Protein AF-A0A968BUV6-F1 (afdb_monomer_lite)

Secondary structure (DSSP, 8-state):
-HHHHHHHHHHHHHHHHH--SEEEETTGGG-GGGGSS-SHHHHHHHHHHTSTT-EEEE--S-SS-S---GGGTT--HHHHHHHHHHHHTTT-HHHHHHHHHHHHHHHHHHHTTTTS-HHHHHHHHHHHHHHHTTT-----GGGGSTT-STT-----TTGGG--HHHHHHHHHHHHHHHHTT----HHHHHH-S-HHHH--S-HHHHHHHHHHSSS--HHHHHHHHHHGGGS--HHHHHTT------SHHHHHHHHHHTTTTGGG-SSPPPSS-SSB--GGGTT--STT-S------S-THHHHHHHHHHHHHHHHHHHHTS---S-GGGHHHHS--SS--EEETTEEE-HHHHHHH---HHHHHH--HHHHHHTSSSSSPPBHHHHHHHHHHHHHHHHHHHHHTS------

Radius of gyration: 30.96 Å; chains: 1; bounding box: 92×74×78 Å

Structure (mmCIF, N/CA/C/O backbone):
data_AF-A0A968BUV6-F1
#
_entry.id   AF-A0A968BUV6-F1
#
loop_
_atom_site.group_PDB
_atom_site.id
_atom_site.type_symbol
_atom_site.label_atom_id
_atom_site.label_alt_id
_atom_site.label_comp_id
_atom_site.label_asym_id
_atom_site.label_entity_id
_atom_site.label_seq_id
_atom_site.pdbx_PDB_ins_code
_atom_site.Cartn_x
_atom_site.Cartn_y
_atom_site.Cartn_z
_atom_site.occupancy
_atom_site.B_iso_or_equiv
_atom_site.auth_seq_id
_atom_site.auth_comp_id
_atom_site.auth_asym_id
_atom_site.auth_atom_id
_atom_site.pdbx_PDB_model_num
ATOM 1 N N . GLU A 1 1 ? 24.540 28.937 16.102 1.00 71.31 1 GLU A N 1
ATOM 2 C CA . GLU A 1 1 ? 24.278 30.390 16.036 1.00 71.31 1 GLU A CA 1
ATOM 3 C C . GLU A 1 1 ? 24.901 31.056 14.808 1.00 71.31 1 GLU A C 1
ATOM 5 O O . GLU A 1 1 ? 24.162 31.350 13.883 1.00 71.31 1 GLU A O 1
ATOM 10 N N . LEU A 1 2 ? 26.233 31.179 14.701 1.00 83.31 2 LEU A N 1
ATOM 11 C CA . LEU A 1 2 ? 26.900 31.882 13.585 1.00 83.31 2 LEU A CA 1
ATOM 12 C C . LEU A 1 2 ? 26.496 31.395 12.177 1.00 83.31 2 LEU A C 1
ATOM 14 O O . LEU A 1 2 ? 26.167 32.197 11.310 1.00 83.31 2 LEU A O 1
ATOM 18 N N . VAL A 1 3 ? 26.476 30.077 11.956 1.00 80.81 3 VAL A N 1
ATOM 19 C CA . VAL A 1 3 ? 26.075 29.482 10.664 1.00 80.81 3 VAL A CA 1
ATOM 20 C C . VAL A 1 3 ? 24.600 29.754 10.339 1.00 80.81 3 VAL A C 1
ATOM 22 O O . VAL A 1 3 ? 24.257 29.924 9.173 1.00 80.81 3 VAL A O 1
ATOM 25 N N . GLY A 1 4 ? 23.734 29.823 11.355 1.00 77.75 4 GLY A N 1
ATOM 26 C CA . GLY A 1 4 ? 22.322 30.175 11.182 1.00 77.75 4 GLY A CA 1
ATOM 27 C C . GLY A 1 4 ? 22.169 31.621 10.719 1.00 77.75 4 GLY A C 1
ATOM 28 O O . GLY A 1 4 ? 21.537 31.869 9.697 1.00 77.75 4 GLY A O 1
ATOM 29 N N . ASN A 1 5 ? 22.860 32.546 11.388 1.00 81.19 5 ASN A N 1
ATOM 30 C CA . ASN A 1 5 ? 22.835 33.972 11.052 1.00 81.19 5 ASN A CA 1
ATOM 31 C C . ASN A 1 5 ? 23.388 34.240 9.642 1.00 81.19 5 ASN A C 1
ATOM 33 O O . ASN A 1 5 ? 22.816 35.027 8.894 1.00 81.19 5 ASN A O 1
ATOM 37 N N . LEU A 1 6 ? 24.463 33.548 9.240 1.00 85.06 6 LEU A N 1
ATOM 38 C CA . LEU A 1 6 ? 25.014 33.655 7.882 1.00 85.06 6 LEU A CA 1
ATOM 39 C C . LEU A 1 6 ? 24.054 33.110 6.815 1.00 85.06 6 LEU A C 1
ATOM 41 O O . LEU A 1 6 ? 23.941 33.699 5.744 1.00 85.06 6 LEU A O 1
ATOM 45 N N . ARG A 1 7 ? 23.342 32.010 7.098 1.00 81.31 7 ARG A N 1
ATOM 46 C CA . ARG A 1 7 ? 22.324 31.458 6.187 1.00 81.31 7 ARG A CA 1
ATOM 47 C C . ARG A 1 7 ? 21.114 32.377 6.052 1.00 81.31 7 ARG A C 1
ATOM 49 O O . ARG A 1 7 ? 20.647 32.567 4.937 1.00 81.31 7 ARG A O 1
ATOM 56 N N . GLN A 1 8 ? 20.640 32.962 7.152 1.00 78.00 8 GLN A N 1
ATOM 57 C CA . GLN A 1 8 ? 19.564 33.954 7.117 1.00 78.00 8 GLN A CA 1
ATOM 58 C C . GLN A 1 8 ? 19.980 35.198 6.328 1.00 78.00 8 GLN A C 1
ATOM 60 O O . GLN A 1 8 ? 19.232 35.643 5.463 1.00 78.00 8 GLN A O 1
ATOM 65 N N . LEU A 1 9 ? 21.188 35.724 6.565 1.00 83.19 9 LEU A N 1
ATOM 66 C CA . LEU A 1 9 ? 21.708 36.873 5.823 1.00 83.19 9 LEU A CA 1
ATOM 67 C C . LEU A 1 9 ? 21.809 36.572 4.322 1.00 83.19 9 LEU A C 1
ATOM 69 O O . LEU A 1 9 ? 21.345 37.366 3.511 1.00 83.19 9 LEU A O 1
ATOM 73 N N . LEU A 1 10 ? 22.344 35.402 3.954 1.00 85.12 10 LEU A N 1
ATOM 74 C CA . LEU A 1 10 ? 22.415 34.960 2.561 1.00 85.12 10 LEU A CA 1
ATOM 75 C C . LEU A 1 10 ? 21.022 34.833 1.931 1.00 85.12 10 LEU A C 1
ATOM 77 O O . LEU A 1 10 ? 20.834 35.278 0.801 1.00 85.12 10 LEU A O 1
ATOM 81 N N . ALA A 1 11 ? 20.057 34.245 2.643 1.00 79.75 11 ALA A N 1
ATOM 82 C CA . ALA A 1 11 ? 18.687 34.096 2.160 1.00 79.75 11 ALA A CA 1
ATOM 83 C C . ALA A 1 11 ? 18.034 35.462 1.909 1.00 79.75 11 ALA A C 1
ATOM 85 O O . ALA A 1 11 ? 17.520 35.688 0.818 1.00 79.75 11 ALA A O 1
ATOM 86 N N . ARG A 1 12 ? 18.151 36.399 2.857 1.00 78.12 12 ARG A N 1
ATOM 87 C CA . ARG A 1 12 ? 17.653 37.775 2.706 1.00 78.12 12 ARG A CA 1
ATOM 88 C C . ARG A 1 12 ? 18.298 38.504 1.535 1.00 78.12 12 ARG A C 1
ATOM 90 O O . ARG A 1 12 ? 17.595 39.050 0.696 1.00 78.12 12 ARG A O 1
ATOM 97 N N . SER A 1 13 ? 19.628 38.466 1.428 1.00 83.25 13 SER A N 1
ATOM 98 C CA . SER A 1 13 ? 20.336 39.092 0.304 1.00 83.25 13 SER A CA 1
ATOM 99 C C . SER A 1 13 ? 19.961 38.469 -1.043 1.00 83.25 13 SER A C 1
ATOM 101 O O . SER A 1 13 ? 19.875 39.184 -2.035 1.00 83.25 13 SER A O 1
ATOM 103 N N . SER A 1 14 ? 19.708 37.157 -1.080 1.00 82.19 14 SER A N 1
ATOM 104 C CA . SER A 1 14 ? 19.257 36.465 -2.293 1.00 82.19 14 SER A CA 1
ATOM 105 C C . SER A 1 14 ? 17.830 36.862 -2.673 1.00 82.19 14 SER A C 1
ATOM 107 O O . SER A 1 14 ? 17.570 37.084 -3.847 1.00 82.19 14 SER A O 1
ATOM 109 N N . LEU A 1 15 ? 16.928 36.999 -1.694 1.00 77.31 15 LEU A N 1
ATOM 110 C CA . LEU A 1 15 ? 15.557 37.473 -1.909 1.00 77.31 15 LEU A CA 1
ATOM 111 C C . LEU A 1 15 ? 15.533 38.911 -2.432 1.00 77.31 15 LEU A C 1
ATOM 113 O O . LEU A 1 15 ? 14.859 39.184 -3.419 1.00 77.31 15 LEU A O 1
ATOM 117 N N . SER A 1 16 ? 16.317 39.812 -1.830 1.00 76.88 16 SER A N 1
ATOM 118 C CA . SER A 1 16 ? 16.419 41.201 -2.295 1.00 76.88 16 SER A CA 1
ATOM 119 C C . SER A 1 16 ? 16.959 41.319 -3.721 1.00 76.88 16 SER A C 1
ATOM 121 O O . SER A 1 16 ? 16.607 42.262 -4.413 1.00 76.88 16 SER A O 1
ATOM 123 N N . ALA A 1 17 ? 17.803 40.383 -4.162 1.00 81.94 17 ALA A N 1
ATOM 124 C CA . ALA A 1 17 ? 18.331 40.355 -5.525 1.00 81.94 17 ALA A CA 1
ATOM 125 C C . ALA A 1 17 ? 17.408 39.648 -6.537 1.00 81.94 17 ALA A C 1
ATOM 127 O O . ALA A 1 17 ? 17.649 39.751 -7.736 1.00 81.94 17 ALA A O 1
ATOM 128 N N . LEU A 1 18 ? 16.411 38.885 -6.071 1.00 82.81 18 LEU A N 1
ATOM 129 C CA . LEU A 1 18 ? 15.547 38.069 -6.926 1.00 82.81 18 LEU A CA 1
ATOM 130 C C . LEU A 1 18 ? 14.497 38.908 -7.667 1.00 82.81 18 LEU A C 1
ATOM 132 O O . LEU A 1 18 ? 14.135 38.531 -8.776 1.00 82.81 18 LEU A O 1
ATOM 136 N N . GLU A 1 19 ? 14.014 39.992 -7.042 1.00 83.62 19 GLU A N 1
ATOM 137 C CA . GLU A 1 19 ? 12.964 40.891 -7.559 1.00 83.62 19 GLU A CA 1
ATOM 138 C C . GLU A 1 19 ? 11.811 40.136 -8.261 1.00 83.62 19 GLU A C 1
ATOM 140 O O . GLU A 1 19 ? 11.593 40.299 -9.460 1.00 83.62 19 GLU A O 1
ATOM 145 N N . PRO A 1 20 ? 11.100 39.232 -7.556 1.00 85.31 20 PRO A N 1
ATOM 146 C CA . PRO A 1 20 ? 10.149 38.336 -8.200 1.00 85.31 20 PRO A CA 1
ATOM 147 C C . PRO A 1 20 ? 8.853 39.051 -8.603 1.00 85.31 20 PRO A C 1
ATOM 149 O O . PRO A 1 20 ? 8.172 39.636 -7.767 1.00 85.31 20 PRO A O 1
ATOM 152 N N . ASP A 1 21 ? 8.433 38.875 -9.857 1.00 89.56 21 ASP A N 1
ATOM 153 C CA . ASP A 1 21 ? 7.099 39.290 -10.319 1.00 89.56 21 ASP A CA 1
ATOM 154 C C . ASP A 1 21 ? 5.995 38.283 -9.927 1.00 89.56 21 ASP A C 1
ATOM 156 O O . ASP A 1 21 ? 4.824 38.637 -9.762 1.00 89.56 21 ASP A O 1
ATOM 160 N N . LEU A 1 22 ? 6.348 36.996 -9.803 1.00 91.38 22 LEU A N 1
ATOM 161 C CA . LEU A 1 22 ? 5.418 35.893 -9.547 1.00 91.38 22 LEU A CA 1
ATOM 162 C C . LEU A 1 22 ? 6.063 34.811 -8.677 1.00 91.38 22 LEU A C 1
ATOM 164 O O . LEU A 1 22 ? 7.124 34.278 -8.997 1.00 91.38 22 LEU A O 1
ATOM 168 N N . VAL A 1 23 ? 5.356 34.416 -7.624 1.00 89.75 23 VAL A N 1
ATOM 169 C CA . VAL A 1 23 ? 5.723 33.327 -6.720 1.00 89.75 23 VAL A CA 1
ATOM 170 C C . VAL A 1 23 ? 4.679 32.225 -6.834 1.00 89.75 23 VAL A C 1
ATOM 172 O O . VAL A 1 23 ? 3.488 32.461 -6.638 1.00 89.75 23 VAL A O 1
ATOM 175 N N . ILE A 1 24 ? 5.125 31.007 -7.144 1.00 91.25 24 ILE A N 1
ATOM 176 C CA . ILE A 1 24 ? 4.258 29.830 -7.253 1.00 91.25 24 ILE A CA 1
ATOM 177 C C . ILE A 1 24 ? 4.613 28.853 -6.137 1.00 91.25 24 ILE A C 1
ATOM 179 O O . ILE A 1 24 ? 5.753 28.402 -6.035 1.00 91.25 24 ILE A O 1
ATOM 183 N N . LEU A 1 25 ? 3.619 28.506 -5.327 1.00 89.12 25 LEU A N 1
ATOM 184 C CA . LEU A 1 25 ? 3.721 27.480 -4.297 1.00 89.12 25 LEU A CA 1
ATOM 185 C C . LEU A 1 25 ? 2.950 26.248 -4.746 1.00 89.12 25 LEU A C 1
ATOM 187 O O . LEU A 1 25 ? 1.721 26.224 -4.681 1.00 89.12 25 LEU A O 1
ATOM 191 N N . ASP A 1 26 ? 3.681 25.232 -5.196 1.00 89.31 26 ASP A N 1
ATOM 192 C CA . ASP A 1 26 ? 3.105 23.925 -5.492 1.00 89.31 26 ASP A CA 1
ATOM 193 C C . ASP A 1 26 ? 2.977 23.075 -4.223 1.00 89.31 26 ASP A C 1
ATOM 195 O O . ASP A 1 26 ? 3.784 23.192 -3.297 1.00 89.31 26 ASP A O 1
ATOM 199 N N . GLU A 1 27 ? 1.949 22.228 -4.169 1.00 85.75 27 GLU A N 1
ATOM 200 C CA . GLU A 1 27 ? 1.622 21.402 -3.001 1.00 85.75 27 GLU A CA 1
ATOM 201 C C . GLU A 1 27 ? 1.502 22.218 -1.694 1.00 85.75 27 GLU A C 1
ATOM 203 O O . GLU A 1 27 ? 1.965 21.792 -0.628 1.00 85.75 27 GLU A O 1
ATOM 208 N N . PHE A 1 28 ? 0.855 23.392 -1.765 1.00 84.12 28 PHE A N 1
ATOM 209 C CA . PHE A 1 28 ? 0.742 24.369 -0.668 1.00 84.12 28 PHE A CA 1
ATOM 210 C C . PHE A 1 28 ? 0.330 23.757 0.687 1.00 84.12 28 PHE A C 1
ATOM 212 O O . PHE A 1 28 ? 0.788 24.201 1.739 1.00 84.12 28 PHE A O 1
ATOM 219 N N . GLN A 1 29 ? -0.467 22.686 0.693 1.00 79.31 29 GLN A N 1
ATOM 220 C CA . GLN A 1 29 ? -0.887 21.991 1.912 1.00 79.31 29 GLN A CA 1
ATOM 221 C C . GLN A 1 29 ? 0.275 21.448 2.765 1.00 79.31 29 GLN A C 1
ATOM 223 O O . GLN A 1 29 ? 0.089 21.218 3.958 1.00 79.31 29 GLN A O 1
ATOM 228 N N . ARG A 1 30 ? 1.466 21.248 2.182 1.00 77.88 30 ARG A N 1
ATOM 229 C CA . ARG A 1 30 ? 2.692 20.851 2.901 1.00 77.88 30 ARG A CA 1
ATOM 230 C C . ARG A 1 30 ? 3.387 22.024 3.591 1.00 77.88 30 ARG A C 1
ATOM 232 O O . ARG A 1 30 ? 4.223 21.806 4.461 1.00 77.88 30 ARG A O 1
ATOM 239 N N . PHE A 1 31 ? 3.039 23.245 3.203 1.00 75.12 31 PHE A N 1
ATOM 240 C CA . PHE A 1 31 ? 3.723 24.479 3.569 1.00 75.12 31 PHE A CA 1
ATOM 241 C C . PHE A 1 31 ? 2.801 25.474 4.278 1.00 75.12 31 PHE A C 1
ATOM 243 O O . PHE A 1 31 ? 3.067 26.671 4.275 1.00 75.12 31 PHE A O 1
ATOM 250 N N . LYS A 1 32 ? 1.722 24.994 4.910 1.00 73.81 32 LYS A N 1
ATOM 251 C CA . LYS A 1 32 ? 0.769 25.848 5.641 1.00 73.81 32 LYS A CA 1
ATOM 252 C C . LYS A 1 32 ? 1.446 26.736 6.689 1.00 73.81 32 LYS A C 1
ATOM 254 O O . LYS A 1 32 ? 1.074 27.895 6.820 1.00 73.81 32 LYS A O 1
ATOM 259 N N . TYR A 1 33 ? 2.491 26.222 7.340 1.00 74.25 33 TYR A N 1
ATOM 260 C CA . TYR A 1 33 ? 3.303 26.956 8.314 1.00 74.25 33 TYR A CA 1
ATOM 261 C C . TYR A 1 33 ? 3.993 28.201 7.727 1.00 74.25 33 TYR A C 1
ATOM 263 O O . TYR A 1 33 ? 4.359 29.102 8.469 1.00 74.25 33 TYR A O 1
ATOM 271 N N . LEU A 1 34 ? 4.159 28.302 6.399 1.00 77.00 34 LEU A N 1
ATOM 272 C CA . LEU A 1 34 ? 4.688 29.515 5.758 1.00 77.00 34 LEU A CA 1
ATOM 273 C C . LEU A 1 34 ? 3.711 30.693 5.823 1.00 77.00 34 LEU A C 1
ATOM 275 O O . LEU A 1 34 ? 4.118 31.830 5.601 1.00 77.00 34 LEU A O 1
ATOM 279 N N . LEU A 1 35 ? 2.429 30.427 6.089 1.00 70.56 35 LEU A N 1
ATOM 280 C CA . LEU A 1 35 ? 1.427 31.470 6.296 1.00 70.56 35 LEU A CA 1
ATOM 281 C C . LEU A 1 35 ? 1.339 31.920 7.758 1.00 70.56 35 LEU A C 1
ATOM 283 O O . LEU A 1 35 ? 0.692 32.930 8.031 1.00 70.56 35 LEU A O 1
ATOM 287 N N . GLU A 1 36 ? 1.961 31.179 8.676 1.00 68.06 36 GLU A N 1
ATOM 288 C CA . GLU A 1 36 ? 1.933 31.439 10.115 1.00 68.06 36 GLU A CA 1
ATOM 289 C C . GLU A 1 36 ? 2.983 32.489 10.513 1.00 68.06 36 GLU A C 1
ATOM 291 O O . GLU A 1 36 ? 3.922 32.785 9.775 1.00 68.06 36 GLU A O 1
ATOM 296 N N . ASP A 1 37 ? 2.809 33.090 11.689 1.00 59.44 37 ASP A N 1
ATOM 297 C CA . ASP A 1 37 ? 3.673 34.164 12.204 1.00 59.44 37 ASP A CA 1
ATOM 298 C C . ASP A 1 37 ? 4.916 33.634 12.939 1.00 59.44 37 ASP A C 1
ATOM 300 O O . ASP A 1 37 ? 5.738 34.417 13.416 1.00 59.44 37 ASP A O 1
ATOM 304 N N . GLU A 1 38 ? 5.071 32.312 13.039 1.00 61.25 38 GLU A N 1
ATOM 305 C CA . GLU A 1 38 ? 6.060 31.681 13.907 1.00 61.25 38 GLU A CA 1
ATOM 306 C C . GLU A 1 38 ? 7.159 30.959 13.111 1.00 61.25 38 GLU A C 1
ATOM 308 O O . GLU A 1 38 ? 6.922 30.004 12.374 1.00 61.25 38 GLU A O 1
ATOM 313 N N . GLY A 1 39 ? 8.406 31.401 13.307 1.00 67.69 39 GLY A N 1
ATOM 314 C CA . GLY A 1 39 ? 9.615 30.720 12.836 1.00 67.69 39 GLY A CA 1
ATOM 315 C C . GLY A 1 39 ? 10.375 31.428 11.708 1.00 67.69 39 GLY A C 1
ATOM 316 O O . GLY A 1 39 ? 9.814 32.108 10.851 1.00 67.69 39 GLY A O 1
ATOM 317 N N . ASP A 1 40 ? 11.693 31.214 11.682 1.00 67.50 40 ASP A N 1
ATOM 318 C CA . ASP A 1 40 ? 12.629 31.878 10.759 1.00 67.50 40 ASP A CA 1
ATOM 319 C C . ASP A 1 40 ? 12.298 31.664 9.272 1.00 67.50 40 ASP A C 1
ATOM 321 O O . ASP A 1 40 ? 12.561 32.524 8.432 1.00 67.50 40 ASP A O 1
ATOM 325 N N . VAL A 1 41 ? 11.721 30.508 8.932 1.00 71.50 41 VAL A N 1
ATOM 326 C CA . VAL A 1 41 ? 11.357 30.156 7.551 1.00 71.50 41 VAL A CA 1
ATOM 327 C C . VAL A 1 41 ? 10.097 30.901 7.102 1.00 71.50 41 VAL A C 1
ATOM 329 O O . VAL A 1 41 ? 10.026 31.331 5.953 1.00 71.50 41 VAL A O 1
ATOM 332 N N . ALA A 1 42 ? 9.130 31.099 8.001 1.00 73.50 42 ALA A N 1
ATOM 333 C CA . ALA A 1 42 ? 7.914 31.852 7.707 1.00 73.50 42 ALA A CA 1
ATOM 334 C C . ALA A 1 42 ? 8.217 33.346 7.498 1.00 73.50 42 ALA A C 1
ATOM 336 O O . ALA A 1 42 ? 7.659 33.971 6.598 1.00 73.50 42 ALA A O 1
ATOM 337 N N . LEU A 1 43 ? 9.180 33.900 8.246 1.00 72.50 43 LEU A N 1
ATOM 338 C CA . LEU A 1 43 ? 9.655 35.277 8.061 1.00 72.50 43 LEU A CA 1
ATOM 339 C C . LEU A 1 43 ? 10.269 35.505 6.671 1.00 72.50 43 LEU A C 1
ATOM 341 O O . LEU A 1 43 ? 9.940 36.484 6.009 1.00 72.50 43 LEU A O 1
ATOM 345 N N . LEU A 1 44 ? 11.114 34.583 6.201 1.00 74.62 44 LEU A N 1
ATOM 346 C CA . LEU A 1 44 ? 11.689 34.656 4.851 1.00 74.62 44 LEU A CA 1
ATOM 347 C C . LEU A 1 44 ? 10.622 34.491 3.760 1.00 74.62 44 LEU A C 1
ATOM 349 O O . LEU A 1 44 ? 10.686 35.151 2.727 1.00 74.62 44 LEU A O 1
ATOM 353 N N . ALA A 1 45 ? 9.632 33.625 3.982 1.00 79.56 45 ALA A N 1
ATOM 354 C CA . ALA A 1 45 ? 8.520 33.459 3.053 1.00 79.56 45 ALA A CA 1
ATOM 355 C C . ALA A 1 45 ? 7.637 34.716 2.984 1.00 79.56 45 ALA A C 1
ATOM 357 O O . ALA A 1 45 ? 7.217 35.098 1.897 1.00 79.56 45 ALA A O 1
ATOM 358 N N . ARG A 1 46 ? 7.422 35.415 4.106 1.00 78.25 46 ARG A N 1
ATOM 359 C CA . ARG A 1 46 ? 6.754 36.726 4.122 1.00 78.25 46 ARG A CA 1
ATOM 360 C C . ARG A 1 46 ? 7.511 37.770 3.325 1.00 78.25 46 ARG A C 1
ATOM 362 O O . ARG A 1 46 ? 6.906 38.414 2.483 1.00 78.25 46 ARG A O 1
ATOM 369 N N . GLU A 1 47 ? 8.824 37.883 3.521 1.00 78.56 47 GLU A N 1
ATOM 370 C CA . GLU A 1 47 ? 9.651 38.805 2.728 1.00 78.56 47 GLU A CA 1
ATOM 371 C C . GLU A 1 47 ? 9.534 38.533 1.215 1.00 78.56 47 GLU A C 1
ATOM 373 O O . GLU A 1 47 ? 9.608 39.462 0.416 1.00 78.56 47 GLU A O 1
ATOM 378 N N . LEU A 1 48 ? 9.296 37.277 0.822 1.00 83.25 48 LEU A N 1
ATOM 379 C CA . LEU A 1 48 ? 9.038 36.890 -0.564 1.00 83.25 48 LEU A CA 1
ATOM 380 C C . LEU A 1 48 ? 7.604 37.221 -1.033 1.00 83.25 48 LEU A C 1
ATOM 382 O O . LEU A 1 48 ? 7.429 37.648 -2.171 1.00 83.25 48 LEU A O 1
ATOM 386 N N . PHE A 1 49 ? 6.579 37.010 -0.198 1.00 85.38 49 PHE A N 1
ATOM 387 C CA . PHE A 1 49 ? 5.169 37.266 -0.551 1.00 85.38 49 PHE A CA 1
ATOM 388 C C . PHE A 1 49 ? 4.769 38.739 -0.473 1.00 85.38 49 PHE A C 1
ATOM 390 O O . PHE A 1 49 ? 3.819 39.137 -1.138 1.00 85.38 49 PHE A O 1
ATOM 397 N N . ASP A 1 50 ? 5.470 39.520 0.344 1.00 82.44 50 ASP A N 1
ATOM 398 C CA . ASP A 1 50 ? 5.208 40.941 0.573 1.00 82.44 50 ASP A CA 1
ATOM 399 C C . ASP A 1 50 ? 6.141 41.826 -0.280 1.00 82.44 50 ASP A C 1
ATOM 401 O O . ASP A 1 50 ? 6.221 43.041 -0.079 1.00 82.44 50 ASP A O 1
ATOM 405 N N . PHE A 1 51 ? 6.865 41.226 -1.234 1.00 84.81 51 PHE A N 1
ATOM 406 C CA . PHE A 1 51 ? 7.686 41.962 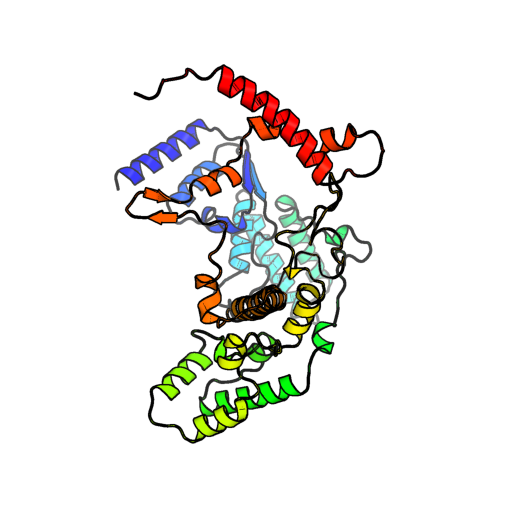-2.189 1.00 84.81 51 PHE A CA 1
ATOM 407 C C . PHE A 1 51 ? 6.795 42.904 -3.025 1.00 84.81 51 PHE A C 1
ATOM 409 O O . PHE A 1 51 ? 5.701 42.499 -3.427 1.00 84.81 51 PHE A O 1
ATOM 416 N N . PRO A 1 52 ? 7.205 44.160 -3.293 1.00 81.62 52 PRO A N 1
ATOM 417 C CA . PRO A 1 52 ? 6.366 45.102 -4.030 1.00 81.62 52 PRO A CA 1
ATOM 418 C C . PRO A 1 52 ? 5.878 44.531 -5.368 1.00 81.62 52 PRO A C 1
ATOM 420 O O . PRO A 1 52 ? 6.664 43.982 -6.132 1.00 81.62 52 PRO A O 1
ATOM 423 N N . ASP A 1 53 ? 4.574 44.658 -5.627 1.00 83.38 53 ASP A N 1
ATOM 424 C CA . ASP A 1 53 ? 3.879 44.220 -6.849 1.00 83.38 53 ASP A CA 1
ATOM 425 C C . ASP A 1 53 ? 3.904 42.711 -7.176 1.00 83.38 53 ASP A C 1
ATOM 427 O O . ASP A 1 53 ? 3.317 42.297 -8.185 1.00 83.38 53 ASP A O 1
ATOM 431 N N . VAL A 1 54 ? 4.461 41.867 -6.299 1.00 89.62 54 VAL A N 1
ATOM 432 C CA . VAL A 1 54 ? 4.524 40.415 -6.513 1.00 89.62 54 VAL A CA 1
ATOM 433 C C . VAL A 1 54 ? 3.135 39.783 -6.581 1.00 89.62 54 VAL A C 1
ATOM 435 O O . VAL A 1 54 ? 2.209 40.124 -5.839 1.00 89.62 54 VAL A O 1
ATOM 438 N N . LYS A 1 55 ? 2.970 38.810 -7.477 1.00 90.75 55 LYS A N 1
ATOM 439 C CA . LYS A 1 55 ? 1.783 37.948 -7.524 1.00 90.75 55 LYS A CA 1
ATOM 440 C C . LYS A 1 55 ? 2.086 36.615 -6.859 1.00 90.75 55 LYS A C 1
ATOM 442 O O . LYS A 1 55 ? 3.115 36.009 -7.130 1.00 90.75 55 LYS A O 1
ATOM 447 N N . VAL A 1 56 ? 1.179 36.124 -6.016 1.00 90.62 56 VAL A N 1
ATOM 448 C CA . VAL A 1 56 ? 1.326 34.819 -5.355 1.00 90.62 56 VAL A CA 1
ATOM 449 C C . VAL A 1 56 ? 0.252 33.861 -5.860 1.00 90.62 56 VAL A C 1
ATOM 451 O O . VAL A 1 56 ? -0.939 34.163 -5.800 1.00 90.62 56 VAL A O 1
ATOM 454 N N . LEU A 1 57 ? 0.674 32.695 -6.348 1.00 91.75 57 LEU A N 1
ATOM 455 C CA . LEU A 1 57 ? -0.197 31.620 -6.814 1.00 91.75 57 LEU A CA 1
ATOM 456 C C . LEU A 1 57 ? -0.005 30.374 -5.944 1.00 91.75 57 LEU A C 1
ATOM 458 O O . LEU A 1 57 ? 1.082 29.799 -5.896 1.00 91.75 57 LEU A O 1
ATOM 462 N N . LEU A 1 58 ? -1.082 29.937 -5.288 1.00 91.06 58 LEU A N 1
ATOM 463 C CA . LEU A 1 58 ? -1.107 28.712 -4.488 1.00 91.06 58 LEU A CA 1
ATOM 464 C C . LEU A 1 58 ? -1.725 27.571 -5.301 1.00 91.06 58 LEU A C 1
ATOM 466 O O . LEU A 1 58 ? -2.883 27.660 -5.713 1.00 91.06 58 LEU A O 1
ATOM 470 N N . LEU A 1 59 ? -0.974 26.489 -5.502 1.00 90.56 59 LEU A N 1
ATOM 471 C CA . LEU A 1 59 ? -1.446 25.274 -6.158 1.00 90.56 59 LEU A CA 1
ATOM 472 C C . LEU A 1 59 ? -1.581 24.158 -5.119 1.00 90.56 59 LEU A C 1
ATOM 474 O O . LEU A 1 59 ? -0.656 23.848 -4.369 1.00 90.56 59 LEU A O 1
ATOM 478 N N . SER A 1 60 ? -2.772 23.569 -5.041 1.00 87.12 60 SER A N 1
ATOM 479 C CA . SER A 1 60 ? -3.049 22.452 -4.143 1.00 87.12 60 SER A CA 1
ATOM 480 C C . SER A 1 60 ? -4.285 21.685 -4.591 1.00 87.12 60 SER A C 1
ATOM 482 O O . SER A 1 60 ? -5.299 22.283 -4.951 1.00 87.12 60 SER A O 1
ATOM 484 N N . ALA A 1 61 ? -4.227 20.357 -4.505 1.00 80.75 61 ALA A N 1
ATOM 485 C CA . ALA A 1 61 ? -5.406 19.509 -4.659 1.00 80.75 61 ALA A CA 1
ATOM 486 C C . ALA A 1 61 ? -6.347 19.589 -3.438 1.00 80.75 61 ALA A C 1
ATOM 488 O O . ALA A 1 61 ? -7.560 19.433 -3.573 1.00 80.75 61 ALA A O 1
ATOM 489 N N . THR A 1 62 ? -5.797 19.838 -2.244 1.00 77.06 62 THR A N 1
ATOM 490 C CA . THR A 1 62 ? -6.519 19.863 -0.961 1.00 77.06 62 THR A CA 1
ATOM 491 C C . THR A 1 62 ? -5.892 20.908 -0.021 1.00 77.06 62 THR A C 1
ATOM 493 O O . THR A 1 62 ? -5.148 20.538 0.893 1.00 77.06 62 THR A O 1
ATOM 496 N N . PRO A 1 63 ? -6.144 22.216 -0.237 1.00 72.94 63 PRO A N 1
ATOM 497 C CA . PRO A 1 63 ? -5.434 23.293 0.469 1.00 72.94 63 PRO A CA 1
ATOM 498 C C . PRO A 1 63 ? -5.722 23.334 1.976 1.00 72.94 63 PRO A C 1
ATOM 500 O O . PRO A 1 63 ? -4.900 23.796 2.762 1.00 72.94 63 PRO A O 1
ATOM 503 N N . TYR A 1 64 ? -6.864 22.795 2.392 1.00 76.31 64 TYR A N 1
ATOM 504 C CA . TYR A 1 64 ? -7.290 22.629 3.778 1.00 76.31 64 TYR A CA 1
ATOM 505 C C . TYR A 1 64 ? -7.976 21.264 3.926 1.00 76.31 64 TYR A C 1
ATOM 507 O O . TYR A 1 64 ? -8.439 20.678 2.942 1.00 76.31 64 TYR A O 1
ATOM 515 N N . LYS A 1 65 ? -8.024 20.728 5.150 1.00 67.88 65 LYS A N 1
ATOM 516 C CA . LYS A 1 65 ? -8.753 19.482 5.416 1.00 67.88 65 LYS A CA 1
ATOM 517 C C . LYS A 1 65 ? -10.258 19.769 5.346 1.00 67.88 65 LYS A C 1
ATOM 519 O O . LYS A 1 65 ? -10.730 20.721 5.952 1.00 67.88 65 LYS A O 1
ATOM 524 N N . MET A 1 66 ? -11.010 18.978 4.577 1.00 58.38 66 MET A N 1
ATOM 525 C CA . MET A 1 66 ? -12.454 19.203 4.375 1.00 58.38 66 MET A CA 1
ATOM 526 C C . MET A 1 66 ? -13.324 18.592 5.484 1.00 58.38 66 MET A C 1
ATOM 528 O O . MET A 1 66 ? -14.477 18.986 5.628 1.00 58.38 66 MET A O 1
ATOM 532 N N . TYR A 1 67 ? -12.810 17.617 6.243 1.00 52.44 67 TYR A N 1
ATOM 533 C CA . TYR A 1 67 ? -13.591 16.877 7.235 1.00 52.44 67 TYR A CA 1
ATOM 534 C C . TYR A 1 67 ? -12.695 16.196 8.275 1.00 52.44 67 TYR A C 1
ATOM 536 O O . TYR A 1 67 ? -11.735 15.527 7.896 1.00 52.44 67 TYR A O 1
ATOM 544 N N . THR A 1 68 ? -13.025 16.362 9.560 1.00 51.12 68 THR A N 1
ATOM 545 C CA . THR A 1 68 ? -12.289 15.784 10.693 1.00 51.12 68 THR A CA 1
ATOM 546 C C . THR A 1 68 ? -12.970 14.489 11.090 1.00 51.12 68 THR A C 1
ATOM 548 O O . THR A 1 68 ? -14.146 14.485 11.456 1.00 51.12 68 THR A O 1
ATOM 551 N N . LEU A 1 69 ? -12.244 13.373 11.044 1.00 53.16 69 LEU A N 1
ATOM 552 C CA . LEU A 1 69 ? -12.720 12.135 11.657 1.00 53.16 69 LEU A CA 1
ATOM 553 C C . LEU A 1 69 ? -12.610 12.250 13.183 1.00 53.16 69 LEU A C 1
ATOM 555 O O . LEU A 1 69 ? -11.758 12.962 13.703 1.00 53.16 69 LEU A O 1
ATOM 559 N N . GLN A 1 70 ? -13.440 11.512 13.921 1.00 46.03 70 GLN A N 1
ATOM 560 C CA . GLN A 1 70 ? -13.499 11.563 15.392 1.00 46.03 70 GLN A CA 1
ATOM 561 C C . GLN A 1 70 ? -12.151 11.231 16.078 1.00 46.03 70 GLN A C 1
ATOM 563 O O . GLN A 1 70 ? -11.920 11.627 17.217 1.00 46.03 70 GLN A O 1
ATOM 568 N N . ALA A 1 71 ? -11.237 10.554 15.371 1.00 47.75 71 ALA A N 1
ATOM 569 C CA . ALA A 1 71 ? -9.867 10.273 15.808 1.00 47.75 71 ALA A CA 1
ATOM 570 C C . ALA A 1 71 ? -8.883 11.457 15.642 1.00 47.75 71 ALA A C 1
ATOM 572 O O . ALA A 1 71 ? -7.781 11.409 16.180 1.00 47.75 71 ALA A O 1
ATOM 573 N N . GLU A 1 72 ? -9.275 12.512 14.922 1.00 47.22 72 GLU A N 1
ATOM 574 C CA . GLU A 1 72 ? -8.492 13.725 14.630 1.00 47.22 72 GLU A CA 1
ATOM 575 C C . GLU A 1 72 ? -9.031 14.960 15.385 1.00 47.22 72 GLU A C 1
ATOM 577 O O . GLU A 1 72 ? -8.744 16.094 15.020 1.00 47.22 72 GLU A O 1
ATOM 582 N N . ALA A 1 73 ? -9.803 14.757 16.463 1.00 46.19 73 ALA A N 1
ATOM 583 C CA . ALA A 1 73 ? -10.543 15.794 17.200 1.00 46.19 73 ALA A CA 1
ATOM 584 C C . ALA A 1 73 ? -9.706 16.958 17.786 1.00 46.19 73 ALA A C 1
ATOM 586 O O . ALA A 1 73 ? -10.277 17.899 18.331 1.00 46.19 73 ALA A O 1
ATOM 587 N N . ALA A 1 74 ? -8.376 16.906 17.691 1.00 48.91 74 ALA A N 1
ATOM 588 C CA . ALA A 1 74 ? -7.479 17.992 18.084 1.00 48.91 74 ALA A CA 1
ATOM 589 C C . ALA A 1 74 ? -7.207 19.013 16.957 1.00 48.91 74 ALA A C 1
ATOM 591 O O . ALA A 1 74 ? -6.562 20.026 17.215 1.00 48.91 74 ALA A O 1
ATOM 592 N N . GLU A 1 75 ? -7.663 18.769 15.722 1.00 53.22 75 GLU A N 1
ATOM 593 C CA . GLU A 1 75 ? -7.386 19.642 14.576 1.00 53.22 75 GLU A CA 1
ATOM 594 C C . GLU A 1 75 ? -8.608 20.475 14.151 1.00 53.22 75 GLU A C 1
ATOM 596 O O . GLU A 1 75 ? -9.651 19.946 13.762 1.00 53.22 75 GLU A O 1
ATOM 601 N N . ASP A 1 76 ? -8.460 21.804 14.165 1.00 64.50 76 ASP A N 1
ATOM 602 C CA . ASP A 1 76 ? -9.473 22.752 13.691 1.00 64.50 76 ASP A CA 1
ATOM 603 C C . ASP A 1 76 ? -9.357 22.979 12.174 1.00 64.50 76 ASP A C 1
ATOM 605 O O . ASP A 1 76 ? -8.607 23.828 11.682 1.00 64.50 76 ASP A O 1
ATOM 609 N N . HIS A 1 77 ? -10.111 22.195 11.408 1.00 68.56 77 HIS A N 1
ATOM 610 C CA . HIS A 1 77 ? -10.142 22.291 9.948 1.00 68.56 77 HIS A CA 1
ATOM 611 C C . HIS A 1 77 ? -10.781 23.578 9.419 1.00 68.56 77 HIS A C 1
ATOM 613 O O . HIS A 1 77 ? -10.426 24.034 8.329 1.00 68.56 77 HIS A O 1
ATOM 619 N N . TYR A 1 78 ? -11.697 24.182 10.179 1.00 71.31 78 TYR A N 1
ATOM 620 C CA . TYR A 1 78 ? -12.251 25.486 9.824 1.00 71.31 78 TYR A CA 1
ATOM 621 C C . TYR A 1 78 ? -11.200 26.578 10.016 1.00 71.31 78 TYR A C 1
ATOM 623 O O . TYR A 1 78 ? -11.061 27.442 9.151 1.00 71.31 78 TYR A O 1
ATOM 631 N N . GLY A 1 79 ? -10.396 26.488 11.078 1.00 77.06 79 GLY A N 1
ATOM 632 C CA . GLY A 1 79 ? -9.233 27.347 11.286 1.00 77.06 79 GLY A CA 1
ATOM 633 C C . GLY A 1 79 ? -8.255 27.313 10.107 1.00 77.06 79 GLY A C 1
ATOM 634 O O . GLY A 1 79 ? -7.852 28.362 9.611 1.00 77.06 79 GLY A O 1
ATOM 635 N N . ASP A 1 80 ? -7.933 26.124 9.589 1.00 78.25 80 ASP A N 1
ATOM 636 C CA . ASP A 1 80 ? -7.086 25.962 8.395 1.00 78.25 80 ASP A CA 1
ATOM 637 C C . ASP A 1 80 ? -7.656 26.656 7.149 1.00 78.25 80 ASP A C 1
ATOM 639 O O . ASP A 1 80 ? -6.934 27.332 6.405 1.00 78.25 80 ASP A O 1
ATOM 643 N N . PHE A 1 81 ? -8.958 26.483 6.913 1.00 85.88 81 PHE A N 1
ATOM 644 C CA . PHE A 1 81 ? -9.655 27.129 5.807 1.00 85.88 81 PHE A CA 1
ATOM 645 C C . PHE A 1 81 ? -9.596 28.655 5.935 1.00 85.88 81 PHE A C 1
ATOM 647 O O . PHE A 1 81 ? -9.171 29.334 4.996 1.00 85.88 81 PHE A O 1
ATOM 654 N N . TYR A 1 82 ? -9.958 29.195 7.101 1.00 87.06 82 TYR A N 1
ATOM 655 C CA . TYR A 1 82 ? -9.978 30.638 7.323 1.00 87.06 82 TYR A CA 1
ATOM 656 C C . TYR A 1 82 ? -8.586 31.259 7.257 1.00 87.06 82 TYR A C 1
ATOM 658 O O . TYR A 1 82 ? -8.454 32.309 6.638 1.00 87.06 82 TYR A O 1
ATOM 666 N N . ARG A 1 83 ? -7.541 30.601 7.777 1.00 85.25 83 ARG A N 1
ATOM 667 C CA . ARG A 1 83 ? -6.146 31.057 7.620 1.00 85.25 83 ARG A CA 1
ATOM 668 C C . ARG A 1 83 ? -5.749 31.184 6.150 1.00 85.25 83 ARG A C 1
ATOM 670 O O . ARG A 1 83 ? -5.183 32.193 5.734 1.00 85.25 83 ARG A O 1
ATOM 677 N N . THR A 1 84 ? -6.090 30.179 5.345 1.00 87.25 84 THR A N 1
ATOM 678 C CA . THR A 1 84 ? -5.784 30.183 3.907 1.00 87.25 84 THR A CA 1
ATOM 679 C C . THR A 1 84 ? -6.523 31.314 3.189 1.00 87.25 84 THR A C 1
ATOM 681 O O . THR A 1 84 ? -5.935 32.046 2.395 1.00 87.25 84 THR A O 1
ATOM 684 N N . VAL A 1 85 ? -7.813 31.497 3.476 1.00 89.44 85 VAL A N 1
ATOM 685 C CA . VAL A 1 85 ? -8.614 32.552 2.841 1.00 89.44 85 VAL A CA 1
ATOM 686 C C . VAL A 1 85 ? -8.214 33.944 3.332 1.00 89.44 85 VAL A C 1
ATOM 688 O O . VAL A 1 85 ? -8.193 34.874 2.532 1.00 89.44 85 VAL A O 1
ATOM 691 N N . GLN A 1 86 ? -7.826 34.090 4.599 1.00 90.06 86 GLN A N 1
ATOM 692 C CA . GLN A 1 86 ? -7.283 35.331 5.152 1.00 90.06 86 GLN A CA 1
ATOM 693 C C . GLN A 1 86 ? -6.020 35.761 4.406 1.00 90.06 86 GLN A C 1
ATOM 695 O O . GLN A 1 86 ? -5.891 36.931 4.062 1.00 90.06 86 GLN A O 1
ATOM 700 N N . PHE A 1 87 ? -5.118 34.822 4.104 1.00 88.56 87 PHE A N 1
ATOM 701 C CA . PHE A 1 87 ? -3.951 35.095 3.268 1.00 88.56 87 PHE A CA 1
ATOM 702 C C . PHE A 1 87 ? -4.346 35.579 1.864 1.00 88.56 87 PHE A C 1
ATOM 704 O O . PHE A 1 87 ? -3.807 36.562 1.365 1.00 88.56 87 PHE A O 1
ATOM 711 N N . LEU A 1 88 ? -5.314 34.918 1.231 1.00 89.62 88 LEU A N 1
ATOM 712 C CA . LEU A 1 88 ? -5.754 35.265 -0.122 1.00 89.62 88 LEU A CA 1
ATOM 713 C C . LEU A 1 88 ? -6.536 36.590 -0.194 1.00 89.62 88 LEU A C 1
ATOM 715 O O . LEU A 1 88 ? -6.527 37.255 -1.225 1.00 89.62 88 LEU A O 1
ATOM 719 N N . LEU A 1 89 ? -7.216 36.973 0.889 1.00 90.50 89 LEU A N 1
ATOM 720 C CA . LEU A 1 89 ? -8.003 38.203 1.010 1.00 90.50 89 LEU A CA 1
ATOM 721 C C . LEU A 1 89 ? -7.283 39.289 1.827 1.00 90.50 89 LEU A C 1
ATOM 723 O O . LEU A 1 89 ? -7.948 40.176 2.356 1.00 90.50 89 LEU A O 1
ATOM 727 N N . ARG A 1 90 ? -5.945 39.259 1.921 1.00 85.50 90 ARG A N 1
ATOM 728 C CA . ARG A 1 90 ? -5.141 40.236 2.691 1.00 85.50 90 ARG A CA 1
ATOM 729 C C . ARG A 1 90 ? -5.498 41.700 2.399 1.00 85.50 90 ARG A C 1
ATOM 731 O O . ARG A 1 90 ? -5.518 42.514 3.313 1.00 85.50 90 ARG A O 1
ATOM 738 N N . GLU A 1 91 ? -5.824 42.022 1.148 1.00 85.81 91 GLU A N 1
ATOM 739 C CA . GLU A 1 91 ? -6.202 43.378 0.714 1.00 85.81 91 GLU A CA 1
ATOM 740 C C . GLU A 1 91 ? -7.692 43.721 0.946 1.00 85.81 91 GLU A C 1
ATOM 742 O O . GLU A 1 91 ? -8.107 44.857 0.730 1.00 85.81 91 GLU A O 1
ATOM 747 N N . GLN A 1 92 ? -8.524 42.755 1.357 1.00 89.69 92 GLN A N 1
ATOM 748 C CA . GLN A 1 92 ? -9.978 42.893 1.548 1.00 89.69 92 GLN A CA 1
ATOM 749 C C . GLN A 1 92 ? -10.430 42.254 2.882 1.00 89.69 92 GLN A C 1
ATOM 751 O O . GLN A 1 92 ? -11.208 41.295 2.864 1.00 89.69 92 GLN A O 1
ATOM 756 N N . PRO A 1 93 ? -9.995 42.772 4.048 1.00 89.00 93 PRO A N 1
ATOM 757 C CA . PRO A 1 93 ? -10.327 42.185 5.352 1.00 89.00 93 PRO A CA 1
ATOM 758 C C . PRO A 1 93 ? -11.840 42.118 5.616 1.00 89.00 93 PRO A C 1
ATOM 760 O O . PRO A 1 93 ? -12.335 41.106 6.099 1.00 89.00 93 PRO A O 1
ATOM 763 N N . GLU A 1 94 ? -12.607 43.122 5.184 1.00 92.94 94 GLU A N 1
ATOM 764 C CA . GLU A 1 94 ? -14.075 43.138 5.319 1.00 92.94 94 GLU A CA 1
ATOM 765 C C . GLU A 1 94 ? -14.759 41.964 4.590 1.00 92.94 94 GLU A C 1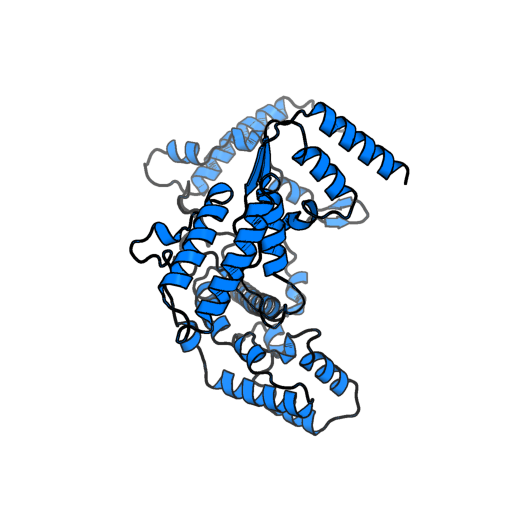
ATOM 767 O O . GLU A 1 94 ? -15.826 41.493 4.991 1.00 92.94 94 GLU A O 1
ATOM 772 N N . ALA A 1 95 ? -14.152 41.465 3.506 1.00 92.62 95 ALA A N 1
ATOM 773 C CA . ALA A 1 95 ? -14.675 40.315 2.777 1.00 92.62 95 ALA A CA 1
ATOM 774 C C . ALA A 1 95 ? -14.496 39.009 3.566 1.00 92.62 95 ALA A C 1
ATOM 776 O O . ALA A 1 95 ? -15.316 38.104 3.416 1.00 92.62 95 ALA A O 1
ATOM 777 N N . LEU A 1 96 ? -13.462 38.911 4.408 1.00 92.38 96 LEU A N 1
ATOM 778 C CA . LEU A 1 96 ? -13.257 37.765 5.292 1.00 92.38 96 LEU A CA 1
ATOM 779 C C . LEU A 1 96 ? -14.330 37.719 6.387 1.00 92.38 96 LEU A C 1
ATOM 781 O O . LEU A 1 96 ? -14.925 36.663 6.600 1.00 92.38 96 LEU A O 1
ATOM 785 N N . ASP A 1 97 ? -14.630 38.855 7.016 1.00 93.06 97 ASP A N 1
ATOM 786 C CA . ASP A 1 97 ? -15.666 38.948 8.055 1.00 93.06 97 ASP A CA 1
ATOM 787 C C . ASP A 1 97 ? -17.051 38.596 7.491 1.00 93.06 97 ASP A C 1
ATOM 789 O O . ASP A 1 97 ? -17.805 37.805 8.067 1.00 93.06 97 ASP A O 1
ATOM 793 N N . LEU A 1 98 ? -17.370 39.125 6.304 1.00 94.75 98 LEU A N 1
ATOM 794 C CA . LEU A 1 98 ? -18.613 38.801 5.606 1.00 94.75 98 LEU A CA 1
ATOM 795 C C . LEU A 1 98 ? -18.693 37.313 5.233 1.00 94.75 98 LEU A C 1
ATOM 797 O O . LEU A 1 98 ? -19.772 36.719 5.301 1.00 94.75 98 LEU A O 1
ATOM 801 N N . LEU A 1 99 ? -17.569 36.706 4.839 1.00 94.19 99 LEU A N 1
ATOM 802 C CA . LEU A 1 99 ? -17.496 35.283 4.523 1.00 94.19 99 LEU A CA 1
ATOM 803 C C . LEU A 1 99 ? -17.757 34.418 5.761 1.00 94.19 99 LEU A C 1
ATOM 805 O O . LEU A 1 99 ? -18.543 33.478 5.665 1.00 94.19 99 LEU A O 1
ATOM 809 N N . GLN A 1 100 ? -17.138 34.738 6.903 1.00 92.56 100 GLN A N 1
ATOM 810 C CA . GLN A 1 100 ? -17.354 34.022 8.166 1.00 92.56 100 GLN A CA 1
ATOM 811 C C . GLN A 1 100 ? -18.835 34.041 8.557 1.00 92.56 100 GLN A C 1
ATOM 813 O O . GLN A 1 100 ? -19.446 32.986 8.737 1.00 92.56 100 GLN A O 1
ATOM 818 N N . LEU A 1 101 ? -19.451 35.228 8.551 1.00 93.31 101 LEU A N 1
ATOM 819 C CA . LEU A 1 101 ? -20.874 35.382 8.849 1.00 93.31 101 LEU A CA 1
ATOM 820 C C . LEU A 1 101 ? -21.765 34.588 7.879 1.00 93.31 101 LEU A C 1
ATOM 822 O O . LEU A 1 101 ? -22.753 33.979 8.293 1.00 93.31 101 LEU A O 1
ATOM 826 N N . ALA A 1 102 ? -21.441 34.593 6.583 1.00 93.44 102 ALA A N 1
ATOM 827 C CA . ALA A 1 102 ? -22.203 33.857 5.580 1.00 93.44 102 ALA A CA 1
ATOM 828 C C . ALA A 1 102 ? -22.079 32.334 5.756 1.00 93.44 102 ALA A C 1
ATOM 830 O O . ALA A 1 102 ? -23.082 31.630 5.633 1.00 93.44 102 ALA A O 1
ATOM 831 N N . ILE A 1 103 ? -20.889 31.821 6.089 1.00 91.44 103 ILE A N 1
ATOM 832 C CA . ILE A 1 103 ? -20.669 30.396 6.380 1.00 91.44 103 ILE A CA 1
ATOM 833 C C . ILE A 1 103 ? -21.453 29.968 7.622 1.00 91.44 103 ILE A C 1
ATOM 835 O O . ILE A 1 103 ? -22.127 28.936 7.583 1.00 91.44 103 ILE A O 1
ATOM 839 N N . ASP A 1 104 ? -21.435 30.767 8.687 1.00 89.00 104 ASP A N 1
ATOM 840 C CA . ASP A 1 104 ? -22.170 30.468 9.920 1.00 89.00 104 ASP A CA 1
ATOM 841 C C . ASP A 1 104 ? -23.687 30.456 9.698 1.00 89.00 104 ASP A C 1
ATOM 843 O O . ASP A 1 104 ? -24.384 29.556 10.181 1.00 89.00 104 ASP A O 1
ATOM 847 N N . ARG A 1 105 ? -24.202 31.400 8.899 1.00 87.94 105 ARG A N 1
ATOM 848 C CA . ARG A 1 105 ? -25.612 31.427 8.474 1.00 87.94 105 ARG A CA 1
ATOM 849 C C . ARG A 1 105 ? -25.971 30.210 7.633 1.00 87.94 105 ARG A C 1
ATOM 851 O O . ARG A 1 105 ? -26.976 29.559 7.907 1.00 87.94 105 ARG A O 1
ATOM 858 N N . TYR A 1 106 ? -25.139 29.872 6.649 1.00 89.62 106 TYR A N 1
ATOM 859 C CA . TYR A 1 106 ? -25.352 28.704 5.797 1.00 89.62 106 TYR A CA 1
ATOM 860 C C . TYR A 1 106 ? -25.382 27.412 6.625 1.00 89.62 106 TYR A C 1
ATOM 862 O O . TYR A 1 106 ? -26.288 26.594 6.478 1.00 89.62 106 TYR A O 1
ATOM 870 N N . ARG A 1 107 ? -24.436 27.250 7.557 1.00 85.88 107 ARG A N 1
ATOM 871 C CA . ARG A 1 107 ? -24.371 26.103 8.470 1.00 85.88 107 ARG A CA 1
ATOM 872 C C . ARG A 1 107 ? -25.597 26.022 9.381 1.00 85.88 107 ARG A C 1
ATOM 874 O O . ARG A 1 107 ? -26.188 24.951 9.497 1.00 85.88 107 ARG A O 1
ATOM 881 N N . SER A 1 108 ? -25.979 27.130 10.012 1.00 84.00 108 SER A N 1
ATOM 882 C CA . SER A 1 108 ? -27.140 27.184 10.912 1.00 84.00 108 SER A CA 1
ATOM 883 C C . SER A 1 108 ? -28.433 26.853 10.168 1.00 84.00 108 SER A C 1
ATOM 885 O O . SER A 1 108 ? -29.197 25.999 10.610 1.00 84.00 108 SER A O 1
ATOM 887 N N . GLY A 1 109 ? -28.623 27.426 8.976 1.00 85.12 109 GLY A N 1
ATOM 888 C CA . GLY A 1 109 ? -29.772 27.119 8.126 1.00 85.12 109 GLY A CA 1
ATOM 889 C C . GLY A 1 109 ? -29.808 25.658 7.660 1.00 85.12 109 GLY A C 1
ATOM 890 O O . GLY A 1 109 ? -30.888 25.090 7.522 1.00 85.12 109 GLY A O 1
ATOM 891 N N . MET A 1 110 ? -28.650 25.013 7.461 1.00 83.75 110 MET A N 1
ATOM 892 C CA . MET A 1 110 ? -28.589 23.589 7.103 1.00 83.75 110 MET A CA 1
ATOM 893 C C . MET A 1 110 ? -28.976 22.669 8.265 1.00 83.75 110 MET A C 1
ATOM 895 O O . MET A 1 110 ? -29.627 21.649 8.043 1.00 83.75 110 MET A O 1
ATOM 899 N N . LEU A 1 111 ? -28.606 23.031 9.496 1.00 82.19 111 LEU A N 1
ATOM 900 C CA . LEU A 1 111 ? -28.967 22.287 10.709 1.00 82.19 111 LEU A CA 1
ATOM 901 C C . LEU A 1 111 ? -30.439 22.477 11.102 1.00 82.19 111 LEU A C 1
ATOM 903 O O . LEU A 1 111 ? -31.031 21.597 11.724 1.00 82.19 111 LEU A O 1
ATOM 907 N N . HIS A 1 112 ? -31.036 23.605 10.720 1.00 81.69 112 HIS A N 1
ATOM 908 C CA . HIS A 1 112 ? -32.399 23.996 11.078 1.00 81.69 112 HIS A CA 1
ATOM 909 C C . HIS A 1 112 ? -33.282 24.151 9.832 1.00 81.69 112 HIS A C 1
ATOM 911 O O . HIS A 1 112 ? -34.080 25.079 9.716 1.00 81.69 112 HIS A O 1
ATOM 917 N N . LEU A 1 113 ? -33.152 23.207 8.893 1.00 70.81 113 LEU A N 1
ATOM 918 C CA . LEU A 1 113 ? -33.781 23.248 7.567 1.00 70.81 113 LEU A CA 1
ATOM 919 C C . LEU A 1 113 ? -35.311 23.442 7.577 1.00 70.81 113 LEU A C 1
ATOM 921 O O . LEU A 1 113 ? -35.885 23.836 6.567 1.00 70.81 113 LEU A O 1
ATOM 925 N N . GLY A 1 114 ? -35.974 23.106 8.690 1.00 67.75 114 GLY A N 1
ATOM 926 C CA . GLY A 1 114 ? -37.418 23.269 8.878 1.00 67.75 114 GLY A CA 1
ATOM 927 C C . GLY A 1 114 ? -37.854 24.644 9.399 1.00 67.75 114 GLY A C 1
ATOM 928 O O . GLY A 1 114 ? -39.028 24.977 9.272 1.00 67.75 114 GLY A O 1
ATOM 929 N N . GLU A 1 115 ? -36.940 25.436 9.966 1.00 66.50 115 GLU A N 1
ATOM 930 C CA . GLU A 1 115 ? -37.216 26.758 10.557 1.00 66.50 115 GLU A CA 1
ATOM 931 C C . GLU A 1 115 ? -36.725 27.905 9.664 1.00 66.50 115 GLU A C 1
ATOM 933 O O . GLU A 1 115 ? -37.335 28.973 9.629 1.00 66.50 115 GLU A O 1
ATOM 938 N N . TYR A 1 116 ? -35.657 27.671 8.896 1.00 62.44 116 TYR A N 1
ATOM 939 C CA . TYR A 1 116 ? -35.079 28.650 7.980 1.00 62.44 116 TYR A CA 1
ATOM 940 C C . TYR A 1 116 ? -35.636 28.496 6.563 1.00 62.44 116 TYR A C 1
ATOM 942 O O . TYR A 1 116 ? -35.700 27.402 5.998 1.00 62.44 116 TYR A O 1
ATOM 950 N N . GLY A 1 117 ? -36.011 29.618 5.946 1.00 70.44 117 GLY A N 1
ATOM 951 C CA . GLY A 1 117 ? -36.462 29.638 4.559 1.00 70.44 117 GLY A CA 1
ATOM 952 C C . GLY A 1 117 ? -35.324 29.314 3.586 1.00 70.44 117 GLY A C 1
ATOM 953 O O . GLY A 1 117 ? -34.211 29.818 3.716 1.00 70.44 117 GLY A O 1
ATOM 954 N N . ARG A 1 118 ? -35.620 28.539 2.532 1.00 79.75 118 ARG A N 1
ATOM 955 C CA . ARG A 1 118 ? -34.673 28.220 1.440 1.00 79.75 118 ARG A CA 1
ATOM 956 C C . ARG A 1 118 ? -33.996 29.462 0.830 1.00 79.75 118 ARG A C 1
ATOM 958 O O . ARG A 1 118 ? -32.895 29.339 0.304 1.00 79.75 118 ARG A O 1
ATOM 965 N N . GLY A 1 119 ? -34.641 30.630 0.895 1.00 82.38 119 GLY A N 1
ATOM 966 C CA . GLY A 1 119 ? -34.090 31.907 0.429 1.00 82.38 119 GLY A CA 1
ATOM 967 C C . GLY A 1 119 ? -32.828 32.335 1.183 1.00 82.38 119 GLY A C 1
ATOM 968 O O . GLY A 1 119 ? -31.820 32.613 0.546 1.00 82.38 119 GLY A O 1
ATOM 969 N N . GLU A 1 120 ? -32.830 32.274 2.516 1.00 81.75 120 GLU A N 1
ATOM 970 C CA . GLU A 1 120 ? -31.678 32.691 3.335 1.00 81.75 120 GLU A CA 1
ATOM 971 C C . GLU A 1 120 ? -30.445 31.808 3.091 1.00 81.75 120 GLU A C 1
ATOM 973 O O . GLU A 1 120 ? -29.312 32.290 3.048 1.00 81.75 120 GLU A O 1
ATOM 978 N N . LEU A 1 121 ? -30.663 30.510 2.855 1.00 87.62 121 LEU A N 1
ATOM 979 C CA . LEU A 1 121 ? -29.603 29.576 2.469 1.00 87.62 121 LEU A CA 1
ATOM 980 C C . LEU A 1 121 ? -28.995 29.915 1.105 1.00 87.62 121 LEU A C 1
ATOM 982 O O . LEU A 1 121 ? -27.779 29.818 0.930 1.00 87.62 121 LEU A O 1
ATOM 986 N N . LEU A 1 122 ? -29.829 30.296 0.134 1.00 89.50 122 LEU A N 1
ATOM 987 C CA . LEU A 1 122 ? -29.367 30.691 -1.195 1.00 89.50 122 LEU A CA 1
ATOM 988 C C . LEU A 1 122 ? -28.594 32.010 -1.143 1.00 89.50 122 LEU A C 1
ATOM 990 O O . LEU A 1 122 ? -27.524 32.089 -1.737 1.00 89.50 122 LEU A O 1
ATOM 994 N N . GLU A 1 123 ? -29.061 32.990 -0.372 1.00 91.56 123 GLU A N 1
ATOM 995 C CA . GLU A 1 123 ? -28.353 34.259 -0.173 1.00 91.56 123 GLU A CA 1
ATOM 996 C C . GLU A 1 123 ? -26.980 34.046 0.476 1.00 91.56 123 GLU A C 1
ATOM 998 O O . GLU A 1 123 ? -25.964 34.531 -0.028 1.00 91.56 123 GLU A O 1
ATOM 1003 N N . ALA A 1 124 ? -26.913 33.261 1.559 1.00 92.25 124 ALA A N 1
ATOM 1004 C CA . ALA A 1 124 ? -25.648 32.928 2.210 1.00 92.25 124 ALA A CA 1
ATOM 1005 C C . ALA A 1 124 ? -24.689 32.208 1.244 1.00 92.25 124 ALA A C 1
ATOM 1007 O O . ALA A 1 124 ? -23.510 32.557 1.154 1.00 92.25 124 ALA A O 1
ATOM 1008 N N . LYS A 1 125 ? -25.205 31.256 0.455 1.00 94.25 125 LYS A N 1
ATOM 1009 C CA . LYS A 1 125 ? -24.444 30.554 -0.586 1.00 94.25 125 LYS A CA 1
ATOM 1010 C C . LYS A 1 125 ? -23.895 31.509 -1.646 1.00 94.25 125 LYS A C 1
ATOM 1012 O O . LYS A 1 125 ? -22.724 31.410 -2.001 1.00 94.25 125 LYS A O 1
ATOM 1017 N N . GLU A 1 126 ? -24.713 32.420 -2.162 1.00 95.75 126 GLU A N 1
ATOM 1018 C CA . GLU A 1 126 ? -24.302 33.391 -3.181 1.00 95.75 126 GLU A CA 1
ATOM 1019 C C . GLU A 1 126 ? -23.208 34.330 -2.667 1.00 95.75 126 GLU A C 1
ATOM 1021 O O . GLU A 1 126 ? -22.251 34.620 -3.391 1.00 95.75 126 GLU A O 1
ATOM 1026 N N . ILE A 1 127 ? -23.295 34.754 -1.401 1.00 95.69 127 ILE A N 1
ATOM 1027 C CA . ILE A 1 127 ? -22.250 35.553 -0.752 1.00 95.69 127 ILE A CA 1
ATOM 1028 C C . ILE A 1 127 ? -20.934 34.768 -0.690 1.00 95.69 127 ILE A C 1
ATOM 1030 O O . ILE A 1 127 ? -19.903 35.296 -1.117 1.00 95.69 127 ILE A O 1
ATOM 1034 N N . ILE A 1 128 ? -20.974 33.513 -0.226 1.00 94.62 128 ILE A N 1
ATOM 1035 C CA . ILE A 1 128 ? -19.800 32.630 -0.152 1.00 94.62 128 ILE A CA 1
ATOM 1036 C C . ILE A 1 128 ? -19.178 32.446 -1.542 1.00 94.62 128 ILE A C 1
ATOM 1038 O O . ILE A 1 128 ? -17.980 32.673 -1.720 1.00 94.62 128 ILE A O 1
ATOM 1042 N N . GLU A 1 129 ? -19.981 32.085 -2.549 1.00 94.56 129 GLU A N 1
ATOM 1043 C CA . GLU A 1 129 ? -19.505 31.862 -3.920 1.00 94.56 129 GLU A CA 1
ATOM 1044 C C . GLU A 1 129 ? -18.866 33.119 -4.513 1.00 94.56 129 GLU A C 1
ATOM 1046 O O . GLU A 1 129 ? -17.796 33.043 -5.116 1.00 94.56 129 GLU A O 1
ATOM 1051 N N . ARG A 1 130 ? -19.499 34.283 -4.336 1.00 95.50 130 ARG A N 1
ATOM 1052 C CA . ARG A 1 130 ? -19.006 35.559 -4.864 1.00 95.50 130 ARG A CA 1
ATOM 1053 C C . ARG A 1 130 ? -17.657 35.947 -4.265 1.00 95.50 130 ARG A C 1
ATOM 1055 O O . ARG A 1 130 ? -16.819 36.476 -4.990 1.00 95.50 130 ARG A O 1
ATOM 1062 N N . ILE A 1 131 ? -17.455 35.723 -2.966 1.00 95.88 131 ILE A N 1
ATOM 1063 C CA . ILE A 1 131 ? -16.193 36.050 -2.291 1.00 95.88 131 ILE A CA 1
ATOM 1064 C C . ILE A 1 131 ? -15.106 35.062 -2.717 1.00 95.88 131 ILE A C 1
ATOM 1066 O O . ILE A 1 131 ? -14.059 35.481 -3.209 1.00 95.88 131 ILE A O 1
ATOM 1070 N N . LEU A 1 132 ? -15.367 33.755 -2.609 1.00 93.56 132 LEU A N 1
ATOM 1071 C CA . LEU A 1 132 ? -14.357 32.733 -2.889 1.00 93.56 132 LEU A CA 1
ATOM 1072 C C . LEU A 1 132 ? -13.936 32.698 -4.363 1.00 93.56 132 LEU A C 1
ATOM 1074 O O . LEU A 1 132 ? -12.751 32.529 -4.639 1.00 93.56 132 LEU A O 1
ATOM 1078 N N . ARG A 1 133 ? -14.846 32.940 -5.320 1.00 93.25 133 ARG A N 1
ATOM 1079 C CA . ARG A 1 133 ? -14.512 32.964 -6.761 1.00 93.25 133 ARG A CA 1
ATOM 1080 C C . ARG A 1 133 ? -13.532 34.069 -7.166 1.00 93.25 133 ARG A C 1
ATOM 1082 O O . ARG A 1 133 ? -12.986 33.994 -8.261 1.00 93.25 133 ARG A O 1
ATOM 1089 N N . LYS A 1 134 ? -13.303 35.083 -6.324 1.00 92.88 134 LYS A N 1
ATOM 1090 C CA . LYS A 1 134 ? -12.292 36.120 -6.591 1.00 92.88 134 LYS A CA 1
ATOM 1091 C C . LYS A 1 134 ? -10.862 35.617 -6.402 1.00 92.88 134 LYS A C 1
ATOM 1093 O O . LYS A 1 134 ? -9.958 36.149 -7.032 1.00 92.88 134 LYS A O 1
ATOM 1098 N N . VAL A 1 135 ? -10.668 34.636 -5.522 1.00 91.69 135 VAL A N 1
ATOM 1099 C CA . VAL A 1 135 ? -9.337 34.199 -5.069 1.00 91.69 135 VAL A CA 1
ATOM 1100 C C . VAL A 1 135 ? -9.076 32.711 -5.260 1.00 91.69 135 VAL A C 1
ATOM 1102 O O . VAL A 1 135 ? -7.941 32.261 -5.146 1.00 91.69 135 VAL A O 1
ATOM 1105 N N . MET A 1 136 ? -10.118 31.930 -5.535 1.00 90.19 136 MET A N 1
ATOM 1106 C CA . MET A 1 136 ? -10.040 30.483 -5.628 1.00 90.19 136 MET A CA 1
ATOM 1107 C C . MET A 1 136 ? -10.779 29.987 -6.865 1.00 90.19 136 MET A C 1
ATOM 1109 O O . MET A 1 136 ? -11.942 30.314 -7.105 1.00 90.19 136 MET A O 1
ATOM 1113 N N . VAL A 1 137 ? -10.103 29.120 -7.612 1.00 89.62 137 VAL A N 1
ATOM 1114 C CA . VAL A 1 137 ? -10.686 28.341 -8.701 1.00 89.62 137 VAL A CA 1
ATOM 1115 C C . VAL A 1 137 ? -10.391 26.875 -8.426 1.00 89.62 137 VAL A C 1
ATOM 1117 O O . VAL A 1 137 ? -9.247 26.497 -8.194 1.00 89.62 137 VAL A O 1
ATOM 1120 N N . ARG A 1 138 ? -11.433 26.042 -8.455 1.00 85.25 138 ARG A N 1
ATOM 1121 C CA . ARG A 1 138 ? -11.326 24.594 -8.277 1.00 85.25 138 ARG A CA 1
ATOM 1122 C C . ARG A 1 138 ? -11.937 23.906 -9.484 1.00 85.25 138 ARG A C 1
ATOM 1124 O O . ARG A 1 138 ? -13.097 24.143 -9.813 1.00 85.25 138 ARG A O 1
ATOM 1131 N N . THR A 1 139 ? -11.149 23.064 -10.140 1.00 77.31 139 THR A N 1
ATOM 1132 C CA . THR A 1 139 ? -11.625 22.207 -11.227 1.00 77.31 139 THR A CA 1
ATOM 1133 C C . THR A 1 139 ? -11.751 20.785 -10.703 1.00 77.31 139 THR A C 1
ATOM 1135 O O . THR A 1 139 ? -10.828 20.247 -10.100 1.00 77.31 139 THR A O 1
ATOM 1138 N N . GLU A 1 140 ? -12.922 20.186 -10.893 1.00 70.75 140 GLU A N 1
ATOM 1139 C CA . GLU A 1 140 ? -13.185 18.807 -10.493 1.00 70.75 140 GLU A CA 1
ATOM 1140 C C . GLU A 1 140 ? -13.152 17.899 -11.713 1.00 70.75 140 GLU A C 1
ATOM 1142 O O . GLU A 1 140 ? -13.824 18.169 -12.711 1.00 70.75 140 GLU A O 1
ATOM 1147 N N . ARG A 1 141 ? -12.428 16.777 -11.621 1.00 63.81 141 ARG A N 1
ATOM 1148 C CA . ARG A 1 141 ? -12.406 15.765 -12.695 1.00 63.81 141 ARG A CA 1
ATOM 1149 C C . ARG A 1 141 ? -13.791 15.171 -12.952 1.00 63.81 141 ARG A C 1
ATOM 1151 O O . ARG A 1 141 ? -14.094 14.793 -14.079 1.00 63.81 141 ARG A O 1
ATOM 1158 N N . LEU A 1 142 ? -14.647 15.156 -11.931 1.00 62.25 142 LEU A N 1
ATOM 1159 C CA . LEU A 1 142 ? -16.028 14.683 -12.016 1.00 62.25 142 LEU A CA 1
ATOM 1160 C C . LEU A 1 142 ? -16.874 15.495 -13.009 1.00 62.25 142 LEU A C 1
ATOM 1162 O O . LEU A 1 142 ? -17.849 14.981 -13.530 1.00 62.25 142 LEU A O 1
ATOM 1166 N N . ALA A 1 143 ? -16.510 16.739 -13.335 1.00 57.38 143 ALA A N 1
ATOM 1167 C CA . ALA A 1 143 ? -17.257 17.523 -14.321 1.00 57.38 143 ALA A CA 1
ATOM 1168 C C . ALA A 1 143 ? -17.090 17.015 -15.771 1.00 57.38 143 ALA A C 1
ATOM 1170 O O . ALA A 1 143 ? -17.823 17.468 -16.648 1.00 57.38 143 ALA A O 1
ATOM 1171 N N . ALA A 1 144 ? -16.144 16.100 -16.028 1.00 60.25 144 ALA A N 1
ATOM 1172 C CA . ALA A 1 144 ? -15.849 15.583 -17.364 1.00 60.25 144 ALA A CA 1
ATOM 1173 C C . ALA A 1 144 ? -16.700 14.369 -17.785 1.00 60.25 144 ALA A C 1
ATOM 1175 O O . ALA A 1 144 ? -16.818 14.120 -18.984 1.00 60.25 144 ALA A O 1
ATOM 1176 N N . SER A 1 145 ? -17.295 13.618 -16.847 1.00 62.09 145 SER A N 1
ATOM 1177 C CA . SER A 1 145 ? -18.195 12.502 -17.170 1.00 62.09 145 SER A CA 1
ATOM 1178 C C . SER A 1 145 ? -19.661 12.925 -17.043 1.00 62.09 145 SER A C 1
ATOM 1180 O O . SER A 1 145 ? -20.021 13.738 -16.191 1.00 62.09 145 SER A O 1
ATOM 1182 N N . ALA A 1 146 ? -20.526 12.383 -17.905 1.00 64.50 146 ALA A N 1
ATOM 1183 C CA . ALA A 1 146 ? -21.944 12.758 -17.967 1.00 64.50 146 ALA A CA 1
ATOM 1184 C C . ALA A 1 146 ? -22.708 12.466 -16.661 1.00 64.50 146 ALA A C 1
ATOM 1186 O O . ALA A 1 146 ? -23.655 13.169 -16.318 1.00 64.50 146 ALA A O 1
ATOM 1187 N N . ASP A 1 147 ? -22.265 11.453 -15.925 1.00 71.25 147 ASP A N 1
ATOM 1188 C CA . ASP A 1 147 ? -22.802 11.010 -14.637 1.00 71.25 147 ASP A CA 1
ATOM 1189 C C . ASP A 1 147 ? -22.077 11.624 -13.427 1.00 71.25 147 ASP A C 1
ATOM 1191 O O . ASP A 1 147 ? -22.492 11.416 -12.289 1.00 71.25 147 ASP A O 1
ATOM 1195 N N . ARG A 1 148 ? -20.995 12.379 -13.660 1.00 68.06 148 ARG A N 1
ATOM 1196 C CA . ARG A 1 148 ? -20.109 12.930 -12.632 1.00 68.06 148 ARG A CA 1
ATOM 1197 C C . ARG A 1 148 ? -19.588 11.902 -11.620 1.00 68.06 148 ARG A C 1
ATOM 1199 O O . ARG A 1 148 ? -19.268 12.273 -10.493 1.00 68.06 148 ARG A O 1
ATOM 1206 N N . ASN A 1 149 ? -19.471 10.629 -12.008 1.00 69.69 149 ASN A N 1
ATOM 1207 C CA . ASN A 1 149 ? -18.982 9.558 -11.129 1.00 69.69 149 ASN A CA 1
ATOM 1208 C C . ASN A 1 149 ? -17.454 9.383 -11.158 1.00 69.69 149 ASN A C 1
ATOM 1210 O O . ASN A 1 149 ? -16.919 8.559 -10.422 1.00 69.69 149 ASN A O 1
ATOM 1214 N N . GLY A 1 150 ? -16.745 10.127 -12.015 1.00 70.06 150 GLY A N 1
ATOM 1215 C CA . GLY A 1 150 ? -15.284 10.092 -12.070 1.00 70.06 150 GLY A CA 1
ATOM 1216 C C . GLY A 1 150 ? -14.697 8.827 -12.680 1.00 70.06 150 GLY A C 1
ATOM 1217 O O . GLY A 1 150 ? -13.549 8.512 -12.378 1.00 70.06 150 GLY A O 1
ATOM 1218 N N . MET A 1 151 ? -15.459 8.122 -13.527 1.00 73.44 151 MET A N 1
ATOM 1219 C CA . MET A 1 151 ? -15.087 6.817 -14.091 1.00 73.44 151 MET A CA 1
ATOM 1220 C C . MET A 1 151 ? -14.852 5.750 -13.009 1.00 73.44 151 MET A C 1
ATOM 1222 O O . MET A 1 151 ? -14.027 4.853 -13.180 1.00 73.44 151 MET A O 1
ATOM 1226 N N . LEU A 1 152 ? -15.555 5.861 -11.879 1.00 80.19 152 LEU A N 1
ATOM 1227 C CA . LEU A 1 152 ? -15.501 4.891 -10.791 1.00 80.19 152 LEU A CA 1
ATOM 1228 C C . LEU A 1 152 ? -16.605 3.843 -10.959 1.00 80.19 152 LEU A C 1
ATOM 1230 O O . LEU A 1 152 ? -17.755 4.178 -11.234 1.00 80.19 152 LEU A O 1
ATOM 1234 N N . SER A 1 153 ? -16.252 2.579 -10.736 1.00 81.50 153 SER A N 1
ATOM 1235 C CA . SER A 1 153 ? -17.201 1.478 -10.574 1.00 81.50 153 SER A CA 1
ATOM 1236 C C . SER A 1 153 ? -17.060 0.929 -9.164 1.00 81.50 153 SER A C 1
ATOM 1238 O O . SER A 1 153 ? -15.956 0.589 -8.740 1.00 81.50 153 SER A O 1
ATOM 1240 N N . GLU A 1 154 ? -18.172 0.823 -8.444 1.00 83.69 154 GLU A N 1
ATOM 1241 C CA . GLU A 1 154 ? -18.198 0.125 -7.162 1.00 83.69 154 GLU A CA 1
ATOM 1242 C C . GLU A 1 154 ? -18.270 -1.385 -7.405 1.00 83.69 154 GLU A C 1
ATOM 1244 O O . GLU A 1 154 ? -18.956 -1.850 -8.317 1.00 83.69 154 GLU A O 1
ATOM 1249 N N . THR A 1 155 ? -17.534 -2.156 -6.605 1.00 83.12 155 THR A N 1
ATOM 1250 C CA . THR A 1 155 ? -17.550 -3.621 -6.658 1.00 83.12 155 THR A CA 1
ATOM 1251 C C . THR A 1 155 ? -17.684 -4.155 -5.239 1.00 83.12 155 THR A C 1
ATOM 1253 O O . THR A 1 155 ? -17.054 -3.625 -4.321 1.00 83.12 155 THR A O 1
ATOM 1256 N N . LEU A 1 156 ? -18.484 -5.208 -5.067 1.00 85.94 156 LEU A N 1
ATOM 1257 C CA . LEU A 1 156 ? -18.688 -5.879 -3.778 1.00 85.94 156 LEU A CA 1
ATOM 1258 C C . LEU A 1 156 ? -17.940 -7.219 -3.683 1.00 85.94 156 LEU A C 1
ATOM 1260 O O . LEU A 1 156 ? -18.226 -8.049 -2.827 1.00 85.94 156 LEU A O 1
ATOM 1264 N N . PHE A 1 157 ? -16.956 -7.426 -4.557 1.00 86.62 157 PHE A N 1
ATOM 1265 C CA . PHE A 1 157 ? -16.266 -8.705 -4.691 1.00 86.62 157 PHE A CA 1
ATOM 1266 C C . PHE A 1 157 ? -15.592 -9.166 -3.393 1.00 86.62 157 PHE A C 1
ATOM 1268 O O . PHE A 1 157 ? -15.606 -10.349 -3.066 1.00 86.62 157 PHE A O 1
ATOM 1275 N N . ALA A 1 158 ? -15.040 -8.229 -2.619 1.00 85.12 158 ALA A N 1
ATOM 1276 C CA . ALA A 1 158 ? -14.395 -8.532 -1.348 1.00 85.12 158 ALA A CA 1
ATOM 1277 C C . ALA A 1 158 ? -15.368 -9.059 -0.286 1.00 85.12 158 ALA A C 1
ATOM 1279 O O . ALA A 1 158 ? -14.971 -9.861 0.555 1.00 85.12 158 ALA A O 1
ATOM 1280 N N . GLN A 1 159 ? -16.625 -8.617 -0.306 1.00 85.00 159 GLN A N 1
ATOM 1281 C CA . GLN A 1 159 ? -17.665 -9.072 0.614 1.00 85.00 159 GLN A CA 1
ATOM 1282 C C . GLN A 1 159 ? -18.049 -10.529 0.329 1.00 85.00 159 GLN A C 1
ATOM 1284 O O . GLN A 1 159 ? -18.329 -11.277 1.264 1.00 85.00 159 GLN A O 1
ATOM 1289 N N . ASP A 1 160 ? -17.970 -10.949 -0.934 1.00 87.94 160 ASP A N 1
ATOM 1290 C CA . ASP A 1 160 ? -18.275 -12.317 -1.359 1.00 87.94 160 ASP A CA 1
ATOM 1291 C C . ASP A 1 160 ? -17.175 -13.329 -0.977 1.00 87.94 160 ASP A C 1
ATOM 1293 O O . ASP A 1 160 ? -17.379 -14.535 -1.092 1.00 87.94 160 ASP A O 1
ATOM 1297 N N . GLN A 1 161 ? -16.015 -12.866 -0.489 1.00 93.44 161 GLN A N 1
ATOM 1298 C CA . GLN A 1 161 ? -14.895 -13.727 -0.075 1.00 93.44 161 GLN A CA 1
ATOM 1299 C C . GLN A 1 161 ? -14.912 -14.099 1.421 1.00 93.44 161 GLN A C 1
ATOM 1301 O O . GLN A 1 161 ? -13.916 -14.627 1.929 1.00 93.44 161 GLN A O 1
ATOM 1306 N N . VAL A 1 162 ? -15.985 -13.787 2.158 1.00 94.12 162 VAL A N 1
ATOM 1307 C CA . VAL A 1 162 ? -16.115 -14.152 3.581 1.00 94.12 162 VAL A CA 1
ATOM 1308 C C . VAL A 1 162 ? -16.397 -15.648 3.709 1.00 94.12 162 VAL A C 1
ATOM 1310 O O . VAL A 1 162 ? -17.332 -16.170 3.105 1.00 94.12 162 VAL A O 1
ATOM 1313 N N . LEU A 1 163 ? -15.603 -16.335 4.527 1.00 94.62 163 LEU A N 1
ATOM 1314 C CA . LEU A 1 163 ? -15.721 -17.767 4.795 1.00 94.62 163 LEU A CA 1
ATOM 1315 C C . LEU A 1 163 ? -16.168 -18.017 6.245 1.00 94.62 163 LEU A C 1
ATOM 1317 O O . LEU A 1 163 ? -15.876 -17.202 7.123 1.00 94.62 163 LEU A O 1
ATOM 1321 N N . PRO A 1 164 ? -16.812 -19.165 6.547 1.00 94.62 164 PRO A N 1
ATOM 1322 C CA . PRO A 1 164 ? -17.179 -19.524 7.921 1.00 94.62 164 PRO A CA 1
ATOM 1323 C C . PRO A 1 164 ? -15.997 -19.470 8.902 1.00 94.62 164 PRO A C 1
ATOM 1325 O O . PRO A 1 164 ? -16.143 -18.957 10.010 1.00 94.62 164 PRO A O 1
ATOM 1328 N N . GLY A 1 165 ? -14.810 -19.894 8.455 1.00 93.19 165 GLY A N 1
ATOM 1329 C CA . GLY A 1 165 ? -13.583 -19.849 9.254 1.00 93.19 165 GLY A CA 1
ATOM 1330 C C . GLY A 1 165 ? -13.156 -18.437 9.676 1.00 93.19 165 GLY A C 1
ATOM 1331 O O . GLY A 1 165 ? -12.507 -18.289 10.710 1.00 93.19 165 GLY A O 1
ATOM 1332 N N . ASP A 1 166 ? -13.559 -17.385 8.952 1.00 94.25 166 ASP A N 1
ATOM 1333 C CA . ASP A 1 166 ? -13.277 -16.003 9.365 1.00 94.25 166 ASP A CA 1
ATOM 1334 C C . ASP A 1 166 ? -14.105 -15.608 10.591 1.00 94.25 166 ASP A C 1
ATOM 1336 O O . ASP A 1 166 ? -13.624 -14.879 11.460 1.00 94.25 166 ASP A O 1
ATOM 1340 N N . LEU A 1 167 ? -15.362 -16.066 10.641 1.00 94.56 167 LEU A N 1
ATOM 1341 C CA . LEU A 1 167 ? -16.286 -15.798 11.742 1.00 94.56 167 LEU A CA 1
ATOM 1342 C C . LEU A 1 167 ? -15.892 -16.607 12.979 1.00 94.56 167 LEU A C 1
ATOM 1344 O O . LEU A 1 167 ? -15.911 -16.079 14.087 1.00 94.56 167 LEU A O 1
ATOM 1348 N N . GLU A 1 168 ? -15.477 -17.859 12.793 1.00 95.06 168 GLU A N 1
ATOM 1349 C CA . GLU A 1 168 ? -14.905 -18.683 13.865 1.00 95.06 168 GLU A CA 1
ATOM 1350 C C . GLU A 1 168 ? -13.626 -18.044 14.427 1.00 95.06 168 GLU A C 1
ATOM 1352 O O . GLU A 1 168 ? -13.497 -17.867 15.642 1.00 95.06 168 GLU A O 1
ATOM 1357 N N . GLY A 1 169 ? -12.730 -17.580 13.548 1.00 94.56 169 GLY A N 1
ATOM 1358 C CA . GLY A 1 169 ? -11.536 -16.831 13.936 1.00 94.56 169 GLY A CA 1
ATOM 1359 C C . GLY A 1 169 ? -11.862 -15.553 14.717 1.00 94.56 169 GLY A C 1
ATOM 1360 O O . GLY A 1 169 ? -11.195 -15.253 15.710 1.00 94.56 169 GLY A O 1
ATOM 1361 N N . PHE A 1 170 ? -12.918 -14.828 14.330 1.00 95.75 170 PHE A N 1
ATOM 1362 C CA . PHE A 1 170 ? -13.405 -13.669 15.082 1.00 95.75 170 PHE A CA 1
ATOM 1363 C C . PHE A 1 170 ? -13.902 -14.046 16.479 1.00 95.75 170 PHE A C 1
ATOM 1365 O O . PHE A 1 170 ? -13.516 -13.395 17.446 1.00 95.75 170 PHE A O 1
ATOM 1372 N N . VAL A 1 171 ? -14.707 -15.104 16.609 1.00 96.12 171 VAL A N 1
ATOM 1373 C CA . VAL A 1 171 ? -15.209 -15.568 17.914 1.00 96.12 171 VAL A CA 1
ATOM 1374 C C . VAL A 1 171 ? -14.050 -15.903 18.853 1.00 96.12 171 VAL A C 1
ATOM 1376 O O . VAL A 1 171 ? -14.068 -15.520 20.022 1.00 96.12 171 VAL A O 1
ATOM 1379 N N . HIS A 1 172 ? -13.011 -16.573 18.353 1.00 95.81 172 HIS A N 1
ATOM 1380 C CA . HIS A 1 172 ? -11.819 -16.867 19.147 1.00 95.81 172 HIS A CA 1
ATOM 1381 C C . HIS A 1 172 ? -11.045 -15.608 19.548 1.00 95.81 172 HIS A C 1
ATOM 1383 O O . HIS A 1 172 ? -10.631 -15.483 20.703 1.00 95.81 172 HIS A O 1
ATOM 1389 N N . LEU A 1 173 ? -10.874 -14.662 18.623 1.00 95.62 173 LEU A N 1
ATOM 1390 C CA . LEU A 1 173 ? -10.245 -13.375 18.906 1.00 95.62 173 LEU A CA 1
ATOM 1391 C C . LEU A 1 173 ? -11.008 -12.592 19.981 1.00 95.62 173 LEU A C 1
ATOM 1393 O O . LEU A 1 173 ? -10.382 -12.046 20.888 1.00 95.62 173 LEU A O 1
ATOM 1397 N N . ASP A 1 174 ? -12.335 -12.550 19.889 1.00 95.62 174 ASP A N 1
ATOM 1398 C CA . ASP A 1 174 ? -13.210 -11.827 20.811 1.00 95.62 174 ASP A CA 1
ATOM 1399 C C . ASP A 1 174 ? -13.192 -12.436 22.221 1.00 95.62 174 ASP A C 1
ATOM 1401 O O . ASP A 1 174 ? -13.074 -11.719 23.216 1.00 95.62 174 ASP A O 1
ATOM 1405 N N . GLN A 1 175 ? -13.186 -13.770 22.323 1.00 95.69 175 GLN A N 1
ATOM 1406 C CA . GLN A 1 175 ? -13.029 -14.474 23.601 1.00 95.69 175 GLN A CA 1
ATOM 1407 C C . GLN A 1 175 ? -11.681 -14.165 24.265 1.00 95.69 175 GLN A C 1
ATOM 1409 O O . GLN A 1 175 ? -11.634 -13.870 25.459 1.00 95.69 175 GLN A O 1
ATOM 1414 N N . ILE A 1 176 ? -10.587 -14.183 23.495 1.00 95.56 176 ILE A N 1
ATOM 1415 C CA . ILE A 1 176 ? -9.249 -13.832 23.998 1.00 95.56 176 ILE A CA 1
ATOM 1416 C C . ILE A 1 176 ? -9.204 -12.358 24.415 1.00 95.56 176 ILE A C 1
ATOM 1418 O O . ILE A 1 176 ? -8.687 -12.025 25.479 1.00 95.56 176 ILE A O 1
ATOM 1422 N N . ALA A 1 177 ? -9.766 -11.461 23.606 1.00 95.38 177 ALA A N 1
ATOM 1423 C CA . ALA A 1 177 ? -9.816 -10.039 23.918 1.00 95.38 177 ALA A CA 1
ATOM 1424 C C . ALA A 1 177 ? -10.643 -9.750 25.176 1.00 95.38 177 ALA A C 1
ATOM 1426 O O . ALA A 1 177 ? -10.249 -8.894 25.967 1.00 95.38 177 ALA A O 1
ATOM 1427 N N . SER A 1 178 ? -11.738 -10.482 25.384 1.00 94.50 178 SER A N 1
ATOM 1428 C CA . SER A 1 178 ? -12.572 -10.400 26.584 1.00 94.50 178 SER A CA 1
ATOM 1429 C C . SER A 1 178 ? -11.816 -10.859 27.830 1.00 94.50 178 SER A C 1
ATOM 1431 O O . SER A 1 178 ? -11.797 -10.130 28.818 1.00 94.50 178 SER A O 1
ATOM 1433 N N . ALA A 1 179 ? -11.117 -11.999 27.764 1.00 93.62 179 ALA A N 1
ATOM 1434 C CA . ALA A 1 179 ? -10.278 -12.489 28.863 1.00 93.62 179 ALA A CA 1
ATOM 1435 C C . ALA A 1 179 ? -9.165 -11.489 29.238 1.00 93.62 179 ALA A C 1
ATOM 1437 O O . ALA A 1 179 ? -8.826 -11.326 30.406 1.00 93.62 179 ALA A O 1
ATOM 1438 N N . LEU A 1 180 ? -8.638 -10.759 28.251 1.00 93.31 180 LEU A N 1
ATOM 1439 C CA . LEU A 1 180 ? -7.624 -9.721 28.450 1.00 93.31 180 LEU A CA 1
ATOM 1440 C C . LEU A 1 180 ? -8.211 -8.338 28.790 1.00 93.31 180 LEU A C 1
ATOM 1442 O O . LEU A 1 180 ? -7.452 -7.391 28.995 1.00 93.31 180 LEU A O 1
ATOM 1446 N N . ASP A 1 181 ? -9.534 -8.146 28.802 1.00 91.81 181 ASP A N 1
ATOM 1447 C CA . ASP A 1 181 ? -10.170 -6.822 28.926 1.00 91.81 181 ASP A CA 1
ATOM 1448 C C . ASP A 1 181 ? -9.655 -5.813 27.851 1.00 91.81 181 ASP A C 1
ATOM 1450 O O . ASP A 1 181 ? -9.387 -4.622 28.069 1.00 91.81 181 ASP A O 1
ATOM 1454 N N . ALA A 1 182 ? -9.399 -6.299 26.637 1.00 90.81 182 ALA A N 1
ATOM 1455 C CA . ALA A 1 182 ? -8.835 -5.504 25.546 1.00 90.81 182 ALA A CA 1
ATOM 1456 C C . ALA A 1 182 ? -9.879 -4.639 24.811 1.00 90.81 182 ALA A C 1
ATOM 1458 O O . ALA A 1 182 ? -9.486 -3.726 24.077 1.00 90.81 182 ALA A O 1
ATOM 1459 N N . GLY A 1 183 ? -11.172 -4.851 25.075 1.00 90.62 183 GLY A N 1
ATOM 1460 C CA . GLY A 1 183 ? -12.297 -4.184 24.412 1.00 90.62 183 GLY A CA 1
ATOM 1461 C C . GLY A 1 183 ? -12.701 -4.867 23.103 1.00 90.62 183 GLY A C 1
ATOM 1462 O O . GLY A 1 183 ? -12.242 -5.967 22.808 1.00 90.62 183 GLY A O 1
ATOM 1463 N N . ASP A 1 184 ? -13.534 -4.192 22.313 1.00 91.00 184 ASP A N 1
ATOM 1464 C CA . ASP A 1 184 ? -14.042 -4.688 21.028 1.00 91.00 184 ASP A CA 1
ATOM 1465 C C . ASP A 1 184 ? -12.932 -4.776 19.958 1.00 91.00 184 ASP A C 1
ATOM 1467 O O . ASP A 1 184 ? -12.116 -3.859 19.811 1.00 91.00 184 ASP A O 1
ATOM 1471 N N . GLN A 1 185 ? -12.897 -5.889 19.216 1.00 92.94 185 GLN A N 1
ATOM 1472 C CA . GLN A 1 185 ? -11.929 -6.165 18.149 1.00 92.94 185 GLN A CA 1
ATOM 1473 C C . GLN A 1 185 ? -12.536 -6.211 16.737 1.00 92.94 185 GLN A C 1
ATOM 1475 O O . GLN A 1 185 ? -11.805 -6.470 15.777 1.00 92.94 185 GLN A O 1
ATOM 1480 N N . VAL A 1 186 ? -13.836 -5.937 16.574 1.00 93.56 186 VAL A N 1
ATOM 1481 C CA . VAL A 1 186 ? -14.554 -6.027 15.289 1.00 93.56 186 VAL A CA 1
ATOM 1482 C C . VAL A 1 186 ? -13.867 -5.220 14.185 1.00 93.56 186 VAL A C 1
ATOM 1484 O O . VAL A 1 186 ? -13.666 -5.721 13.078 1.00 93.56 186 VAL A O 1
ATOM 1487 N N . GLU A 1 187 ? -13.457 -3.983 14.468 1.00 91.25 187 GLU A N 1
ATOM 1488 C CA . GLU A 1 187 ? -12.832 -3.119 13.458 1.00 91.25 187 GLU A CA 1
ATOM 1489 C C . GLU A 1 187 ? -11.443 -3.602 13.023 1.00 91.25 187 GLU A C 1
ATOM 1491 O O . GLU A 1 187 ? -11.049 -3.410 11.867 1.00 91.25 187 GLU A O 1
ATOM 1496 N N . TYR A 1 188 ? -10.718 -4.280 13.915 1.00 91.88 188 TYR A N 1
ATOM 1497 C CA . TYR A 1 188 ? -9.448 -4.905 13.566 1.00 91.88 188 TYR A CA 1
ATOM 1498 C C . TYR A 1 188 ? -9.659 -6.156 12.722 1.00 91.88 188 TYR A C 1
ATOM 1500 O O . TYR A 1 188 ? -9.012 -6.287 11.687 1.00 91.88 188 TYR A O 1
ATOM 1508 N N . TRP A 1 189 ? -10.600 -7.022 13.107 1.00 93.50 189 TRP A N 1
ATOM 1509 C CA . TRP A 1 189 ? -10.945 -8.229 12.350 1.00 93.50 189 TRP A CA 1
ATOM 1510 C C . TRP A 1 189 ? -11.419 -7.910 10.922 1.00 93.50 189 TRP A C 1
ATOM 1512 O O . TRP A 1 189 ? -10.967 -8.529 9.959 1.00 93.50 189 TRP A O 1
ATOM 1522 N N . LYS A 1 190 ? -12.247 -6.870 10.748 1.00 92.06 190 LYS A N 1
ATOM 1523 C CA . LYS A 1 190 ? -12.673 -6.398 9.414 1.00 92.06 190 LYS A CA 1
ATOM 1524 C C . LYS A 1 190 ? -11.506 -5.933 8.536 1.00 92.06 190 LYS A C 1
ATOM 1526 O O . LYS A 1 190 ? -11.629 -5.911 7.309 1.00 92.06 190 LYS A O 1
ATOM 1531 N N . SER A 1 191 ? -10.405 -5.502 9.148 1.00 91.69 191 SER A N 1
ATOM 1532 C CA . SER A 1 191 ? -9.336 -4.770 8.466 1.00 91.69 191 SER A CA 1
ATOM 1533 C C . SER A 1 191 ? -8.051 -5.573 8.278 1.00 91.69 191 SER A C 1
ATOM 1535 O O . SER A 1 191 ? -7.314 -5.289 7.337 1.00 91.69 191 SER A O 1
ATOM 1537 N N . SER A 1 192 ? -7.753 -6.546 9.143 1.00 92.88 192 SER A N 1
ATOM 1538 C CA . SER A 1 192 ? -6.541 -7.363 9.059 1.00 92.88 192 SER A CA 1
ATOM 1539 C C . SER A 1 192 ? -6.811 -8.831 9.367 1.00 92.88 192 SER A C 1
ATOM 1541 O O . SER A 1 192 ? -7.764 -9.184 10.054 1.00 92.88 192 SER A O 1
ATOM 1543 N N . ALA A 1 193 ? -5.910 -9.679 8.884 1.00 93.25 193 ALA A N 1
ATOM 1544 C CA . ALA A 1 193 ? -5.816 -11.078 9.259 1.00 93.25 193 ALA A CA 1
ATOM 1545 C C . ALA A 1 193 ? -4.854 -11.259 10.440 1.00 93.25 193 ALA A C 1
ATOM 1547 O O . ALA A 1 193 ? -4.016 -10.388 10.702 1.00 93.25 193 ALA A O 1
ATOM 1548 N N . TYR A 1 194 ? -4.986 -12.385 11.145 1.00 94.69 194 TYR A N 1
ATOM 1549 C CA . TYR A 1 194 ? -4.084 -12.834 12.215 1.00 94.69 194 TYR A CA 1
ATOM 1550 C C . TYR A 1 194 ? -3.630 -11.729 13.192 1.00 94.69 194 TYR A C 1
ATOM 1552 O O . TYR A 1 194 ? -2.427 -11.548 13.422 1.00 94.69 194 TYR A O 1
ATOM 1560 N N . PRO A 1 195 ? -4.561 -10.955 13.786 1.00 93.56 195 PRO A N 1
ATOM 1561 C CA . PRO A 1 195 ? -4.216 -9.779 14.582 1.00 93.56 195 PRO A CA 1
ATOM 1562 C C . PRO A 1 195 ? -3.312 -10.111 15.775 1.00 93.56 195 PRO A C 1
ATOM 1564 O O . PRO A 1 195 ? -2.390 -9.353 16.065 1.00 93.56 195 PRO A O 1
ATOM 1567 N N . LEU A 1 196 ? -3.488 -11.268 16.422 1.00 92.50 196 LEU A N 1
ATOM 1568 C CA . LEU A 1 196 ? -2.616 -11.695 17.523 1.00 92.50 196 LEU A CA 1
ATOM 1569 C C . LEU A 1 196 ? -1.170 -11.955 17.071 1.00 92.50 196 LEU A C 1
ATOM 1571 O O . LEU A 1 196 ? -0.238 -11.620 17.806 1.00 92.50 196 LEU A O 1
ATOM 1575 N N . ASN A 1 197 ? -0.959 -12.495 15.867 1.00 94.06 197 ASN A N 1
ATOM 1576 C CA . ASN A 1 197 ? 0.377 -12.729 15.314 1.00 94.06 197 ASN A CA 1
ATOM 1577 C C . ASN A 1 197 ? 1.027 -11.424 14.828 1.00 94.06 197 ASN A C 1
ATOM 1579 O O . ASN A 1 197 ? 2.215 -11.207 15.059 1.00 94.06 197 ASN A O 1
ATOM 1583 N N . LEU A 1 198 ? 0.260 -10.554 14.160 1.00 94.56 198 LEU A N 1
ATOM 1584 C CA . LEU A 1 198 ? 0.819 -9.473 13.342 1.00 94.56 198 LEU A CA 1
ATOM 1585 C C . LEU A 1 198 ? 0.721 -8.076 13.962 1.00 94.56 198 LEU A C 1
ATOM 1587 O O . LEU A 1 198 ? 1.506 -7.206 13.576 1.00 94.56 198 LEU A O 1
ATOM 1591 N N . MET A 1 199 ? -0.179 -7.830 14.918 1.00 93.31 199 MET A N 1
ATOM 1592 C CA . MET A 1 199 ? -0.241 -6.534 15.601 1.00 93.31 199 MET A CA 1
ATOM 1593 C C . MET A 1 199 ? 1.013 -6.267 16.429 1.00 93.31 199 MET A C 1
ATOM 1595 O O . MET A 1 199 ? 1.491 -7.140 17.146 1.00 93.31 199 MET A O 1
ATOM 1599 N N . ASP A 1 200 ? 1.445 -5.004 16.427 1.00 88.56 200 ASP A N 1
ATOM 1600 C CA . ASP A 1 200 ? 2.485 -4.483 17.311 1.00 88.56 200 ASP A CA 1
ATOM 1601 C C . ASP A 1 200 ? 1.966 -3.246 18.046 1.00 88.56 200 ASP A C 1
ATOM 1603 O O . ASP A 1 200 ? 1.338 -2.376 17.444 1.00 88.56 200 ASP A O 1
ATOM 1607 N N . ARG A 1 201 ? 2.262 -3.120 19.344 1.00 86.69 201 ARG A N 1
ATOM 1608 C CA . ARG A 1 201 ? 1.978 -1.919 20.166 1.00 86.69 201 ARG A CA 1
ATOM 1609 C C . ARG A 1 201 ? 0.490 -1.552 20.346 1.00 86.69 201 ARG A C 1
ATOM 1611 O O . ARG A 1 201 ? 0.179 -0.622 21.094 1.00 86.69 201 ARG A O 1
ATOM 1618 N N . TYR A 1 202 ? -0.440 -2.292 19.747 1.00 91.81 202 TYR A N 1
ATOM 1619 C CA . TYR A 1 202 ? -1.877 -2.179 20.020 1.00 91.81 202 TYR A CA 1
ATOM 1620 C C . TYR A 1 202 ? -2.201 -2.570 21.467 1.00 91.81 202 TYR A C 1
ATOM 1622 O O . TYR A 1 202 ? -1.458 -3.331 22.086 1.00 91.81 202 TYR A O 1
ATOM 1630 N N . LYS A 1 203 ? -3.305 -2.044 22.022 1.00 91.44 203 LYS A N 1
ATOM 1631 C CA . LYS A 1 203 ? -3.744 -2.366 23.396 1.00 91.44 203 LYS A CA 1
ATOM 1632 C C . LYS A 1 203 ? -3.912 -3.879 23.578 1.00 91.44 203 LYS A C 1
ATOM 1634 O O . LYS A 1 203 ? -3.358 -4.414 24.529 1.00 91.44 203 LYS A O 1
ATOM 1639 N N . LEU A 1 204 ? -4.580 -4.547 22.630 1.00 92.69 204 LEU A N 1
ATOM 1640 C CA . LEU A 1 204 ? -4.731 -6.006 22.607 1.00 92.69 204 LEU A CA 1
ATOM 1641 C C . LEU A 1 204 ? -3.373 -6.714 22.699 1.00 92.69 204 LEU A C 1
ATOM 1643 O O . LEU A 1 204 ? -3.164 -7.520 23.596 1.00 92.69 204 LEU A O 1
ATOM 1647 N N . LYS A 1 205 ? -2.428 -6.371 21.813 1.00 93.62 205 LYS A N 1
ATOM 1648 C CA . LYS A 1 205 ? -1.103 -7.006 21.776 1.00 93.62 205 LYS A CA 1
ATOM 1649 C C . LYS A 1 205 ? -0.296 -6.769 23.053 1.00 93.62 205 LYS A C 1
ATOM 1651 O O . LYS A 1 205 ? 0.362 -7.691 23.513 1.00 93.62 205 LYS A O 1
ATOM 1656 N N . ARG A 1 206 ? -0.337 -5.554 23.611 1.00 93.31 206 ARG A N 1
ATOM 1657 C CA . ARG A 1 206 ? 0.349 -5.228 24.873 1.00 93.31 206 ARG A CA 1
ATOM 1658 C C . ARG A 1 206 ? -0.185 -6.083 26.014 1.00 93.31 206 ARG A C 1
ATOM 1660 O O . ARG A 1 206 ? 0.582 -6.835 26.588 1.00 93.31 206 ARG A O 1
ATOM 1667 N N . LYS A 1 207 ? -1.504 -6.070 26.221 1.00 93.06 207 LYS A N 1
ATOM 1668 C CA . LYS A 1 207 ? -2.149 -6.897 27.244 1.00 93.06 207 LYS A CA 1
ATOM 1669 C C . LYS A 1 207 ? -1.884 -8.391 27.053 1.00 93.06 207 LYS A C 1
ATOM 1671 O O . LYS A 1 207 ? -1.704 -9.104 28.028 1.00 93.06 207 LYS A O 1
ATOM 1676 N N . PHE A 1 208 ? -1.842 -8.854 25.804 1.00 92.19 208 PHE A N 1
ATOM 1677 C CA . PHE A 1 208 ? -1.504 -10.237 25.491 1.00 92.19 208 PHE A CA 1
ATOM 1678 C C . PHE A 1 208 ? -0.072 -10.595 25.911 1.00 92.19 208 PHE A C 1
ATOM 1680 O O . PHE A 1 208 ? 0.122 -11.623 26.543 1.00 92.19 208 PHE A O 1
ATOM 1687 N N . ILE A 1 209 ? 0.918 -9.750 25.601 1.00 91.31 209 ILE A N 1
ATOM 1688 C CA . ILE A 1 209 ? 2.311 -9.962 26.030 1.00 91.31 209 ILE A CA 1
ATOM 1689 C C . ILE A 1 209 ? 2.419 -9.892 27.558 1.00 91.31 209 ILE A C 1
ATOM 1691 O O . ILE A 1 209 ? 3.001 -10.788 28.157 1.00 91.31 209 ILE A O 1
ATOM 1695 N N . ASP A 1 210 ? 1.785 -8.899 28.188 1.00 91.38 210 ASP A N 1
ATOM 1696 C CA . ASP A 1 210 ? 1.790 -8.742 29.648 1.00 91.38 210 ASP A CA 1
ATOM 1697 C C . ASP A 1 210 ? 1.209 -9.983 30.358 1.00 91.38 210 ASP A C 1
ATOM 1699 O O . ASP A 1 210 ? 1.703 -10.392 31.406 1.00 91.38 210 ASP A O 1
ATOM 1703 N N . ALA A 1 211 ? 0.178 -10.612 29.778 1.00 89.94 211 ALA A N 1
ATOM 1704 C CA . ALA A 1 211 ? -0.410 -11.846 30.298 1.00 89.94 211 ALA A CA 1
ATOM 1705 C C . ALA A 1 211 ? 0.497 -13.077 30.113 1.00 89.94 211 ALA A C 1
ATOM 1707 O O . ALA A 1 211 ? 0.439 -13.994 30.927 1.00 89.94 211 ALA A O 1
ATOM 1708 N N . LEU A 1 212 ? 1.341 -13.103 29.074 1.00 86.50 212 LEU A N 1
ATOM 1709 C CA . LEU A 1 212 ? 2.319 -14.176 28.855 1.00 86.50 212 LEU A CA 1
ATOM 1710 C C . LEU A 1 212 ? 3.522 -14.078 29.802 1.00 86.50 212 LEU A C 1
ATOM 1712 O O . LEU A 1 212 ? 4.058 -15.109 30.200 1.00 86.50 212 LEU A O 1
ATOM 1716 N N . ASP A 1 213 ? 3.927 -12.860 30.166 1.00 87.06 213 ASP A N 1
ATOM 1717 C CA . ASP A 1 213 ? 5.014 -12.613 31.126 1.00 87.06 213 ASP A CA 1
ATOM 1718 C C . ASP A 1 213 ? 4.550 -12.748 32.595 1.00 87.06 213 ASP A C 1
ATOM 1720 O O . ASP A 1 213 ? 5.363 -12.747 33.525 1.00 87.06 213 ASP A O 1
ATOM 1724 N N . GLY A 1 214 ? 3.236 -12.843 32.812 1.00 83.62 214 GLY A N 1
ATOM 1725 C CA . GLY A 1 214 ? 2.599 -13.006 34.114 1.00 83.62 214 GLY A CA 1
ATOM 1726 C C . GLY A 1 214 ? 2.545 -14.456 34.626 1.00 83.62 214 GLY A C 1
ATOM 1727 O O . GLY A 1 214 ? 3.106 -15.375 34.028 1.00 83.62 214 GLY A O 1
ATOM 1728 N N . PRO A 1 215 ? 1.873 -14.692 35.770 1.00 80.38 215 PRO A N 1
ATOM 1729 C CA . PRO A 1 215 ? 1.602 -16.045 36.255 1.00 80.38 215 PRO A CA 1
ATOM 1730 C C . PRO A 1 215 ? 0.735 -16.829 35.259 1.00 80.38 215 PRO A C 1
ATOM 1732 O O . PRO A 1 215 ? -0.114 -16.244 34.592 1.00 80.38 215 PRO A O 1
ATOM 1735 N N . GLU A 1 216 ? 0.920 -18.154 35.192 1.00 81.25 216 GLU A N 1
ATOM 1736 C CA . GLU A 1 216 ? 0.194 -19.018 34.251 1.00 81.25 216 GLU A CA 1
ATOM 1737 C C . GLU A 1 216 ? -1.328 -18.819 34.318 1.00 81.25 216 GLU A C 1
ATOM 1739 O O . GLU A 1 216 ? -1.993 -19.222 35.278 1.00 81.25 216 GLU A O 1
ATOM 1744 N N . ASP A 1 217 ? -1.884 -18.268 33.242 1.00 85.06 217 ASP A N 1
ATOM 1745 C CA . ASP A 1 217 ? -3.319 -18.153 33.035 1.00 85.06 217 ASP A CA 1
ATOM 1746 C C . ASP A 1 217 ? -3.839 -19.379 32.264 1.00 85.06 217 ASP A C 1
ATOM 1748 O O . ASP A 1 217 ? -3.709 -19.507 31.040 1.00 85.06 217 ASP A O 1
ATOM 1752 N N . ARG A 1 218 ? -4.437 -20.320 33.007 1.00 87.44 218 ARG A N 1
ATOM 1753 C CA . ARG A 1 218 ? -5.015 -21.551 32.443 1.00 87.44 218 ARG A CA 1
ATOM 1754 C C . ARG A 1 218 ? -6.187 -21.280 31.503 1.00 87.44 218 ARG A C 1
ATOM 1756 O O . ARG A 1 218 ? -6.419 -22.084 30.599 1.00 87.44 218 ARG A O 1
ATOM 1763 N N . GLU A 1 219 ? -6.935 -20.203 31.723 1.00 90.56 219 GLU A N 1
ATOM 1764 C CA . GLU A 1 219 ? -8.067 -19.836 30.878 1.00 90.56 219 GLU A CA 1
ATOM 1765 C C . GLU A 1 219 ? -7.560 -19.328 29.529 1.00 90.56 219 GLU A C 1
ATOM 1767 O O . GLU A 1 219 ? -7.940 -19.870 28.487 1.00 90.56 219 GLU A O 1
ATOM 1772 N N . LEU A 1 220 ? -6.612 -18.387 29.544 1.00 91.69 220 LEU A N 1
ATOM 1773 C CA . LEU A 1 220 ? -5.980 -17.874 28.331 1.00 91.69 220 LEU A CA 1
ATOM 1774 C C . LEU A 1 220 ? -5.293 -18.990 27.529 1.00 91.69 220 LEU A C 1
ATOM 1776 O O . LEU A 1 220 ? -5.462 -19.070 26.311 1.00 91.69 220 LEU A O 1
ATOM 1780 N N . ALA A 1 221 ? -4.583 -19.907 28.194 1.00 91.50 221 ALA A N 1
ATOM 1781 C CA . ALA A 1 221 ? -3.960 -21.057 27.537 1.00 91.50 221 ALA A CA 1
ATOM 1782 C C . ALA A 1 221 ? -4.992 -21.979 26.856 1.00 91.50 221 ALA A C 1
ATOM 1784 O O . ALA A 1 221 ? -4.771 -22.456 25.738 1.00 91.50 221 ALA A O 1
ATOM 1785 N N . ALA A 1 222 ? -6.142 -22.218 27.497 1.00 94.44 222 ALA A N 1
ATOM 1786 C CA . ALA A 1 222 ? -7.221 -23.010 26.913 1.00 94.44 222 ALA A CA 1
ATOM 1787 C C . ALA A 1 222 ? -7.865 -22.310 25.705 1.00 94.44 222 ALA A C 1
ATOM 1789 O O . ALA A 1 222 ? -8.178 -22.976 24.715 1.00 94.44 222 ALA A O 1
ATOM 1790 N N . LEU A 1 223 ? -8.033 -20.985 25.763 1.00 95.25 223 LEU A N 1
ATOM 1791 C CA . LEU A 1 223 ? -8.535 -20.180 24.647 1.00 95.25 223 LEU A CA 1
ATOM 1792 C C . LEU A 1 223 ? -7.569 -20.203 23.458 1.00 95.25 223 LEU A C 1
ATOM 1794 O O . LEU A 1 223 ? -7.992 -20.489 22.340 1.00 95.25 223 LEU A O 1
ATOM 1798 N N . LEU A 1 224 ? -6.269 -20.012 23.696 1.00 93.38 224 LEU A N 1
ATOM 1799 C CA . LEU A 1 224 ? -5.238 -20.091 22.655 1.00 93.38 224 LEU A CA 1
ATOM 1800 C C . LEU A 1 224 ? -5.185 -21.471 21.997 1.00 93.38 224 LEU A C 1
ATOM 1802 O O . LEU A 1 224 ? -5.078 -21.572 20.777 1.00 93.38 224 LEU A O 1
ATOM 1806 N N . LYS A 1 225 ? -5.323 -22.545 22.784 1.00 94.12 225 LYS A N 1
ATOM 1807 C CA . LYS A 1 225 ? -5.363 -23.910 22.247 1.00 94.12 225 LYS A CA 1
ATOM 1808 C C . LYS A 1 225 ? -6.545 -24.124 21.298 1.00 94.12 225 LYS A C 1
ATOM 1810 O O . LYS A 1 225 ? -6.388 -24.821 20.301 1.00 94.12 225 LYS A O 1
ATOM 1815 N N . LYS A 1 226 ? -7.710 -23.535 21.595 1.00 94.81 226 LYS A N 1
ATOM 1816 C CA . LYS A 1 226 ? -8.885 -23.575 20.707 1.00 94.81 226 LYS A CA 1
ATOM 1817 C C . LYS A 1 226 ? -8.686 -22.707 19.464 1.00 94.81 226 LYS A C 1
ATOM 1819 O O . LYS A 1 226 ? -9.048 -23.128 18.377 1.00 94.81 226 LYS A O 1
ATOM 1824 N N . ALA A 1 227 ? -8.065 -21.541 19.627 1.00 94.69 227 ALA A N 1
ATOM 1825 C CA . ALA A 1 227 ? -7.815 -20.592 18.548 1.00 94.69 227 ALA A CA 1
ATOM 1826 C C . ALA A 1 227 ? -6.702 -21.024 17.580 1.00 94.69 227 ALA A C 1
ATOM 1828 O O . ALA A 1 227 ? -6.550 -20.396 16.538 1.00 94.69 227 ALA A O 1
ATOM 1829 N N . ARG A 1 228 ? -5.921 -22.068 17.905 1.00 92.12 228 ARG A N 1
ATOM 1830 C CA . ARG A 1 228 ? -4.716 -22.484 17.168 1.00 92.12 228 ARG A CA 1
ATOM 1831 C C . ARG A 1 228 ? -4.918 -22.576 15.649 1.00 92.12 228 ARG A C 1
ATOM 1833 O O . ARG A 1 228 ? -4.088 -22.056 14.918 1.00 92.12 228 ARG A O 1
ATOM 1840 N N . GLY A 1 229 ? -6.036 -23.142 15.188 1.00 90.81 229 GLY A N 1
ATOM 1841 C CA . GLY A 1 229 ? -6.350 -23.264 13.754 1.00 90.81 229 GLY A CA 1
ATOM 1842 C C . GLY A 1 229 ? -6.604 -21.939 13.019 1.00 90.81 229 GLY A C 1
ATOM 1843 O O . GLY A 1 229 ? -6.687 -21.931 11.798 1.00 90.81 229 GLY A O 1
ATOM 1844 N N . HIS A 1 230 ? -6.711 -20.824 13.745 1.00 93.12 230 HIS A N 1
ATOM 1845 C CA . HIS A 1 230 ? -6.899 -19.470 13.213 1.00 93.12 230 HIS A CA 1
ATOM 1846 C C . HIS A 1 230 ? -5.705 -18.549 13.526 1.00 93.12 230 HIS A C 1
ATOM 1848 O O . HIS A 1 230 ? -5.810 -17.325 13.419 1.00 93.12 230 HIS A O 1
ATOM 1854 N N . LEU A 1 231 ? -4.574 -19.119 13.947 1.00 94.12 231 LEU A N 1
ATOM 1855 C CA . LEU A 1 231 ? -3.313 -18.415 14.166 1.00 94.12 231 LEU A CA 1
ATOM 1856 C C . LEU A 1 231 ? -2.296 -18.839 13.105 1.00 94.12 231 LEU A C 1
ATOM 1858 O O . LEU A 1 231 ? -2.362 -19.944 12.576 1.00 94.12 231 LEU A O 1
ATOM 1862 N N . LEU A 1 232 ? -1.323 -17.972 12.822 1.00 94.19 232 LEU A N 1
ATOM 1863 C CA . LEU A 1 232 ? -0.192 -18.358 11.975 1.00 94.19 232 LEU A CA 1
ATOM 1864 C C . LEU A 1 232 ? 0.733 -19.301 12.745 1.00 94.19 232 LEU A C 1
ATOM 1866 O O . LEU A 1 232 ? 1.286 -18.911 13.779 1.00 94.19 232 LEU A O 1
ATOM 1870 N N . GLU A 1 233 ? 0.922 -20.508 12.217 1.00 94.06 233 GLU A N 1
ATOM 1871 C CA . GLU A 1 233 ? 1.890 -21.478 12.724 1.00 94.06 233 GLU A CA 1
ATOM 1872 C C . GLU A 1 233 ? 3.240 -21.298 12.026 1.00 94.06 233 GLU A C 1
ATOM 1874 O O . GLU A 1 233 ? 3.327 -21.239 10.800 1.00 94.06 233 GLU A O 1
ATOM 1879 N N . TRP A 1 234 ? 4.311 -21.198 12.817 1.00 93.75 234 TRP A N 1
ATOM 1880 C CA . TRP A 1 234 ? 5.650 -20.990 12.267 1.00 93.75 234 TRP A CA 1
ATOM 1881 C C . TRP A 1 234 ? 6.138 -22.203 11.468 1.00 93.75 234 TRP A C 1
ATOM 1883 O O . TRP A 1 234 ? 6.783 -22.021 10.443 1.00 93.75 234 TRP A O 1
ATOM 1893 N N . ASP A 1 235 ? 5.760 -23.419 11.870 1.00 94.75 235 ASP A N 1
ATOM 1894 C CA . ASP A 1 235 ? 6.142 -24.652 11.172 1.00 94.75 235 ASP A CA 1
ATOM 1895 C C . ASP A 1 235 ? 5.571 -24.704 9.740 1.00 94.75 235 ASP A C 1
ATOM 1897 O O . ASP A 1 235 ? 6.291 -25.054 8.807 1.00 94.75 235 ASP A O 1
ATOM 1901 N N . THR A 1 236 ? 4.323 -24.260 9.540 1.00 94.31 236 THR A N 1
ATOM 1902 C CA . THR A 1 236 ? 3.693 -24.101 8.213 1.00 94.31 236 THR A CA 1
ATOM 1903 C C . THR A 1 236 ? 4.479 -23.115 7.345 1.00 94.31 236 THR A C 1
ATOM 1905 O O . THR A 1 236 ? 4.749 -23.375 6.170 1.00 94.31 236 THR A O 1
ATOM 1908 N N . VAL A 1 237 ? 4.909 -21.993 7.934 1.00 94.38 237 VAL A N 1
ATOM 1909 C CA . VAL A 1 237 ? 5.727 -20.988 7.241 1.00 94.38 237 VAL A CA 1
ATOM 1910 C C . VAL A 1 237 ? 7.087 -21.570 6.855 1.00 94.38 237 VAL A C 1
ATOM 1912 O O . VAL A 1 237 ? 7.469 -21.474 5.689 1.00 94.38 237 VAL A O 1
ATOM 1915 N N . GLU A 1 238 ? 7.781 -22.217 7.796 1.00 94.75 238 GLU A N 1
ATOM 1916 C CA . GLU A 1 238 ? 9.091 -22.852 7.594 1.00 94.75 238 GLU A CA 1
ATOM 1917 C C . GLU A 1 238 ? 9.064 -23.932 6.509 1.00 94.75 238 GLU A C 1
ATOM 1919 O O . GLU A 1 238 ? 10.013 -24.035 5.728 1.00 94.75 238 GLU A O 1
ATOM 1924 N N . ALA A 1 239 ? 7.964 -24.684 6.423 1.00 93.44 239 ALA A N 1
ATOM 1925 C CA . ALA A 1 239 ? 7.740 -25.727 5.427 1.00 93.44 239 ALA A CA 1
ATOM 1926 C C . ALA A 1 239 ? 7.254 -25.200 4.063 1.00 93.44 239 ALA A C 1
ATOM 1928 O O . ALA A 1 239 ? 7.092 -25.990 3.132 1.00 93.44 239 ALA A O 1
ATOM 1929 N N . TYR A 1 240 ? 7.064 -23.882 3.903 1.00 93.94 240 TYR A N 1
ATOM 1930 C CA . TYR A 1 240 ? 6.504 -23.268 2.690 1.00 93.94 240 TYR A CA 1
ATOM 1931 C C . TYR A 1 240 ? 5.121 -23.827 2.308 1.00 93.94 240 TYR A C 1
ATOM 1933 O O . TYR A 1 240 ? 4.817 -24.009 1.123 1.00 93.94 240 TYR A O 1
ATOM 1941 N N . GLU A 1 241 ? 4.294 -24.129 3.302 1.00 94.25 241 GLU A N 1
ATOM 1942 C CA . GLU A 1 241 ? 2.926 -24.591 3.094 1.00 94.25 241 GLU A CA 1
ATOM 1943 C C . GLU A 1 241 ? 1.983 -23.429 2.749 1.00 94.25 241 GLU A C 1
ATOM 1945 O O . GLU A 1 241 ? 2.261 -22.259 3.001 1.00 94.25 241 GLU A O 1
ATOM 1950 N N . SER A 1 242 ? 0.849 -23.731 2.117 1.00 94.00 242 SER A N 1
ATOM 1951 C CA . SER A 1 242 ? -0.130 -22.691 1.794 1.00 94.00 242 SER A CA 1
ATOM 1952 C C . SER A 1 242 ? -0.773 -22.143 3.071 1.00 94.00 242 SER A C 1
ATOM 1954 O O . SER A 1 242 ? -1.207 -22.907 3.933 1.00 94.00 242 SER A O 1
ATOM 1956 N N . VAL A 1 243 ? -0.856 -20.816 3.172 1.00 94.94 243 VAL A N 1
ATOM 1957 C CA . VAL A 1 243 ? -1.482 -20.104 4.291 1.00 94.94 243 VAL A CA 1
ATOM 1958 C C . VAL A 1 243 ? -2.723 -19.384 3.775 1.00 94.94 243 VAL A C 1
ATOM 1960 O O . VAL A 1 243 ? -2.634 -18.590 2.838 1.00 94.94 243 VAL A O 1
ATOM 1963 N N . ASP A 1 244 ? -3.880 -19.629 4.397 1.00 94.00 244 ASP A N 1
ATOM 1964 C CA . ASP A 1 244 ? -5.098 -18.874 4.085 1.00 94.00 244 ASP A CA 1
ATOM 1965 C C . ASP A 1 244 ? -4.890 -17.391 4.432 1.00 94.00 244 ASP A C 1
ATOM 1967 O O . ASP A 1 244 ? -4.415 -17.081 5.529 1.00 94.00 244 ASP A O 1
ATOM 1971 N N . PRO A 1 245 ? -5.270 -16.438 3.564 1.00 93.81 245 PRO A N 1
ATOM 1972 C CA . PRO A 1 24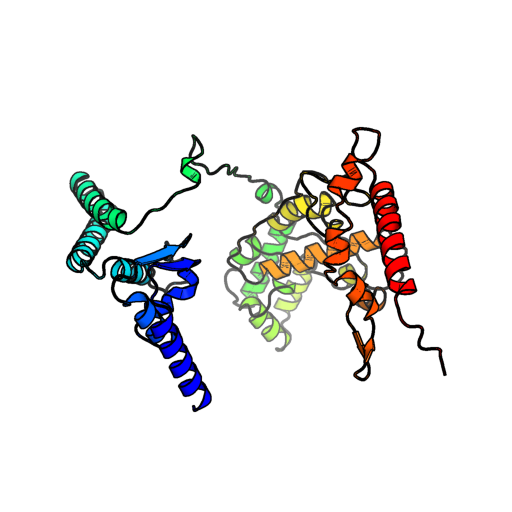5 ? -5.122 -15.029 3.894 1.00 93.81 245 PRO A CA 1
ATOM 1973 C C . PRO A 1 245 ? -5.948 -14.572 5.104 1.00 93.81 245 PRO A C 1
ATOM 1975 O O . PRO A 1 245 ? -5.675 -13.491 5.614 1.00 93.81 245 PRO A O 1
ATOM 1978 N N . GLY A 1 246 ? -6.942 -15.342 5.572 1.00 92.12 246 GLY A N 1
ATOM 1979 C CA . GLY A 1 246 ? -7.635 -15.117 6.850 1.00 92.12 246 GLY A CA 1
ATOM 1980 C C . GLY A 1 246 ? -8.462 -13.827 6.930 1.00 92.12 246 GLY A C 1
ATOM 1981 O O . GLY A 1 246 ? -8.815 -13.374 8.018 1.00 92.12 246 GLY A O 1
ATOM 1982 N N . ASN A 1 247 ? -8.716 -13.182 5.790 1.00 94.50 247 ASN A N 1
ATOM 1983 C CA . ASN A 1 247 ? -9.545 -11.988 5.671 1.00 94.50 247 ASN A CA 1
ATOM 1984 C C . ASN A 1 247 ? -10.090 -11.874 4.239 1.00 94.50 247 ASN A C 1
ATOM 1986 O O . ASN A 1 247 ? -9.339 -11.976 3.268 1.00 94.50 247 ASN A O 1
ATOM 1990 N N . ALA A 1 248 ? -11.386 -11.595 4.109 1.00 94.19 248 ALA A N 1
ATOM 1991 C CA . ALA A 1 248 ? -12.080 -11.542 2.823 1.00 94.19 248 ALA A CA 1
ATOM 1992 C C . ALA A 1 248 ? -11.525 -10.473 1.859 1.00 94.19 248 ALA A C 1
ATOM 1994 O O . ALA A 1 248 ? -11.319 -10.739 0.675 1.00 94.19 248 ALA A O 1
ATOM 1995 N N . ARG A 1 249 ? -11.187 -9.277 2.366 1.00 93.62 249 ARG A N 1
ATOM 1996 C CA . ARG A 1 249 ? -10.587 -8.206 1.547 1.00 93.62 249 ARG A CA 1
ATOM 1997 C C . ARG A 1 249 ? -9.186 -8.576 1.084 1.00 93.62 249 ARG A C 1
ATOM 1999 O O . ARG A 1 249 ? -8.826 -8.282 -0.053 1.00 93.62 249 ARG A O 1
ATOM 2006 N N . LEU A 1 250 ? -8.407 -9.229 1.949 1.00 94.56 250 LEU A N 1
ATOM 2007 C CA . LEU A 1 250 ? -7.088 -9.715 1.566 1.00 94.56 250 LEU A CA 1
ATOM 2008 C C . LEU A 1 250 ? -7.186 -10.845 0.538 1.00 94.56 250 LEU A C 1
ATOM 2010 O O . LEU A 1 250 ? -6.421 -10.817 -0.416 1.00 94.56 250 LEU A O 1
ATOM 2014 N N . ARG A 1 251 ? -8.142 -11.776 0.664 1.00 95.00 251 ARG A N 1
ATOM 2015 C CA . ARG A 1 251 ? -8.394 -12.817 -0.350 1.00 95.00 251 ARG A CA 1
ATOM 2016 C C . ARG A 1 251 ? -8.778 -12.234 -1.708 1.00 95.00 251 ARG A C 1
ATOM 2018 O O . ARG A 1 251 ? -8.229 -12.666 -2.714 1.00 95.00 251 ARG A O 1
ATOM 2025 N N . ALA A 1 252 ? -9.640 -11.220 -1.743 1.00 92.75 252 ALA A N 1
ATOM 2026 C CA . ALA A 1 252 ? -9.959 -10.524 -2.989 1.00 92.75 252 ALA A CA 1
ATOM 2027 C C . ALA A 1 252 ? -8.710 -9.880 -3.613 1.00 92.75 252 ALA A C 1
ATOM 2029 O O . ALA A 1 252 ? -8.418 -10.084 -4.787 1.00 92.75 252 ALA A O 1
ATOM 2030 N N . PHE A 1 253 ? -7.910 -9.174 -2.808 1.00 92.12 253 PHE A N 1
ATOM 2031 C CA . PHE A 1 253 ? -6.670 -8.575 -3.304 1.00 92.12 253 PHE A CA 1
ATOM 2032 C C . PHE A 1 253 ? -5.635 -9.624 -3.743 1.00 92.12 253 PHE A C 1
ATOM 2034 O O . PHE A 1 253 ? -4.889 -9.410 -4.696 1.00 92.12 253 PHE A O 1
ATOM 2041 N N . TRP A 1 254 ? -5.598 -10.773 -3.075 1.00 93.56 254 TRP A N 1
ATOM 2042 C CA . TRP A 1 254 ? -4.750 -11.910 -3.418 1.00 93.56 254 TRP A CA 1
ATOM 2043 C C . TRP A 1 254 ? -5.121 -12.522 -4.767 1.00 93.56 254 TRP A C 1
ATOM 2045 O O . TRP A 1 254 ? -4.237 -12.824 -5.567 1.00 93.56 254 TRP A O 1
ATOM 2055 N N . GLN A 1 255 ? -6.418 -12.653 -5.049 1.00 91.69 255 GLN A N 1
ATOM 2056 C CA . GLN A 1 255 ? -6.916 -13.118 -6.342 1.00 91.69 255 GLN A CA 1
ATOM 2057 C C . GLN A 1 255 ? -6.497 -12.172 -7.473 1.00 91.69 255 GLN A C 1
ATOM 2059 O O . GLN A 1 255 ? -6.020 -12.639 -8.503 1.00 91.69 255 GLN A O 1
ATOM 2064 N N . ASP A 1 256 ? -6.552 -10.858 -7.249 1.00 88.62 256 ASP A N 1
ATOM 2065 C CA . ASP A 1 256 ? -6.136 -9.867 -8.249 1.00 88.62 256 ASP A CA 1
ATOM 2066 C C . ASP A 1 256 ? -4.606 -9.735 -8.395 1.00 88.62 256 ASP A C 1
ATOM 2068 O O . ASP A 1 256 ? -4.113 -9.207 -9.393 1.00 88.62 256 ASP A O 1
ATOM 2072 N N . SER A 1 257 ? -3.811 -10.217 -7.438 1.00 89.31 257 SER A N 1
ATOM 2073 C CA . SER A 1 257 ? -2.349 -10.047 -7.450 1.00 89.31 257 SER A CA 1
ATOM 2074 C C . SER A 1 257 ? -1.588 -11.353 -7.664 1.00 89.31 257 SER A C 1
ATOM 2076 O O . SER A 1 257 ? -0.845 -11.507 -8.634 1.00 89.31 257 SER A O 1
ATOM 2078 N N . VAL A 1 258 ? -1.743 -12.311 -6.759 1.00 91.38 258 VAL A N 1
ATOM 2079 C CA . VAL A 1 258 ? -0.973 -13.551 -6.785 1.00 91.38 258 VAL A CA 1
ATOM 2080 C C . VAL A 1 258 ? -1.568 -14.528 -7.804 1.00 91.38 258 VAL A C 1
ATOM 2082 O O . VAL A 1 258 ? -0.831 -15.089 -8.619 1.00 91.38 258 VAL A O 1
ATOM 2085 N N . GLU A 1 259 ? -2.894 -14.697 -7.833 1.00 92.00 259 GLU A N 1
ATOM 2086 C CA . GLU A 1 259 ? -3.537 -15.668 -8.741 1.00 92.00 259 GLU A CA 1
ATOM 2087 C C . GLU A 1 259 ? -3.506 -15.253 -10.215 1.00 92.00 259 GLU A C 1
ATOM 2089 O O . GLU A 1 259 ? -3.565 -16.090 -11.120 1.00 92.00 259 GLU A O 1
ATOM 2094 N N . THR A 1 260 ? -3.344 -13.960 -10.481 1.00 90.12 260 THR A N 1
ATOM 2095 C CA . THR A 1 260 ? -3.149 -13.412 -11.829 1.00 90.12 260 THR A CA 1
ATOM 2096 C C . THR A 1 260 ? -1.713 -13.574 -12.333 1.00 90.12 260 THR A C 1
ATOM 2098 O O . THR A 1 260 ? -1.451 -13.338 -13.512 1.00 90.12 260 THR A O 1
ATOM 2101 N N . GLY A 1 261 ? -0.784 -14.020 -11.479 1.00 90.00 261 GLY A N 1
ATOM 2102 C CA . GLY A 1 261 ? 0.637 -14.160 -11.804 1.00 90.00 261 GLY A CA 1
ATOM 2103 C C . GLY A 1 261 ? 1.422 -12.848 -11.723 1.00 90.00 261 GLY A C 1
ATOM 2104 O O . GLY A 1 261 ? 2.618 -12.837 -12.018 1.00 90.00 261 GLY A O 1
ATOM 2105 N N . ASN A 1 262 ? 0.793 -11.752 -11.282 1.00 89.31 262 ASN A N 1
ATOM 2106 C CA . ASN A 1 262 ? 1.435 -10.436 -11.218 1.00 89.31 262 ASN A CA 1
ATOM 2107 C C . ASN A 1 262 ? 2.603 -10.392 -10.222 1.00 89.31 262 ASN A C 1
ATOM 2109 O O . ASN A 1 262 ? 3.489 -9.556 -10.367 1.00 89.31 262 ASN A O 1
ATOM 2113 N N . TRP A 1 263 ? 2.669 -11.327 -9.268 1.00 90.38 263 TRP A N 1
ATOM 2114 C CA . TRP A 1 263 ? 3.812 -11.495 -8.360 1.00 90.38 263 TRP A CA 1
ATOM 2115 C C . TRP A 1 263 ? 5.148 -11.754 -9.079 1.00 90.38 263 TRP A C 1
ATOM 2117 O O . TRP A 1 263 ? 6.207 -11.487 -8.517 1.00 90.38 263 TRP A O 1
ATOM 2127 N N . GLN A 1 264 ? 5.122 -12.242 -10.324 1.00 90.75 264 GLN A N 1
ATOM 2128 C CA . GLN A 1 264 ? 6.328 -12.457 -11.133 1.00 90.75 264 GLN A CA 1
ATOM 2129 C C . GLN A 1 264 ? 6.867 -11.159 -11.759 1.00 90.75 264 GLN A C 1
ATOM 2131 O O . GLN A 1 264 ? 7.965 -11.142 -12.322 1.00 90.75 264 GLN A O 1
ATOM 2136 N N . LEU A 1 265 ? 6.088 -10.075 -11.712 1.00 90.50 265 LEU A N 1
ATOM 2137 C CA . LEU A 1 265 ? 6.412 -8.810 -12.353 1.00 90.50 265 LEU A CA 1
ATOM 2138 C C . LEU A 1 265 ? 7.165 -7.903 -11.384 1.00 90.50 265 LEU A C 1
ATOM 2140 O O . LEU A 1 265 ? 6.644 -7.477 -10.359 1.00 90.50 265 LEU A O 1
ATOM 2144 N N . LEU A 1 266 ? 8.391 -7.535 -11.755 1.00 87.94 266 LEU A N 1
ATOM 2145 C CA . LEU A 1 266 ? 9.185 -6.574 -10.984 1.00 87.94 266 LEU A CA 1
ATOM 2146 C C . LEU A 1 266 ? 8.669 -5.129 -11.136 1.00 87.94 266 LEU A C 1
ATOM 2148 O O . LEU A 1 266 ? 8.898 -4.284 -10.274 1.00 87.94 266 LEU A O 1
ATOM 2152 N N . TRP A 1 267 ? 7.982 -4.833 -12.241 1.00 89.19 267 TRP A N 1
ATOM 2153 C CA . TRP A 1 267 ? 7.358 -3.541 -12.523 1.00 89.19 267 TRP A CA 1
ATOM 2154 C C . TRP A 1 267 ? 6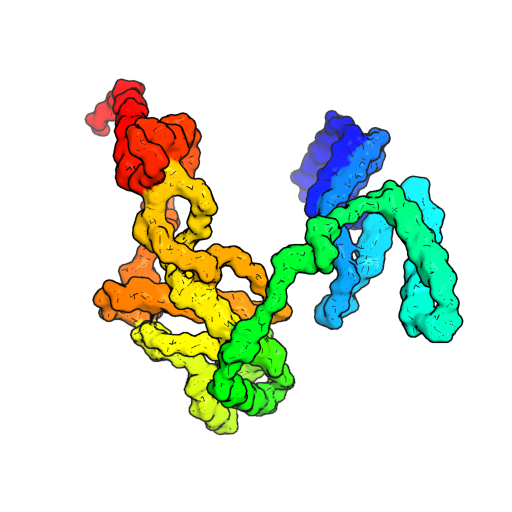.154 -3.711 -13.451 1.00 89.19 267 TRP A C 1
ATOM 2156 O O . TRP A 1 267 ? 5.985 -4.737 -14.106 1.00 89.19 267 TRP A O 1
ATOM 2166 N N . MET A 1 268 ? 5.339 -2.663 -13.548 1.00 89.94 268 MET A N 1
ATOM 2167 C CA . MET A 1 268 ? 4.202 -2.616 -14.466 1.00 89.94 268 MET A CA 1
ATOM 2168 C C . MET A 1 268 ? 4.666 -2.630 -15.934 1.00 89.94 268 MET A C 1
ATOM 2170 O O . MET A 1 268 ? 5.525 -1.816 -16.292 1.00 89.94 268 MET A O 1
ATOM 2174 N N . PRO A 1 269 ? 4.104 -3.489 -16.804 1.00 89.81 269 PRO A N 1
ATOM 2175 C CA . PRO A 1 269 ? 4.464 -3.516 -18.217 1.00 89.81 269 PRO A CA 1
ATOM 2176 C C . PRO A 1 269 ? 4.116 -2.194 -18.911 1.00 89.81 269 PRO A C 1
ATOM 2178 O O . PRO A 1 269 ? 3.149 -1.516 -18.558 1.00 89.81 269 PRO A O 1
ATOM 2181 N N . ALA A 1 270 ? 4.889 -1.834 -19.935 1.00 87.88 270 ALA A N 1
ATOM 2182 C CA . ALA A 1 270 ? 4.578 -0.674 -20.761 1.00 87.88 270 ALA A CA 1
ATOM 2183 C C . ALA A 1 270 ? 3.300 -0.921 -21.578 1.00 87.88 270 ALA A C 1
ATOM 2185 O O . ALA A 1 270 ? 3.177 -1.954 -22.232 1.00 87.88 270 ALA A O 1
ATOM 2186 N N . SER A 1 271 ? 2.388 0.055 -21.605 1.00 86.25 271 SER A N 1
ATOM 2187 C CA . SER A 1 271 ? 1.160 -0.019 -22.415 1.00 86.25 271 SER A CA 1
ATOM 2188 C C . SER A 1 271 ? 1.446 -0.085 -23.919 1.00 86.25 271 SER A C 1
ATOM 2190 O O . SER A 1 271 ? 0.677 -0.677 -24.668 1.00 86.25 271 SER A O 1
ATOM 2192 N N . LEU A 1 272 ? 2.558 0.515 -24.356 1.00 87.38 272 LEU A N 1
ATOM 2193 C CA . LEU A 1 272 ? 3.046 0.497 -25.735 1.00 87.38 272 LEU A CA 1
ATOM 2194 C C . LEU A 1 272 ? 4.526 0.086 -25.737 1.00 87.38 272 LEU A C 1
ATOM 2196 O O . LEU A 1 272 ? 5.404 0.950 -25.674 1.00 87.38 272 LEU A O 1
ATOM 2200 N N . PRO A 1 273 ? 4.832 -1.222 -25.737 1.00 88.25 273 PRO A N 1
ATOM 2201 C CA . PRO A 1 273 ? 6.208 -1.688 -25.683 1.00 88.25 273 PRO A CA 1
ATOM 2202 C C . PRO A 1 273 ? 6.901 -1.514 -27.042 1.00 88.25 273 PRO A C 1
ATOM 2204 O O . PRO A 1 273 ? 6.312 -1.758 -28.092 1.00 88.25 273 PRO A O 1
ATOM 2207 N N . TYR A 1 274 ? 8.181 -1.132 -27.026 1.00 87.38 274 TYR A N 1
ATOM 2208 C CA . TYR A 1 274 ? 8.986 -0.972 -28.249 1.00 87.38 274 TYR A CA 1
ATOM 2209 C C . TYR A 1 274 ? 9.403 -2.305 -28.887 1.00 87.38 274 TYR A C 1
ATOM 2211 O O . TYR A 1 274 ? 9.780 -2.346 -30.052 1.00 87.38 274 TYR A O 1
ATOM 2219 N N . TYR A 1 275 ? 9.329 -3.400 -28.135 1.00 89.25 275 TYR A N 1
ATOM 2220 C CA . TYR A 1 275 ? 9.615 -4.759 -28.584 1.00 89.25 275 TYR A CA 1
ATOM 2221 C C . TYR A 1 275 ? 8.706 -5.746 -27.860 1.00 89.25 275 TYR A C 1
ATOM 2223 O O . TYR A 1 275 ? 8.154 -5.439 -26.805 1.00 89.25 275 TYR A O 1
ATOM 2231 N N . ARG A 1 276 ? 8.544 -6.945 -28.419 1.00 89.81 276 ARG A N 1
ATOM 2232 C CA . ARG A 1 276 ? 7.723 -8.001 -27.830 1.00 89.81 276 ARG A CA 1
ATOM 2233 C C . ARG A 1 276 ? 8.291 -8.401 -26.458 1.00 89.81 276 ARG A C 1
ATOM 2235 O O . ARG A 1 276 ? 9.438 -8.859 -26.414 1.00 89.81 276 ARG A O 1
ATOM 2242 N N . PRO A 1 277 ? 7.513 -8.276 -25.366 1.00 89.75 277 PRO A N 1
ATOM 2243 C CA . PRO A 1 277 ? 7.943 -8.718 -24.044 1.00 89.75 277 PRO A CA 1
ATOM 2244 C C . PRO A 1 277 ? 8.228 -10.227 -23.996 1.00 89.75 277 PRO A C 1
ATOM 2246 O O . PRO A 1 277 ? 7.612 -11.012 -24.723 1.00 89.75 277 PRO A O 1
ATOM 2249 N N . ALA A 1 278 ? 9.146 -10.633 -23.120 1.00 89.31 278 ALA A N 1
ATOM 2250 C CA . ALA A 1 278 ? 9.544 -12.024 -22.910 1.00 89.31 278 ALA A CA 1
ATOM 2251 C C . ALA A 1 278 ? 9.428 -12.428 -21.429 1.00 89.31 278 ALA A C 1
ATOM 2253 O O . ALA A 1 278 ? 9.231 -11.584 -20.552 1.00 89.31 278 ALA A O 1
ATOM 2254 N N . GLY A 1 279 ? 9.546 -13.732 -21.156 1.00 89.81 279 GLY A N 1
ATOM 2255 C CA . GLY A 1 279 ? 9.453 -14.277 -19.798 1.00 89.81 279 GLY A CA 1
ATOM 2256 C C . GLY A 1 279 ? 8.112 -13.939 -19.123 1.00 89.81 279 GLY A C 1
ATOM 2257 O O . GLY A 1 279 ? 7.084 -13.947 -19.809 1.00 89.81 279 GLY A O 1
ATOM 2258 N N . PRO A 1 280 ? 8.116 -13.590 -17.821 1.00 89.44 280 PRO A N 1
ATOM 2259 C CA . PRO A 1 280 ? 6.909 -13.203 -17.082 1.00 89.44 280 PRO A CA 1
ATOM 2260 C C . PRO A 1 280 ? 6.112 -12.053 -17.712 1.00 89.44 280 PRO A C 1
ATOM 2262 O O . PRO A 1 280 ? 4.898 -11.982 -17.567 1.00 89.44 280 PRO A O 1
ATOM 2265 N N . PHE A 1 281 ? 6.766 -11.176 -18.482 1.00 90.38 281 PHE A N 1
ATOM 2266 C CA . PHE A 1 281 ? 6.114 -10.027 -19.114 1.00 90.38 281 PHE A CA 1
ATOM 2267 C C . PHE A 1 281 ? 5.351 -10.372 -20.405 1.00 90.38 281 PHE A C 1
ATOM 2269 O O . PHE A 1 281 ? 4.663 -9.510 -20.948 1.00 90.38 281 PHE A O 1
ATOM 2276 N N . ARG A 1 282 ? 5.474 -11.599 -20.938 1.00 88.31 282 ARG A N 1
ATOM 2277 C CA . ARG A 1 282 ? 4.880 -11.980 -22.234 1.00 88.31 282 ARG A CA 1
ATOM 2278 C C . ARG A 1 282 ? 3.362 -12.157 -22.172 1.00 88.31 282 ARG A C 1
ATOM 2280 O O . ARG A 1 282 ? 2.670 -11.718 -23.083 1.00 88.31 282 ARG A O 1
ATOM 2287 N N . ASN A 1 283 ? 2.873 -12.834 -21.136 1.00 83.62 283 ASN A N 1
ATOM 2288 C CA . ASN A 1 283 ? 1.476 -13.259 -21.002 1.00 83.62 283 ASN A CA 1
ATOM 2289 C C . ASN A 1 283 ? 0.849 -12.657 -19.737 1.00 83.62 283 ASN A C 1
ATOM 2291 O O . ASN A 1 283 ? 0.227 -13.368 -18.949 1.00 83.62 283 ASN A O 1
ATOM 2295 N N . VAL A 1 284 ? 1.063 -11.358 -19.523 1.00 87.12 284 VAL A N 1
ATOM 2296 C CA . VAL A 1 284 ? 0.502 -10.653 -18.368 1.00 87.12 284 VAL A CA 1
ATOM 2297 C C . VAL A 1 284 ? -1.010 -10.595 -18.509 1.00 87.12 284 VAL A C 1
ATOM 2299 O O . VAL A 1 284 ? -1.529 -10.113 -19.518 1.00 87.12 284 VAL A O 1
ATOM 2302 N N . ARG A 1 285 ? -1.706 -11.113 -17.500 1.00 85.62 285 ARG A N 1
ATOM 2303 C CA . ARG A 1 285 ? -3.161 -11.057 -17.429 1.00 85.62 285 ARG A CA 1
ATOM 2304 C C . ARG A 1 285 ? -3.591 -9.608 -17.179 1.00 85.62 285 ARG A C 1
ATOM 2306 O O . ARG A 1 285 ? -3.041 -8.978 -16.277 1.00 85.62 285 ARG A O 1
ATOM 2313 N N . PRO A 1 286 ? -4.522 -9.047 -17.971 1.00 83.06 286 PRO A N 1
ATOM 2314 C CA . PRO A 1 286 ? -5.034 -7.700 -17.724 1.00 83.06 286 PRO A CA 1
ATOM 2315 C C . PRO A 1 286 ? -5.684 -7.573 -16.344 1.00 83.06 286 PRO A C 1
ATOM 2317 O O . PRO A 1 286 ? -5.625 -6.509 -15.727 1.00 83.06 286 PRO A O 1
ATOM 2320 N N . GLU A 1 287 ? -6.288 -8.658 -15.858 1.00 83.62 287 GLU A N 1
ATOM 2321 C CA . GLU A 1 287 ? -6.918 -8.725 -14.549 1.00 83.62 287 GLU A CA 1
ATOM 2322 C C . GLU A 1 287 ? -5.884 -8.456 -13.452 1.00 83.62 287 GLU A C 1
ATOM 2324 O O . GLU A 1 287 ? -4.833 -9.095 -13.374 1.00 83.62 287 GLU A O 1
ATOM 2329 N N . GLY A 1 288 ? -6.163 -7.443 -12.631 1.00 78.44 288 GLY A N 1
ATOM 2330 C CA . GLY A 1 288 ? -5.323 -7.059 -11.501 1.00 78.44 288 GLY A CA 1
ATOM 2331 C C . GLY A 1 288 ? -3.932 -6.510 -11.847 1.00 78.44 288 GLY A C 1
ATOM 2332 O O . GLY A 1 288 ? -3.230 -6.043 -10.949 1.00 78.44 288 GLY A O 1
ATOM 2333 N N . CYS A 1 289 ? -3.532 -6.475 -13.127 1.00 87.56 289 CYS A N 1
ATOM 2334 C CA . CYS A 1 289 ? -2.319 -5.791 -13.582 1.00 87.56 289 CYS A CA 1
ATOM 2335 C C . CYS A 1 289 ? -2.573 -4.277 -13.595 1.00 87.56 289 CYS A C 1
ATOM 2337 O O . CYS A 1 289 ? -2.733 -3.634 -14.637 1.00 87.56 289 CYS A O 1
ATOM 2339 N N . THR A 1 290 ? -2.629 -3.695 -12.402 1.00 86.62 290 THR A N 1
ATOM 2340 C CA . THR A 1 290 ? -2.874 -2.274 -12.174 1.00 86.62 290 THR A CA 1
ATOM 2341 C C . THR A 1 290 ? -2.219 -1.808 -10.876 1.00 86.62 290 THR A C 1
ATOM 2343 O O . THR A 1 290 ? -1.691 -2.590 -10.088 1.00 86.62 290 THR A O 1
ATOM 2346 N N . LYS A 1 291 ? -2.242 -0.496 -10.649 1.00 87.31 291 LYS A N 1
ATOM 2347 C CA . LYS A 1 291 ? -1.826 0.098 -9.381 1.00 87.31 291 LYS A CA 1
ATOM 2348 C C . LYS A 1 291 ? -3.023 0.137 -8.440 1.00 87.31 291 LYS A C 1
ATOM 2350 O O . LYS A 1 291 ? -3.958 0.900 -8.671 1.00 87.31 291 LYS A O 1
ATOM 2355 N N . SER A 1 292 ? -2.957 -0.633 -7.363 1.00 87.19 292 SER A N 1
ATOM 2356 C CA . SER A 1 292 ? -3.973 -0.615 -6.311 1.00 87.19 292 SER A CA 1
ATOM 2357 C C . SER A 1 292 ? -3.618 0.411 -5.239 1.00 87.19 292 SER A C 1
ATOM 2359 O O . SER A 1 292 ? -2.513 0.400 -4.696 1.00 87.19 292 SER A O 1
ATOM 2361 N N . LEU A 1 293 ? -4.562 1.299 -4.922 1.00 90.00 293 LEU A N 1
ATOM 2362 C CA . LEU A 1 293 ? -4.452 2.235 -3.806 1.00 90.00 293 LEU A CA 1
ATOM 2363 C C . LEU A 1 293 ? -5.330 1.735 -2.658 1.00 90.00 293 LEU A C 1
ATOM 2365 O O . LEU A 1 293 ? -6.550 1.680 -2.786 1.00 90.00 293 LEU A O 1
ATOM 2369 N N . ILE A 1 294 ? -4.699 1.352 -1.548 1.00 89.88 294 ILE A N 1
ATOM 2370 C CA . ILE A 1 294 ? -5.375 0.750 -0.395 1.00 89.88 294 ILE A CA 1
ATOM 2371 C C . ILE A 1 294 ? -5.403 1.762 0.747 1.00 89.88 294 ILE A C 1
ATOM 2373 O O . ILE A 1 294 ? -4.360 2.242 1.190 1.00 89.88 294 ILE A O 1
ATOM 2377 N N . PHE A 1 295 ? -6.602 2.052 1.247 1.00 89.00 295 PHE A N 1
ATOM 2378 C CA . PHE A 1 295 ? -6.813 2.931 2.392 1.00 89.00 295 PHE A CA 1
ATOM 2379 C C . PHE A 1 295 ? -7.101 2.104 3.642 1.00 89.00 295 PHE A C 1
ATOM 2381 O O . PHE A 1 295 ? -7.905 1.174 3.616 1.00 89.00 295 PHE A O 1
ATOM 2388 N N . SER A 1 296 ? -6.453 2.451 4.750 1.00 89.38 296 SER A N 1
ATOM 2389 C CA . SER A 1 296 ? -6.673 1.807 6.043 1.00 89.38 296 SER A CA 1
ATOM 2390 C C . SER A 1 296 ? -6.554 2.828 7.167 1.00 89.38 296 SER A C 1
ATOM 2392 O O . SER A 1 296 ? -5.622 3.630 7.178 1.00 89.38 296 SER A O 1
ATOM 2394 N N . GLY A 1 297 ? -7.458 2.748 8.147 1.00 89.31 297 GLY A N 1
ATOM 2395 C CA . GLY A 1 297 ? -7.353 3.486 9.411 1.00 89.31 297 GLY A CA 1
ATOM 2396 C C . GLY A 1 297 ? -6.371 2.860 10.411 1.00 89.31 297 GLY A C 1
ATOM 2397 O O . GLY A 1 297 ? -6.136 3.414 11.482 1.00 89.31 297 GLY A O 1
ATOM 2398 N N . TRP A 1 298 ? -5.783 1.703 10.086 1.00 91.62 298 TRP A N 1
ATOM 2399 C CA . TRP A 1 298 ? -5.011 0.891 11.024 1.00 91.62 298 TRP A CA 1
ATOM 2400 C C . TRP A 1 298 ? -3.598 0.583 10.520 1.00 91.62 298 TRP A C 1
ATOM 2402 O O . TRP A 1 298 ? -3.403 0.069 9.416 1.00 91.62 298 TRP A O 1
ATOM 2412 N N . ARG A 1 299 ? -2.607 0.804 11.392 1.00 91.44 299 ARG A N 1
ATOM 2413 C CA . ARG A 1 299 ? -1.175 0.545 11.156 1.00 91.44 299 ARG A CA 1
ATOM 2414 C C . ARG A 1 299 ? -0.823 -0.931 10.936 1.00 91.44 299 ARG A C 1
ATOM 2416 O O . ARG A 1 299 ? 0.200 -1.207 10.321 1.00 91.44 299 ARG A O 1
ATOM 2423 N N . VAL A 1 300 ? -1.634 -1.875 11.420 1.00 93.81 300 VAL A N 1
ATOM 2424 C CA . VAL A 1 300 ? -1.393 -3.322 11.232 1.00 93.81 300 VAL A CA 1
ATOM 2425 C C . VAL A 1 300 ? -1.642 -3.791 9.791 1.00 93.81 300 VAL A C 1
ATOM 2427 O O . VAL A 1 300 ? -1.042 -4.769 9.345 1.00 93.81 300 VAL A O 1
ATOM 2430 N N . VAL A 1 301 ? -2.489 -3.089 9.034 1.00 95.00 301 VAL A N 1
ATOM 2431 C CA . VAL A 1 301 ? -2.937 -3.540 7.706 1.00 95.00 301 VAL A CA 1
ATOM 2432 C C . VAL A 1 301 ? -1.800 -3.576 6.682 1.00 95.00 301 VAL A C 1
ATOM 2434 O O . VAL A 1 301 ? -1.617 -4.635 6.085 1.00 95.00 301 VAL A O 1
ATOM 2437 N N . PRO A 1 302 ? -0.966 -2.524 6.520 1.00 94.62 302 PRO A N 1
ATOM 2438 C CA . PRO A 1 302 ? 0.179 -2.595 5.612 1.00 94.62 302 PRO A CA 1
ATOM 2439 C C . PRO A 1 302 ? 1.121 -3.760 5.928 1.00 94.62 302 PRO A C 1
ATOM 2441 O O . PRO A 1 302 ? 1.544 -4.464 5.021 1.00 94.62 302 PRO A O 1
ATOM 2444 N N . LYS A 1 303 ? 1.403 -4.015 7.215 1.00 95.00 303 LYS A N 1
ATOM 2445 C CA . LYS A 1 303 ? 2.236 -5.153 7.637 1.00 95.00 303 LYS A CA 1
ATOM 2446 C C . LYS A 1 303 ? 1.593 -6.486 7.250 1.00 95.00 303 LYS A C 1
ATOM 2448 O O . LYS A 1 303 ? 2.281 -7.351 6.727 1.00 95.00 303 LYS A O 1
ATOM 2453 N N . THR A 1 304 ? 0.290 -6.630 7.478 1.00 95.88 304 THR A N 1
ATOM 2454 C CA . THR A 1 304 ? -0.469 -7.849 7.156 1.00 95.88 304 THR A CA 1
ATOM 2455 C C . THR A 1 304 ? -0.419 -8.164 5.666 1.00 95.88 304 THR A C 1
ATOM 2457 O O . THR A 1 304 ? -0.059 -9.275 5.289 1.00 95.88 304 THR A O 1
ATOM 2460 N N . ILE A 1 305 ? -0.725 -7.167 4.831 1.00 95.56 305 ILE A N 1
ATOM 2461 C CA . ILE A 1 305 ? -0.697 -7.291 3.370 1.00 95.56 305 ILE A CA 1
ATOM 2462 C C . ILE A 1 305 ? 0.710 -7.678 2.909 1.00 95.56 305 ILE A C 1
ATOM 2464 O O . ILE A 1 305 ? 0.870 -8.665 2.195 1.00 95.56 305 ILE A O 1
ATOM 2468 N N . SER A 1 306 ? 1.729 -6.936 3.353 1.00 94.50 306 SER A N 1
ATOM 2469 C CA . SER A 1 306 ? 3.111 -7.177 2.942 1.00 94.50 306 SER A CA 1
ATOM 2470 C C . SER A 1 306 ? 3.608 -8.558 3.355 1.00 94.50 306 SER A C 1
ATOM 2472 O O . SER A 1 306 ? 4.211 -9.233 2.531 1.00 94.50 306 SER A O 1
ATOM 2474 N N . VAL A 1 307 ? 3.358 -8.996 4.594 1.00 95.56 307 VAL A N 1
ATOM 2475 C CA . VAL A 1 307 ? 3.823 -10.303 5.086 1.00 95.56 307 VAL A CA 1
ATOM 2476 C C . VAL A 1 307 ? 3.179 -11.439 4.299 1.00 95.56 307 VAL A C 1
ATOM 2478 O O . VAL A 1 307 ? 3.896 -12.282 3.772 1.00 95.56 307 VAL A O 1
ATOM 2481 N N . LEU A 1 308 ? 1.849 -11.452 4.187 1.00 96.38 308 LEU A N 1
ATOM 2482 C CA . LEU A 1 308 ? 1.140 -12.589 3.602 1.00 96.38 308 LEU A CA 1
ATOM 2483 C C . LEU A 1 308 ? 1.338 -12.678 2.079 1.00 96.38 308 LEU A C 1
ATOM 2485 O O . LEU A 1 308 ? 1.580 -13.767 1.568 1.00 96.38 308 LEU A O 1
ATOM 2489 N N . LEU A 1 309 ? 1.320 -11.549 1.358 1.00 94.94 309 LEU A N 1
ATOM 2490 C CA . LEU A 1 309 ? 1.568 -11.561 -0.091 1.00 94.94 309 LEU A CA 1
ATOM 2491 C C . LEU A 1 309 ? 3.026 -11.850 -0.440 1.00 94.94 309 LEU A C 1
ATOM 2493 O O . LEU A 1 309 ? 3.278 -12.563 -1.409 1.00 94.94 309 LEU A O 1
ATOM 2497 N N . SER A 1 310 ? 3.986 -11.310 0.323 1.00 93.69 310 SER A N 1
ATOM 2498 C CA . SER A 1 310 ? 5.405 -11.602 0.070 1.00 93.69 310 SER A CA 1
ATOM 2499 C C . SER A 1 310 ? 5.698 -13.071 0.343 1.00 93.69 310 SER A C 1
ATOM 2501 O O . SER A 1 310 ? 6.345 -13.708 -0.480 1.00 93.69 310 SER A O 1
ATOM 2503 N N . TYR A 1 311 ? 5.158 -13.617 1.440 1.00 95.56 311 TYR A N 1
ATOM 2504 C CA . TYR A 1 311 ? 5.285 -15.035 1.755 1.00 95.56 311 TYR A CA 1
ATOM 2505 C C . TYR A 1 311 ? 4.755 -15.912 0.619 1.00 95.56 311 TYR A C 1
ATOM 2507 O O . TYR A 1 311 ? 5.466 -16.797 0.159 1.00 95.56 311 TYR A O 1
ATOM 2515 N N . GLU A 1 312 ? 3.550 -15.646 0.108 1.00 95.56 312 GLU A N 1
ATOM 2516 C CA . GLU A 1 312 ? 2.999 -16.448 -0.988 1.00 95.56 312 GLU A CA 1
ATOM 2517 C C . GLU A 1 312 ? 3.796 -16.317 -2.284 1.00 95.56 312 GLU A C 1
ATOM 2519 O O . GLU A 1 312 ? 4.019 -17.315 -2.971 1.00 95.56 312 GLU A O 1
ATOM 2524 N N . ALA A 1 313 ? 4.241 -15.105 -2.627 1.00 93.19 313 ALA A N 1
ATOM 2525 C CA . ALA A 1 313 ? 5.088 -14.899 -3.793 1.00 93.19 313 ALA A CA 1
ATOM 2526 C C . ALA A 1 313 ? 6.388 -15.710 -3.668 1.00 93.19 313 ALA A C 1
ATOM 2528 O O . ALA A 1 313 ? 6.744 -16.451 -4.581 1.00 93.19 313 ALA A O 1
ATOM 2529 N N . GLU A 1 314 ? 7.061 -15.642 -2.516 1.00 92.19 314 GLU A N 1
ATOM 2530 C CA . GLU A 1 314 ? 8.278 -16.409 -2.229 1.00 92.19 314 GLU A CA 1
ATOM 2531 C C . GLU A 1 314 ? 8.020 -17.922 -2.229 1.00 92.19 314 GLU A C 1
ATOM 2533 O O . GLU A 1 314 ? 8.821 -18.686 -2.772 1.00 92.19 314 GLU A O 1
ATOM 2538 N N . ARG A 1 315 ? 6.881 -18.361 -1.682 1.00 93.06 315 ARG A N 1
ATOM 2539 C CA . ARG A 1 315 ? 6.435 -19.756 -1.688 1.00 93.06 315 ARG A CA 1
ATOM 2540 C C . ARG A 1 315 ? 6.321 -20.282 -3.119 1.00 93.06 315 ARG A C 1
ATOM 2542 O O . ARG A 1 315 ? 6.960 -21.286 -3.428 1.00 93.06 315 ARG A O 1
ATOM 2549 N N . ARG A 1 316 ? 5.609 -19.567 -4.004 1.00 91.94 316 ARG A N 1
ATOM 2550 C CA . ARG A 1 316 ? 5.450 -19.923 -5.431 1.00 91.94 316 ARG A CA 1
ATOM 2551 C C . ARG A 1 316 ? 6.759 -19.856 -6.211 1.00 91.94 316 ARG A C 1
ATOM 2553 O O . ARG A 1 316 ? 7.030 -20.737 -7.019 1.00 91.94 316 ARG A O 1
ATOM 2560 N N . MET A 1 317 ? 7.611 -18.863 -5.939 1.00 89.31 317 MET A N 1
ATOM 2561 C CA . MET A 1 317 ? 8.956 -18.773 -6.534 1.00 89.31 317 MET A CA 1
ATOM 2562 C C . MET A 1 317 ? 9.801 -20.025 -6.277 1.00 89.31 317 MET A C 1
ATOM 2564 O O . MET A 1 317 ? 10.707 -20.335 -7.053 1.00 89.31 317 MET A O 1
ATOM 2568 N N . LEU A 1 318 ? 9.551 -20.705 -5.159 1.00 88.38 318 LEU A N 1
ATOM 2569 C CA . LEU A 1 318 ? 10.321 -21.855 -4.706 1.00 88.38 318 LEU A CA 1
ATOM 2570 C C . LEU A 1 318 ? 9.614 -23.187 -4.934 1.00 88.38 318 LEU A C 1
ATOM 2572 O O . LEU A 1 318 ? 10.270 -24.208 -4.805 1.00 88.38 318 LEU A O 1
ATOM 2576 N N . GLU A 1 319 ? 8.326 -23.213 -5.279 1.00 83.25 319 GLU A N 1
ATOM 2577 C CA . GLU A 1 319 ? 7.646 -24.450 -5.695 1.00 83.25 319 GLU A CA 1
ATOM 2578 C C . GLU A 1 319 ? 8.274 -25.046 -6.961 1.00 83.25 319 GLU A C 1
ATOM 2580 O O . GLU A 1 319 ? 8.365 -26.262 -7.089 1.00 83.25 319 GLU A O 1
ATOM 2585 N N . GLU A 1 320 ? 8.760 -24.203 -7.874 1.00 69.31 320 GLU A N 1
ATOM 2586 C CA . GLU A 1 320 ? 9.391 -24.651 -9.121 1.00 69.31 320 GLU A CA 1
ATOM 2587 C C . GLU A 1 320 ? 10.870 -25.048 -8.960 1.00 69.31 320 GLU A C 1
ATOM 2589 O O . GLU A 1 320 ? 11.495 -25.494 -9.922 1.00 69.31 320 GLU A O 1
ATOM 2594 N N . THR A 1 321 ? 11.463 -24.881 -7.769 1.00 73.38 321 THR A N 1
ATOM 2595 C CA . THR A 1 321 ? 12.852 -25.290 -7.511 1.00 73.38 321 THR A CA 1
ATOM 2596 C C . THR A 1 321 ? 12.912 -26.365 -6.437 1.00 73.38 321 THR A C 1
ATOM 2598 O O . THR A 1 321 ? 12.316 -26.201 -5.380 1.00 73.38 321 THR A O 1
ATOM 2601 N N . ASP A 1 322 ? 13.707 -27.411 -6.659 1.00 71.75 322 ASP A N 1
ATOM 2602 C CA . ASP A 1 322 ? 14.032 -28.374 -5.603 1.00 71.75 322 ASP A CA 1
ATOM 2603 C C . ASP A 1 322 ? 14.680 -27.621 -4.425 1.00 71.75 322 ASP A C 1
ATOM 2605 O O . ASP A 1 322 ? 15.673 -26.899 -4.608 1.00 71.75 322 ASP A O 1
ATOM 2609 N N . LYS A 1 323 ? 14.057 -27.683 -3.244 1.00 77.00 323 LYS A N 1
ATOM 2610 C CA . LYS A 1 323 ? 14.452 -26.906 -2.061 1.00 77.00 323 LYS A CA 1
ATOM 2611 C C . LYS A 1 323 ? 14.632 -27.825 -0.857 1.00 77.00 323 LYS A C 1
ATOM 2613 O O . LYS A 1 323 ? 13.711 -28.534 -0.475 1.00 77.00 323 LYS A O 1
ATOM 2618 N N . ASP A 1 324 ? 15.797 -27.708 -0.223 1.00 84.94 324 ASP A N 1
ATOM 2619 C CA . ASP A 1 324 ? 16.194 -28.494 0.955 1.00 84.94 324 ASP A CA 1
ATOM 2620 C C . ASP A 1 324 ? 16.491 -27.601 2.178 1.00 84.94 324 ASP A C 1
ATOM 2622 O O . ASP A 1 324 ? 17.325 -27.930 3.020 1.00 84.94 324 ASP A O 1
ATOM 2626 N N . PHE A 1 325 ? 15.870 -26.423 2.266 1.00 91.56 325 PHE A N 1
ATOM 2627 C CA . PHE A 1 325 ? 16.105 -25.469 3.356 1.00 91.56 325 PHE A CA 1
ATOM 2628 C C . PHE A 1 325 ? 14.805 -24.829 3.839 1.00 91.56 325 PHE A C 1
ATOM 2630 O O . PHE A 1 325 ? 13.853 -24.691 3.070 1.00 91.56 325 PHE A O 1
ATOM 2637 N N . ALA A 1 326 ? 14.781 -24.415 5.105 1.00 92.81 326 ALA A N 1
ATOM 2638 C CA . ALA A 1 326 ? 13.604 -23.832 5.749 1.00 92.81 326 ALA A CA 1
ATOM 2639 C C . ALA A 1 326 ? 13.406 -22.347 5.368 1.00 92.81 326 ALA A C 1
ATOM 2641 O O . ALA A 1 326 ? 14.344 -21.683 4.911 1.00 92.81 326 ALA A O 1
ATOM 2642 N N . TYR A 1 327 ? 12.200 -21.793 5.536 1.00 92.44 327 TYR A N 1
ATOM 2643 C CA . TYR A 1 327 ? 11.903 -20.387 5.200 1.00 92.44 327 TYR A CA 1
ATOM 2644 C C . TYR A 1 327 ? 12.848 -19.388 5.878 1.00 92.44 327 TYR A C 1
ATOM 2646 O O . TYR A 1 327 ? 13.348 -18.461 5.235 1.00 92.44 327 TYR A O 1
ATOM 2654 N N . SER A 1 328 ? 13.189 -19.606 7.148 1.00 93.00 328 SER A N 1
ATOM 2655 C CA . SER A 1 328 ? 14.132 -18.749 7.881 1.00 93.00 328 SER A CA 1
ATOM 2656 C C . SER A 1 328 ? 15.550 -18.726 7.289 1.00 93.00 328 SER A C 1
ATOM 2658 O O . SER A 1 328 ? 16.329 -17.799 7.546 1.00 93.00 328 SER A O 1
ATOM 2660 N N . GLU A 1 329 ? 15.896 -19.707 6.457 1.00 91.75 329 GLU A N 1
ATOM 2661 C CA . GLU A 1 329 ? 17.184 -19.807 5.775 1.00 91.75 329 GLU A CA 1
ATOM 2662 C C . GLU A 1 329 ? 17.168 -19.215 4.362 1.00 91.75 329 GLU A C 1
ATOM 2664 O O . GLU A 1 329 ? 18.237 -19.053 3.766 1.00 91.75 329 GLU A O 1
ATOM 2669 N N . LEU A 1 330 ? 15.999 -18.821 3.841 1.00 88.94 330 LEU A N 1
ATOM 2670 C CA . LEU A 1 330 ? 15.825 -18.353 2.464 1.00 88.94 330 LEU A CA 1
ATOM 2671 C C . LEU A 1 330 ? 16.837 -17.282 2.069 1.00 88.94 330 LEU A C 1
ATOM 2673 O O . LEU A 1 330 ? 17.530 -17.412 1.065 1.00 88.94 330 LEU A O 1
ATOM 2677 N N . THR A 1 331 ? 16.977 -16.241 2.883 1.00 85.25 331 THR A N 1
ATOM 2678 C CA . THR A 1 331 ? 17.880 -15.119 2.578 1.00 85.25 331 THR A CA 1
ATOM 2679 C C . THR A 1 331 ? 19.364 -15.482 2.675 1.00 85.25 331 THR A C 1
ATOM 2681 O O . THR A 1 331 ? 20.200 -14.797 2.077 1.00 85.25 331 THR A O 1
ATOM 2684 N N . LYS A 1 332 ? 19.705 -16.547 3.414 1.00 86.38 332 LYS A N 1
ATOM 2685 C CA . LYS A 1 332 ? 21.073 -17.076 3.512 1.00 86.38 332 LYS A CA 1
ATOM 2686 C C . LYS A 1 332 ? 21.406 -17.935 2.295 1.00 86.38 332 LYS A C 1
ATOM 2688 O O . LYS A 1 332 ? 22.477 -17.769 1.722 1.00 86.38 332 LYS A O 1
ATOM 2693 N N . GLN A 1 333 ? 20.484 -18.812 1.902 1.00 86.81 333 GLN A N 1
ATOM 2694 C CA . GLN A 1 333 ? 20.659 -19.738 0.780 1.00 86.81 333 GLN A CA 1
ATOM 2695 C C . GLN A 1 333 ? 20.504 -19.037 -0.574 1.00 86.81 333 GLN A C 1
ATOM 2697 O O . GLN A 1 333 ? 21.213 -19.337 -1.532 1.00 86.81 333 GLN A O 1
ATOM 2702 N N . ARG A 1 334 ? 19.612 -18.046 -0.649 1.00 83.00 334 ARG A N 1
ATOM 2703 C CA . ARG A 1 334 ? 19.385 -17.195 -1.819 1.00 83.00 334 ARG A CA 1
ATOM 2704 C C . ARG A 1 334 ? 19.708 -15.749 -1.478 1.00 83.00 334 ARG A C 1
ATOM 2706 O O . ARG A 1 334 ? 18.839 -14.927 -1.193 1.00 83.00 334 ARG A O 1
ATOM 2713 N N . SER A 1 335 ? 21.000 -15.436 -1.525 1.00 78.38 335 SER A N 1
ATOM 2714 C CA . SER A 1 335 ? 21.473 -14.068 -1.338 1.00 78.38 335 SER A CA 1
ATOM 2715 C C . SER A 1 335 ? 20.899 -13.138 -2.422 1.00 78.38 335 SER A C 1
ATOM 2717 O O . SER A 1 335 ? 20.953 -13.496 -3.603 1.00 78.38 335 SER A O 1
ATOM 2719 N N . PRO A 1 336 ? 20.424 -11.927 -2.078 1.00 78.12 336 PRO A N 1
ATOM 2720 C CA . PRO A 1 336 ? 19.925 -10.976 -3.069 1.00 78.12 336 PRO A CA 1
ATOM 2721 C C . PRO A 1 336 ? 20.990 -10.610 -4.114 1.00 78.12 336 PRO A C 1
ATOM 2723 O O . PRO A 1 336 ? 22.114 -10.254 -3.759 1.00 78.12 336 PRO A O 1
ATOM 2726 N N . LEU A 1 337 ? 20.621 -10.656 -5.398 1.00 79.31 337 LEU A N 1
ATOM 2727 C CA . LEU A 1 337 ? 21.551 -10.501 -6.528 1.00 79.31 337 LEU A CA 1
ATOM 2728 C C . LEU A 1 337 ? 22.017 -9.051 -6.760 1.00 79.31 337 LEU A C 1
ATOM 2730 O O . LEU A 1 337 ? 23.110 -8.826 -7.275 1.00 79.31 337 LEU A O 1
ATOM 2734 N N . LEU A 1 338 ? 21.206 -8.061 -6.373 1.00 81.50 338 LEU A N 1
ATOM 2735 C CA . LEU A 1 338 ? 21.457 -6.632 -6.606 1.00 81.50 338 LEU A CA 1
ATOM 2736 C C . LEU A 1 338 ? 21.865 -5.910 -5.313 1.00 81.50 338 LEU A C 1
ATOM 2738 O O . LEU A 1 338 ? 21.204 -4.969 -4.877 1.00 81.50 338 LEU A O 1
ATOM 2742 N N . ARG A 1 339 ? 22.940 -6.369 -4.661 1.00 79.69 339 ARG A N 1
ATOM 2743 C CA . ARG A 1 339 ? 23.468 -5.748 -3.434 1.00 79.69 339 ARG A CA 1
ATOM 2744 C C . ARG A 1 339 ? 24.779 -5.007 -3.672 1.00 79.69 339 ARG A C 1
ATOM 2746 O O . ARG A 1 339 ? 25.732 -5.559 -4.214 1.00 79.69 339 ARG A O 1
ATOM 2753 N N . PHE A 1 340 ? 24.841 -3.780 -3.160 1.00 83.69 340 PHE A N 1
ATOM 2754 C CA . PHE A 1 340 ? 26.090 -3.053 -2.952 1.00 83.69 340 PHE A CA 1
ATOM 2755 C C . PHE A 1 340 ? 26.665 -3.474 -1.602 1.00 83.69 340 PHE A C 1
ATOM 2757 O O . PHE A 1 340 ? 26.051 -3.219 -0.566 1.00 83.69 340 PHE A O 1
ATOM 2764 N N . THR A 1 341 ? 27.806 -4.161 -1.597 1.00 81.19 341 THR A N 1
ATOM 2765 C CA . THR A 1 341 ? 28.398 -4.678 -0.361 1.00 81.19 341 THR A CA 1
ATOM 2766 C C . THR A 1 341 ? 29.660 -3.908 0.004 1.00 81.19 341 THR A C 1
ATOM 2768 O O . THR A 1 341 ? 30.463 -3.514 -0.837 1.00 81.19 341 THR A O 1
ATOM 2771 N N . LEU A 1 342 ? 29.882 -3.704 1.295 1.00 82.12 342 LEU A N 1
ATOM 2772 C CA . LEU A 1 342 ? 31.130 -3.159 1.809 1.00 82.12 342 LEU A CA 1
ATOM 2773 C C . LEU A 1 342 ? 31.724 -4.192 2.760 1.00 82.12 342 LEU A C 1
ATOM 2775 O O . LEU A 1 342 ? 31.041 -4.679 3.656 1.00 82.12 342 LEU A O 1
ATOM 2779 N N . SER A 1 343 ? 32.977 -4.568 2.529 1.00 82.94 343 SER A N 1
ATOM 2780 C CA . SER A 1 343 ? 33.685 -5.547 3.351 1.00 82.94 343 SER A CA 1
ATOM 2781 C C . SER A 1 343 ? 35.076 -5.024 3.650 1.00 82.94 343 SER A C 1
ATOM 2783 O O . SER A 1 343 ? 35.812 -4.691 2.724 1.00 82.94 343 SER A O 1
ATOM 2785 N N . ARG A 1 344 ? 35.425 -4.934 4.941 1.00 84.12 344 ARG A N 1
ATOM 2786 C CA . ARG A 1 344 ? 36.713 -4.395 5.419 1.00 84.12 344 ARG A CA 1
ATOM 2787 C C . ARG A 1 344 ? 37.058 -3.051 4.756 1.00 84.12 344 ARG A C 1
ATOM 2789 O O . ARG A 1 344 ? 38.112 -2.922 4.146 1.00 84.12 344 ARG A O 1
ATOM 2796 N N . GLU A 1 345 ? 36.111 -2.109 4.788 1.00 84.75 345 GLU A N 1
ATOM 2797 C CA . GLU A 1 345 ? 36.223 -0.767 4.173 1.00 84.75 345 GLU A CA 1
ATOM 2798 C C . GLU A 1 345 ? 36.412 -0.751 2.644 1.00 84.75 345 GLU A C 1
ATOM 2800 O O . GLU A 1 345 ? 36.511 0.309 2.032 1.00 84.75 345 GLU A O 1
ATOM 2805 N N . ARG A 1 346 ? 36.376 -1.916 1.987 1.00 82.62 346 ARG A N 1
ATOM 2806 C CA . ARG A 1 346 ? 36.432 -2.040 0.534 1.00 82.62 346 ARG A CA 1
ATOM 2807 C C . ARG A 1 346 ? 35.036 -2.223 -0.045 1.00 82.62 346 ARG A C 1
ATOM 2809 O O . ARG A 1 346 ? 34.276 -3.103 0.367 1.00 82.62 346 ARG A O 1
ATOM 2816 N N . LEU A 1 347 ? 34.737 -1.440 -1.077 1.00 82.00 347 LEU A N 1
ATOM 2817 C CA . LEU A 1 347 ? 33.550 -1.629 -1.902 1.00 82.00 347 LEU A CA 1
ATOM 2818 C C . LEU A 1 347 ? 33.674 -2.952 -2.671 1.00 82.00 347 LEU A C 1
ATOM 2820 O O . LEU A 1 347 ? 34.524 -3.125 -3.548 1.00 82.00 347 LEU A O 1
ATOM 2824 N N . THR A 1 348 ? 32.829 -3.906 -2.307 1.00 76.62 348 THR A N 1
ATOM 2825 C CA . THR A 1 348 ? 32.699 -5.221 -2.936 1.00 76.62 348 THR A CA 1
ATOM 2826 C C . THR A 1 348 ? 31.362 -5.246 -3.691 1.00 76.62 348 THR A C 1
ATOM 2828 O O . THR A 1 348 ? 30.419 -4.551 -3.335 1.00 76.62 348 THR A O 1
ATOM 2831 N N . GLY A 1 349 ? 31.277 -5.927 -4.834 1.00 74.69 349 GLY A N 1
ATOM 2832 C CA . GLY A 1 349 ? 30.044 -5.892 -5.640 1.00 74.69 349 GLY A CA 1
ATOM 2833 C C . GLY A 1 349 ? 29.842 -4.631 -6.501 1.00 74.69 349 GLY A C 1
ATOM 2834 O O . GLY A 1 349 ? 28.776 -4.464 -7.084 1.00 74.69 349 GLY A O 1
ATOM 2835 N N . MET A 1 350 ? 30.869 -3.791 -6.699 1.00 82.00 350 MET A N 1
ATOM 2836 C CA . MET A 1 350 ? 30.799 -2.625 -7.607 1.00 82.00 350 MET A CA 1
ATOM 2837 C C . MET A 1 350 ? 30.453 -2.976 -9.065 1.00 82.00 350 MET A C 1
ATOM 2839 O O . MET A 1 350 ? 30.049 -2.104 -9.822 1.00 82.00 350 MET A O 1
ATOM 2843 N N . ARG A 1 351 ? 30.538 -4.250 -9.473 1.00 80.06 351 ARG A N 1
ATOM 2844 C CA . ARG A 1 351 ? 30.032 -4.696 -10.784 1.00 80.06 351 ARG A CA 1
ATOM 2845 C C . ARG A 1 351 ? 28.521 -4.481 -10.929 1.00 80.06 351 ARG A C 1
ATOM 2847 O O . ARG A 1 351 ? 28.062 -4.211 -12.031 1.00 80.06 351 ARG A O 1
ATOM 2854 N N . VAL A 1 352 ? 27.765 -4.550 -9.830 1.00 83.75 352 VAL A N 1
ATOM 2855 C CA . VAL A 1 352 ? 26.321 -4.263 -9.820 1.00 83.75 352 VAL A CA 1
ATOM 2856 C C . VAL A 1 352 ? 26.060 -2.782 -10.097 1.00 83.75 352 VAL A C 1
ATOM 2858 O O . VAL A 1 352 ? 25.093 -2.453 -10.772 1.00 83.75 352 VAL A O 1
ATOM 2861 N N . PHE A 1 353 ? 26.958 -1.886 -9.672 1.00 82.06 353 PHE A N 1
ATOM 2862 C CA . PHE A 1 353 ? 26.827 -0.448 -9.936 1.00 82.06 353 PHE A CA 1
ATOM 2863 C C . PHE A 1 353 ? 26.814 -0.136 -11.433 1.00 82.06 353 PHE A C 1
ATOM 2865 O O . PHE A 1 353 ? 26.082 0.747 -11.873 1.00 82.06 353 PHE A O 1
ATOM 2872 N N . CYS A 1 354 ? 27.549 -0.906 -12.238 1.00 81.00 354 CYS A N 1
ATOM 2873 C CA . CYS A 1 354 ? 27.522 -0.764 -13.691 1.00 81.00 354 CYS A CA 1
ATOM 2874 C C . CYS A 1 354 ? 26.131 -1.027 -14.294 1.00 81.00 354 CYS A C 1
ATOM 2876 O O . CYS A 1 354 ? 25.838 -0.482 -15.352 1.00 81.00 354 CYS A O 1
ATOM 2878 N N . LEU A 1 355 ? 25.273 -1.817 -13.635 1.00 79.38 355 LEU A N 1
ATOM 2879 C CA . LEU A 1 355 ? 23.895 -2.067 -14.080 1.00 79.38 355 LEU A CA 1
ATOM 2880 C C . LEU A 1 355 ? 22.954 -0.897 -13.764 1.00 79.38 355 LEU A C 1
ATOM 2882 O O . LEU A 1 355 ? 21.927 -0.749 -14.418 1.00 79.38 355 LEU A O 1
ATOM 2886 N N . THR A 1 356 ? 23.291 -0.077 -12.767 1.00 81.75 356 THR A N 1
ATOM 2887 C CA . THR A 1 356 ? 22.464 1.050 -12.310 1.00 81.75 356 THR A CA 1
ATOM 2888 C C . THR A 1 356 ? 23.000 2.409 -12.750 1.00 81.75 356 THR A C 1
ATOM 2890 O O . THR A 1 356 ? 22.334 3.418 -12.539 1.00 81.75 356 THR A O 1
ATOM 2893 N N . TYR A 1 357 ? 24.207 2.466 -13.319 1.00 84.50 357 TYR A N 1
ATOM 2894 C CA . TYR A 1 357 ? 24.830 3.716 -13.742 1.00 84.50 357 TYR A CA 1
ATOM 2895 C C . TYR A 1 357 ? 24.111 4.303 -14.972 1.00 84.50 357 TYR A C 1
ATOM 2897 O O . TYR A 1 357 ? 24.123 3.681 -16.040 1.00 84.50 357 TYR A O 1
ATOM 2905 N N . PRO A 1 358 ? 23.520 5.509 -14.872 1.00 85.88 358 PRO A N 1
ATOM 2906 C CA . PRO A 1 358 ? 22.855 6.148 -16.000 1.00 85.88 358 PRO A CA 1
ATOM 2907 C C . PRO A 1 358 ? 23.898 6.729 -16.966 1.00 85.88 358 PRO A C 1
ATOM 2909 O O . PRO A 1 358 ? 24.365 7.857 -16.814 1.00 85.88 358 PRO A O 1
ATOM 2912 N N . CYS A 1 359 ? 24.281 5.953 -17.979 1.00 87.75 359 CYS A N 1
ATOM 2913 C CA . CYS A 1 359 ? 25.235 6.404 -18.988 1.00 87.75 359 CYS A CA 1
ATOM 2914 C C . CYS A 1 359 ? 24.534 7.181 -20.112 1.00 87.75 359 CYS A C 1
ATOM 2916 O O . CYS A 1 359 ? 23.954 6.582 -21.018 1.00 87.75 359 CYS A O 1
ATOM 2918 N N . LEU A 1 360 ? 24.648 8.514 -20.096 1.00 90.06 360 LEU A N 1
ATOM 2919 C CA . LEU A 1 360 ? 24.076 9.387 -21.133 1.00 90.06 360 LEU A CA 1
ATOM 2920 C C . LEU A 1 360 ? 24.585 9.052 -22.541 1.00 90.06 360 LEU A C 1
ATOM 2922 O O . LEU A 1 360 ? 23.819 9.096 -23.498 1.00 90.06 360 LEU A O 1
ATOM 2926 N N . ALA A 1 361 ? 25.860 8.675 -22.677 1.00 88.81 361 ALA A N 1
ATOM 2927 C CA . ALA A 1 361 ? 26.425 8.301 -23.972 1.00 88.81 361 ALA A CA 1
ATOM 2928 C C . ALA A 1 361 ? 25.743 7.053 -24.555 1.00 88.81 361 ALA A C 1
ATOM 2930 O O . ALA A 1 361 ? 25.419 7.035 -25.739 1.00 88.81 361 ALA A O 1
ATOM 2931 N N . LEU A 1 362 ? 25.481 6.034 -23.725 1.00 88.56 362 LEU A N 1
ATOM 2932 C CA . LEU A 1 362 ? 24.761 4.832 -24.156 1.00 88.56 362 LEU A CA 1
ATOM 2933 C C . LEU A 1 362 ? 23.281 5.127 -24.415 1.00 88.56 362 LEU A C 1
ATOM 2935 O O . LEU A 1 362 ? 22.751 4.653 -25.414 1.00 88.56 362 LEU A O 1
ATOM 2939 N N . ALA A 1 363 ? 22.641 5.939 -23.568 1.00 89.19 363 ALA A N 1
ATOM 2940 C CA . ALA A 1 363 ? 21.244 6.341 -23.740 1.00 89.19 363 ALA A CA 1
ATOM 2941 C C . ALA A 1 363 ? 21.012 7.128 -25.042 1.00 89.19 363 ALA A C 1
ATOM 2943 O O . ALA A 1 363 ? 20.002 6.928 -25.705 1.00 89.19 363 ALA A O 1
ATOM 2944 N N . ASN A 1 364 ? 21.962 7.981 -25.441 1.00 90.69 364 ASN A N 1
ATOM 2945 C CA . ASN A 1 364 ? 21.898 8.716 -26.708 1.00 90.69 364 ASN A CA 1
ATOM 2946 C C . ASN A 1 364 ? 22.252 7.846 -27.921 1.00 90.69 364 ASN A C 1
ATOM 2948 O O . ASN A 1 364 ? 21.793 8.114 -29.028 1.00 90.69 364 ASN A O 1
ATOM 2952 N N . ALA A 1 365 ? 23.107 6.840 -27.736 1.00 90.00 365 ALA A N 1
ATOM 2953 C CA . ALA A 1 365 ? 23.538 5.966 -28.820 1.00 90.00 365 ALA A CA 1
ATOM 2954 C C . ALA A 1 365 ? 22.511 4.884 -29.167 1.00 90.00 365 ALA A C 1
ATOM 2956 O O . ALA A 1 365 ? 22.429 4.483 -30.324 1.00 90.00 365 ALA A O 1
ATOM 2957 N N . VAL A 1 366 ? 21.767 4.399 -28.171 1.00 91.25 366 VAL A N 1
ATOM 2958 C CA . VAL A 1 366 ? 20.826 3.288 -28.312 1.00 91.25 366 VAL A CA 1
ATOM 2959 C C . VAL A 1 366 ? 19.415 3.779 -28.018 1.00 91.25 366 VAL A C 1
ATOM 2961 O O . VAL A 1 366 ? 19.029 3.921 -26.861 1.00 91.25 366 VAL A O 1
ATOM 2964 N N . ASP A 1 367 ? 18.627 3.961 -29.076 1.00 90.00 367 ASP A N 1
ATOM 2965 C CA . ASP A 1 367 ? 17.183 4.182 -28.989 1.00 90.00 367 ASP A CA 1
ATOM 2966 C C . ASP A 1 367 ? 16.434 2.890 -29.376 1.00 90.00 367 ASP A C 1
ATOM 2968 O O . ASP A 1 367 ? 16.405 2.524 -30.559 1.00 90.00 367 ASP A O 1
ATOM 2972 N N . PRO A 1 368 ? 15.801 2.187 -28.413 1.00 87.56 368 PRO A N 1
ATOM 2973 C CA . PRO A 1 368 ? 15.043 0.970 -28.691 1.00 87.56 368 PRO A CA 1
ATOM 2974 C C . PRO A 1 368 ? 13.911 1.159 -29.709 1.00 87.56 368 PRO A C 1
ATOM 2976 O O . PRO A 1 368 ? 13.611 0.224 -30.448 1.00 87.56 368 PRO A O 1
ATOM 2979 N N . LEU A 1 369 ? 13.291 2.344 -29.781 1.00 88.00 369 LEU A N 1
ATOM 2980 C CA . LEU A 1 369 ? 12.224 2.630 -30.740 1.00 88.00 369 LEU A CA 1
ATOM 2981 C C . LEU A 1 369 ? 12.783 2.774 -32.159 1.00 88.00 369 LEU A C 1
ATOM 2983 O O . LEU A 1 369 ? 12.211 2.226 -33.104 1.00 88.00 369 LEU A O 1
ATOM 2987 N N . ALA A 1 370 ? 13.899 3.486 -32.323 1.00 89.12 370 ALA A N 1
ATOM 2988 C CA . ALA A 1 370 ? 14.573 3.602 -33.615 1.00 89.12 370 ALA A CA 1
ATOM 2989 C C . ALA A 1 370 ? 15.069 2.237 -34.118 1.00 89.12 370 ALA A C 1
ATOM 2991 O O . ALA A 1 370 ? 14.909 1.921 -35.297 1.00 89.12 370 ALA A O 1
ATOM 2992 N N . LEU A 1 371 ? 15.609 1.408 -33.216 1.00 88.19 371 LEU A N 1
ATOM 2993 C CA . LEU A 1 371 ? 16.019 0.034 -33.519 1.00 88.19 371 LEU A CA 1
ATOM 2994 C C . LEU A 1 371 ? 14.839 -0.858 -33.917 1.00 88.19 371 LEU A C 1
ATOM 2996 O O . LEU A 1 371 ? 14.959 -1.655 -34.840 1.00 88.19 371 LEU A O 1
ATOM 3000 N N . ALA A 1 372 ? 13.691 -0.720 -33.253 1.00 85.38 372 ALA A N 1
ATOM 3001 C CA . ALA A 1 372 ? 12.495 -1.475 -33.612 1.00 85.38 372 ALA A CA 1
ATOM 3002 C C . ALA A 1 372 ? 11.956 -1.083 -34.996 1.00 85.38 372 ALA A C 1
ATOM 3004 O O . ALA A 1 372 ? 11.539 -1.949 -35.758 1.00 85.38 372 ALA A O 1
ATOM 3005 N N . LYS A 1 373 ? 12.005 0.210 -35.348 1.00 84.88 373 LYS A N 1
ATOM 3006 C CA . LYS A 1 373 ? 11.552 0.725 -36.653 1.00 84.88 373 LYS A CA 1
ATOM 3007 C C . LYS A 1 373 ? 12.447 0.331 -37.826 1.00 84.88 373 LYS A C 1
ATOM 3009 O O . LYS A 1 373 ? 11.969 0.316 -38.955 1.00 84.88 373 LYS A O 1
ATOM 3014 N N . SER A 1 374 ? 13.735 0.090 -37.591 1.00 81.88 374 SER A N 1
ATOM 3015 C CA . SER A 1 374 ? 14.685 -0.255 -38.655 1.00 81.88 374 SER A CA 1
ATOM 3016 C C . SER A 1 374 ? 14.640 -1.731 -39.055 1.00 81.88 374 SER A C 1
ATOM 3018 O O . SER A 1 374 ? 15.312 -2.121 -40.012 1.00 81.88 374 SER A O 1
ATOM 3020 N N . LEU A 1 375 ? 13.855 -2.550 -38.346 1.00 73.25 375 LEU A N 1
ATOM 3021 C CA . LEU A 1 375 ? 13.688 -3.960 -38.663 1.00 73.25 375 LEU A CA 1
ATOM 3022 C C . LEU A 1 375 ? 12.669 -4.153 -39.805 1.00 73.25 375 LEU A C 1
ATOM 3024 O O . LEU A 1 375 ? 11.687 -3.416 -39.878 1.00 73.25 375 LEU A O 1
ATOM 3028 N N . PRO A 1 376 ? 12.903 -5.114 -40.722 1.00 61.06 376 PRO A N 1
ATOM 3029 C CA . PRO A 1 376 ? 12.260 -5.135 -42.045 1.00 61.06 376 PRO A CA 1
ATOM 3030 C C . PRO A 1 376 ? 10.766 -5.468 -42.023 1.00 61.06 376 PRO A C 1
ATOM 3032 O O . PRO A 1 376 ? 10.024 -5.077 -42.923 1.00 61.06 376 PRO A O 1
ATOM 3035 N N . ASP A 1 377 ? 10.328 -6.183 -40.992 1.00 64.25 377 ASP A N 1
ATOM 3036 C CA . ASP A 1 377 ? 8.970 -6.683 -40.876 1.00 64.25 377 ASP A CA 1
ATOM 3037 C C . ASP A 1 377 ? 8.234 -5.770 -39.902 1.00 64.25 377 ASP A C 1
ATOM 3039 O O . ASP A 1 377 ? 8.599 -5.740 -38.731 1.00 64.25 377 ASP A O 1
ATOM 3043 N N . GLY A 1 378 ? 7.195 -5.048 -40.341 1.00 63.56 378 GLY A N 1
ATOM 3044 C CA . GLY A 1 378 ? 6.395 -4.103 -39.530 1.00 63.56 378 GLY A CA 1
ATOM 3045 C C . GLY A 1 378 ? 5.685 -4.681 -38.286 1.00 63.56 378 GLY A C 1
ATOM 3046 O O . GLY A 1 378 ? 4.737 -4.092 -37.774 1.00 63.56 378 GLY A O 1
ATOM 3047 N N . SER A 1 379 ? 6.117 -5.847 -37.813 1.00 73.62 379 SER A N 1
ATOM 3048 C CA . SER A 1 379 ? 5.808 -6.457 -36.529 1.00 73.62 379 SER A CA 1
ATOM 3049 C C . SER A 1 379 ? 6.762 -5.985 -35.422 1.00 73.62 379 SER A C 1
ATOM 3051 O O . SER A 1 379 ? 7.901 -5.604 -35.675 1.00 73.62 379 SER A O 1
ATOM 3053 N N . LEU A 1 380 ? 6.315 -6.058 -34.164 1.00 79.50 380 LEU A N 1
ATOM 3054 C CA . LEU A 1 380 ? 7.185 -5.798 -33.014 1.00 79.50 380 LEU A CA 1
ATOM 3055 C C . LEU A 1 380 ? 8.340 -6.808 -32.967 1.00 79.50 380 LEU A C 1
ATOM 3057 O O . LEU A 1 380 ? 8.112 -8.013 -32.809 1.00 79.50 380 LEU A O 1
ATOM 3061 N N . ALA A 1 381 ? 9.562 -6.285 -33.036 1.00 86.69 381 ALA A N 1
ATOM 3062 C CA . ALA A 1 381 ? 10.807 -7.024 -32.871 1.00 86.69 381 ALA A CA 1
ATOM 3063 C C . ALA A 1 381 ? 10.847 -7.811 -31.557 1.00 86.69 381 ALA A C 1
ATOM 3065 O O . ALA A 1 381 ? 10.249 -7.403 -30.559 1.00 86.69 381 ALA A O 1
ATOM 3066 N N . THR A 1 382 ? 11.582 -8.921 -31.515 1.00 89.00 382 THR A N 1
ATOM 3067 C CA . THR A 1 382 ? 11.835 -9.632 -30.257 1.00 89.00 382 THR A CA 1
ATOM 3068 C C . THR A 1 382 ? 12.859 -8.884 -29.407 1.00 89.00 382 THR A C 1
ATOM 3070 O O . THR A 1 382 ? 13.713 -8.155 -29.918 1.00 89.00 382 THR A O 1
ATOM 3073 N N . GLN A 1 383 ? 12.810 -9.095 -28.089 1.00 87.81 383 GLN A N 1
ATOM 3074 C CA . GLN A 1 383 ? 13.818 -8.554 -27.176 1.00 87.81 383 GLN A CA 1
ATOM 3075 C C . GLN A 1 383 ? 15.247 -8.935 -27.609 1.00 87.81 383 GLN A C 1
ATOM 3077 O O . GLN A 1 383 ? 16.134 -8.089 -27.582 1.00 87.81 383 GLN A O 1
ATOM 3082 N N . GLU A 1 384 ? 15.472 -10.171 -28.062 1.00 89.50 384 GLU A N 1
ATOM 3083 C CA . GLU A 1 384 ? 16.785 -10.642 -28.529 1.00 89.50 384 GLU A CA 1
ATOM 3084 C C . GLU A 1 384 ? 17.294 -9.872 -29.752 1.00 89.50 384 GLU A C 1
ATOM 3086 O O . GLU A 1 384 ? 18.475 -9.529 -29.810 1.00 89.50 384 GLU A O 1
ATOM 3091 N N . GLN A 1 385 ? 16.411 -9.548 -30.702 1.00 89.31 385 GLN A N 1
ATOM 3092 C CA . GLN A 1 385 ? 16.768 -8.759 -31.884 1.00 89.31 385 GLN A CA 1
ATOM 3093 C C . GLN A 1 385 ? 17.205 -7.343 -31.493 1.00 89.31 385 GLN A C 1
ATOM 3095 O O . GLN A 1 385 ? 18.260 -6.882 -31.932 1.00 89.31 385 GLN A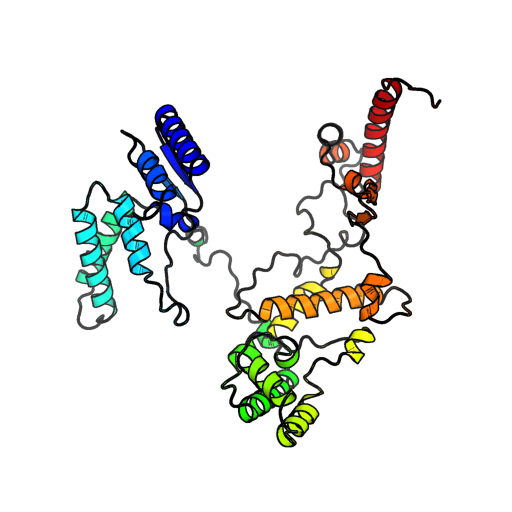 O 1
ATOM 3100 N N . ILE A 1 386 ? 16.441 -6.676 -30.619 1.00 89.81 386 ILE A N 1
ATOM 3101 C CA . ILE A 1 386 ? 16.791 -5.336 -30.126 1.00 89.81 386 ILE A CA 1
ATOM 3102 C C . ILE A 1 386 ? 18.092 -5.368 -29.324 1.00 89.81 386 ILE A C 1
ATOM 3104 O O . ILE A 1 386 ? 18.970 -4.535 -29.549 1.00 89.81 386 ILE A O 1
ATOM 3108 N N . PHE A 1 387 ? 18.259 -6.345 -28.429 1.00 89.69 387 PHE A N 1
ATOM 3109 C CA . PHE A 1 387 ? 19.489 -6.504 -27.652 1.00 89.69 387 PHE A CA 1
ATOM 3110 C C . PHE A 1 387 ? 20.700 -6.779 -28.547 1.00 89.69 387 PHE A C 1
ATOM 3112 O O . PHE A 1 387 ? 21.767 -6.216 -28.313 1.00 89.69 387 PHE A O 1
ATOM 3119 N N . GLY A 1 388 ? 20.551 -7.603 -29.587 1.00 91.56 388 GLY A N 1
ATOM 3120 C CA . GLY A 1 388 ? 21.604 -7.866 -30.566 1.00 91.56 388 GLY A CA 1
ATOM 3121 C C . GLY A 1 388 ? 22.028 -6.602 -31.316 1.00 91.56 388 GLY A C 1
ATOM 3122 O O . GLY A 1 388 ? 23.222 -6.305 -31.396 1.00 91.56 388 GLY A O 1
ATOM 3123 N N . ALA A 1 389 ? 21.059 -5.818 -31.797 1.00 89.62 389 ALA A N 1
ATOM 3124 C CA . ALA A 1 389 ? 21.317 -4.560 -32.496 1.00 89.62 389 ALA A CA 1
ATOM 3125 C C . ALA A 1 389 ? 21.972 -3.509 -31.581 1.00 89.62 389 ALA A C 1
ATOM 3127 O O . ALA A 1 389 ? 22.981 -2.903 -31.952 1.00 89.62 389 ALA A O 1
ATOM 3128 N N . ALA A 1 390 ? 21.464 -3.352 -30.355 1.00 91.56 390 ALA A N 1
ATOM 3129 C CA . ALA A 1 390 ? 22.056 -2.480 -29.344 1.00 91.56 390 ALA A CA 1
ATOM 3130 C C . ALA A 1 390 ? 23.494 -2.906 -29.009 1.00 91.56 390 ALA A C 1
ATOM 3132 O O . ALA A 1 390 ? 24.403 -2.078 -28.988 1.00 91.56 390 ALA A O 1
ATOM 3133 N N . LYS A 1 391 ? 23.739 -4.210 -28.816 1.00 92.56 391 LYS A N 1
ATOM 3134 C CA . LYS A 1 391 ? 25.076 -4.751 -28.534 1.00 92.56 391 LYS A CA 1
ATOM 3135 C C . LYS A 1 391 ? 26.066 -4.445 -29.658 1.00 92.56 391 LYS A C 1
ATOM 3137 O O . LYS A 1 391 ? 27.209 -4.103 -29.364 1.00 92.56 391 LYS A O 1
ATOM 3142 N N . ALA A 1 392 ? 25.646 -4.530 -30.920 1.00 90.56 392 ALA A N 1
ATOM 3143 C CA . ALA A 1 392 ? 26.495 -4.184 -32.058 1.00 90.56 392 ALA A CA 1
ATOM 3144 C C . ALA A 1 392 ? 26.882 -2.691 -32.057 1.00 90.56 392 ALA A C 1
ATOM 3146 O O . ALA A 1 392 ? 28.061 -2.363 -32.215 1.00 90.56 392 ALA A O 1
ATOM 3147 N N . GLN A 1 393 ? 25.922 -1.791 -31.807 1.00 91.00 393 GLN A N 1
ATOM 3148 C CA . GLN A 1 393 ? 26.182 -0.347 -31.709 1.00 91.00 393 GLN A CA 1
ATOM 3149 C C . GLN A 1 393 ? 27.115 -0.007 -30.540 1.00 91.00 393 GLN A C 1
ATOM 3151 O O . GLN A 1 393 ? 28.099 0.715 -30.713 1.00 91.00 393 GLN A O 1
ATOM 3156 N N . ILE A 1 394 ? 26.850 -0.576 -29.361 1.00 90.94 394 ILE A N 1
ATOM 3157 C CA . ILE A 1 394 ? 27.683 -0.382 -28.170 1.00 90.94 394 ILE A CA 1
ATOM 3158 C C . ILE A 1 394 ? 29.088 -0.944 -28.397 1.00 90.94 394 ILE A C 1
ATOM 3160 O O . ILE A 1 394 ? 30.065 -0.295 -28.033 1.00 90.94 394 ILE A O 1
ATOM 3164 N N . GLY A 1 395 ? 29.216 -2.109 -29.040 1.00 90.94 395 GLY A N 1
ATOM 3165 C CA . GLY A 1 395 ? 30.510 -2.707 -29.371 1.00 90.94 395 GLY A CA 1
ATOM 3166 C C . GLY A 1 395 ? 31.379 -1.781 -30.223 1.00 90.94 395 GLY A C 1
ATOM 3167 O O . GLY A 1 395 ? 32.559 -1.600 -29.925 1.00 90.94 395 GLY A O 1
ATOM 3168 N N . ALA A 1 396 ? 30.794 -1.119 -31.225 1.00 88.81 396 ALA A N 1
ATOM 3169 C CA . ALA A 1 396 ? 31.508 -0.145 -32.048 1.00 88.81 396 ALA A CA 1
ATOM 3170 C C . ALA A 1 396 ? 31.988 1.078 -31.242 1.00 88.81 396 ALA A C 1
ATOM 3172 O O . ALA A 1 396 ? 33.102 1.560 -31.461 1.00 88.81 396 ALA A O 1
ATOM 3173 N N . LEU A 1 397 ? 31.180 1.569 -30.297 1.00 87.94 397 LEU A N 1
ATOM 3174 C CA . LEU A 1 397 ? 31.564 2.669 -29.404 1.00 87.94 397 LEU A CA 1
ATOM 3175 C C . LEU A 1 397 ? 32.675 2.260 -28.439 1.00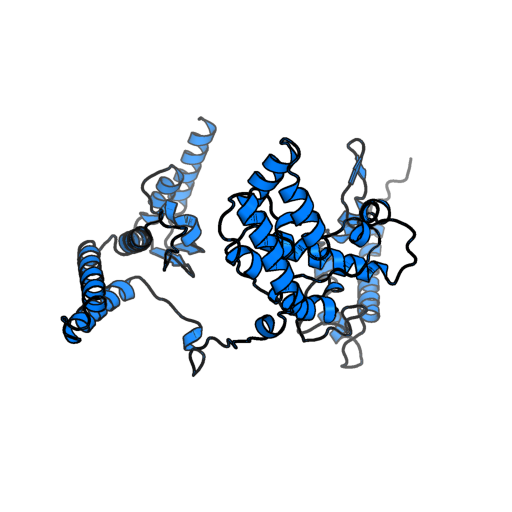 87.94 397 LEU A C 1
ATOM 3177 O O . LEU A 1 397 ? 33.645 2.998 -28.269 1.00 87.94 397 LEU A O 1
ATOM 3181 N N . LEU A 1 398 ? 32.559 1.069 -27.851 1.00 86.81 398 LEU A N 1
ATOM 3182 C CA . LEU A 1 398 ? 33.546 0.532 -26.923 1.00 86.81 398 LEU A CA 1
ATOM 3183 C C . LEU A 1 398 ? 34.899 0.335 -27.616 1.00 86.81 398 LEU A C 1
ATOM 3185 O O . LEU A 1 398 ? 35.925 0.722 -27.068 1.00 86.81 398 LEU A O 1
ATOM 3189 N N . HIS A 1 399 ? 34.905 -0.195 -28.844 1.00 87.75 399 HIS A N 1
ATOM 3190 C CA . HIS A 1 399 ? 36.129 -0.341 -29.633 1.00 87.75 399 HIS A CA 1
ATOM 3191 C C . HIS A 1 399 ? 36.826 0.996 -29.882 1.00 87.75 399 HIS A C 1
ATOM 3193 O O . HIS A 1 399 ? 38.042 1.070 -29.723 1.00 87.75 399 HIS A O 1
ATOM 3199 N N . ARG A 1 400 ? 36.080 2.057 -30.222 1.00 83.81 400 ARG A N 1
ATOM 3200 C CA . ARG A 1 400 ? 36.664 3.401 -30.377 1.00 83.81 400 ARG A CA 1
ATOM 3201 C C . ARG A 1 400 ? 37.247 3.911 -29.064 1.00 83.81 400 ARG A C 1
ATOM 3203 O O . ARG A 1 400 ? 38.373 4.390 -29.066 1.00 83.81 400 ARG A O 1
ATOM 3210 N N . ALA A 1 401 ? 36.509 3.766 -27.964 1.00 83.31 401 ALA A N 1
ATOM 3211 C CA . ALA A 1 401 ? 36.942 4.226 -26.649 1.00 83.31 401 ALA A CA 1
ATOM 3212 C C . ALA A 1 401 ? 38.219 3.509 -26.175 1.00 83.31 401 ALA A C 1
ATOM 3214 O O . ALA A 1 401 ? 39.158 4.165 -25.729 1.00 83.31 401 ALA A O 1
ATOM 3215 N N . ILE A 1 402 ? 38.285 2.182 -26.332 1.00 84.25 402 ILE A N 1
ATOM 3216 C CA . ILE A 1 402 ? 39.460 1.373 -25.972 1.00 84.25 402 ILE A CA 1
ATOM 3217 C C . ILE A 1 402 ? 40.644 1.692 -26.890 1.00 84.25 402 ILE A C 1
ATOM 3219 O O . ILE A 1 402 ? 41.760 1.831 -26.405 1.00 84.25 402 ILE A O 1
ATOM 3223 N N . ALA A 1 403 ? 40.420 1.858 -28.198 1.00 79.88 403 ALA A N 1
ATOM 3224 C CA . ALA A 1 403 ? 41.483 2.222 -29.137 1.00 79.88 403 ALA A CA 1
ATOM 3225 C C . ALA A 1 403 ? 42.055 3.628 -28.876 1.00 79.88 403 ALA A C 1
ATOM 3227 O O . ALA A 1 403 ? 43.213 3.885 -29.191 1.00 79.88 403 ALA A O 1
ATOM 3228 N N . SER A 1 404 ? 41.255 4.532 -28.302 1.00 70.94 404 SER A N 1
ATOM 3229 C CA . SER A 1 404 ? 41.686 5.873 -27.891 1.00 70.94 404 SER A CA 1
ATOM 3230 C C . SER A 1 404 ? 42.266 5.943 -26.475 1.00 70.94 404 SER A C 1
ATOM 3232 O O . SER A 1 404 ? 42.763 6.998 -26.082 1.00 70.94 404 SER A O 1
ATOM 3234 N N . ALA A 1 405 ? 42.185 4.863 -25.692 1.00 68.31 405 ALA A N 1
ATOM 3235 C CA . ALA A 1 405 ? 42.710 4.848 -24.335 1.00 68.31 405 ALA A CA 1
ATOM 3236 C C . ALA A 1 405 ? 44.241 4.688 -24.377 1.00 68.31 405 ALA A C 1
ATOM 3238 O O . ALA A 1 405 ? 44.734 3.773 -25.043 1.00 68.31 405 ALA A O 1
ATOM 3239 N N . PRO A 1 406 ? 45.016 5.540 -23.681 1.00 59.91 406 PRO A N 1
ATOM 3240 C CA . PRO A 1 406 ? 46.446 5.317 -23.548 1.00 59.91 406 PRO A CA 1
ATOM 3241 C C . PRO A 1 406 ? 46.659 3.990 -22.811 1.00 59.91 406 PRO A C 1
ATOM 3243 O O . PRO A 1 406 ? 46.235 3.822 -21.670 1.00 59.91 406 PRO A O 1
ATOM 3246 N N . PHE A 1 407 ? 47.282 3.025 -23.486 1.00 53.00 407 PHE A N 1
ATOM 3247 C CA . PHE A 1 407 ? 47.797 1.814 -22.856 1.00 53.00 407 PHE A CA 1
ATOM 3248 C C . PHE A 1 407 ? 48.911 2.235 -21.883 1.00 53.00 407 PHE A C 1
ATOM 3250 O O . PHE A 1 407 ? 50.063 2.382 -22.285 1.00 53.00 407 PHE A O 1
ATOM 3257 N N . GLU A 1 408 ? 48.595 2.439 -20.606 1.00 51.44 408 GLU A N 1
ATOM 3258 C CA . GLU A 1 408 ? 49.615 2.295 -19.568 1.00 51.44 408 GLU A CA 1
ATOM 3259 C C . GLU A 1 408 ? 49.866 0.795 -19.408 1.00 51.44 408 GLU A C 1
ATOM 3261 O O . GLU A 1 408 ? 49.028 0.039 -18.913 1.00 51.44 408 GLU A O 1
ATOM 3266 N N . GLY A 1 409 ? 50.997 0.349 -19.955 1.00 44.03 409 GLY A N 1
ATOM 3267 C CA . GLY A 1 409 ? 51.468 -1.019 -19.817 1.00 44.03 409 GLY A CA 1
ATOM 3268 C C . GLY A 1 409 ? 51.589 -1.400 -18.345 1.00 44.03 409 GLY A C 1
ATOM 3269 O O . GLY A 1 409 ? 52.078 -0.623 -17.529 1.00 44.03 409 GLY A O 1
ATOM 3270 N N . ALA A 1 410 ? 51.150 -2.615 -18.029 1.00 40.22 410 ALA A N 1
ATOM 3271 C CA . ALA A 1 410 ? 51.452 -3.262 -16.766 1.00 40.22 410 ALA A CA 1
ATOM 3272 C C . ALA A 1 410 ? 52.976 -3.301 -16.560 1.00 40.22 410 ALA A C 1
ATOM 3274 O O . ALA A 1 410 ? 53.694 -3.926 -17.345 1.00 40.22 410 ALA A O 1
ATOM 3275 N N . GLY A 1 411 ? 53.431 -2.616 -15.514 1.00 34.00 411 GLY A N 1
ATOM 3276 C CA . GLY A 1 411 ? 54.708 -2.813 -14.837 1.00 34.00 411 GLY A CA 1
ATOM 3277 C C . GLY A 1 411 ? 54.433 -3.219 -13.402 1.00 34.00 411 GLY A C 1
ATOM 3278 O O . GLY A 1 411 ? 53.538 -2.584 -12.796 1.00 34.00 411 GLY A O 1
#

pLDDT: mean 84.84, std 10.88, range [34.0, 96.38]

Foldseek 3Di:
DVVVVVVLVVLVVVLVVCLAQEAEAAQQLVVLCLLPPDDSNVVSSCSNVVRPNHYYHYHHPDQFDPDDDPVRVVDDRVVSVLSVLCVQCVVPVVLSVLLVVLVVQLVVCVVCVVPDDPVSNVVSVVSNCVSCVVRDDDDDCLVVDPNSPNPDDDDPQLVVQDDPVLVVLLVLLVQLCVVLVLDDCVQVSQQAAQCCAQDDPRSSVVSVVVQVVDDDDPSNVVSCVSNVVRHDDVVCLQVLHDDDLSYSNLVVLCCQPVVQLVLVPPDQDDPDDLAQDDDSNNDRDPRSSDDDDDDDPDPRRVRSSCVNNVSNSVSVVPVPDDDDGTNVCCCVVDPDPQDFDADPNDTDPCVSVVVVDPDPVLVVQQDSNVQQVPDDDPDGHHPVSSVVVSCVSVVVVVVVVVVPDPPPDDD

Sequence (411 aa):
ELVGNLRQLLARSSLSALEPDLVILDEFQRFKYLLEDEGDVALLARELFDFPDVKVLLLSATPYKMYTLQAEAAEDHYGDFYRTVQFLLREQPEALDLLQLAIDRYRSGMLHLGEYGRGELLEAKEIIERILRKVMVRTERLAASADRNGMLSETLFAQDQVLPGDLEGFVHLDQIASALDAGDQVEYWKSSAYPLNLMDRYKLKRKFIDALDGPEDRELAALLKKARGHLLEWDTVEAYESVDPGNARLRAFWQDSVETGNWQLLWMPASLPYYRPAGPFRNVRPEGCTKSLIFSGWRVVPKTISVLLSYEAERRMLEETDKDFAYSELTKQRSPLLRFTLSRERLTGMRVFCLTYPCLALANAVDPLALAKSLPDGSLATQEQIFGAAKAQIGALLHRAIASAPFEGAG